Protein AF-A0A557ST46-F1 (afdb_monomer_lite)

Sequence (479 aa):
MDFRITLFLIISFGISFGLLTNIPIAISQEGSSTTISSSEAVTSTNDAIVKAVLIVSQVAVAGLTFNEIFYKSLNYLRNKSERENGRRDKNSYYRSSTRFLKLIALCAIAIIAVSTLLLFLQVSSLEQELGLDTYSTFEITLSTSVGFVWILRICTSLLIIGSVIIYHVLILRINHSEFQELGNNKSIFINRKTLISFAFPGIFLSCILLSLFSDSMIGHSNALSSFSGIAVFTDWVHLVAISIWIGGLFYISTIILENSKHNLLESKGKNNGNLDSEKSNESQSVFSSFLMNFSFVAIIALTVIGITGLYLGRIHLQNIWSLFFTVYGNILIIKISLTLPMIILGKYNQDRIDELSHTRINRVDIQVNKNREYLERSRDKIIIKKIKKSVKIESLLGITIITIASFLSVTSPPSLSNMNISESQGRAEIATMGVFSYLDSNAFSLLVIILSIIIVLFGMLNLRKHATKIKELKEKNDF

Foldseek 3Di:
DPPVVVVLVCCLVVVLVVVVVPDDQPQDDDDDDDDDDDDQDQPDPVLLQLVLLQLLLLLLLQQLLVLLLVLLVVVVVVLVVCVVVVHDNPPPQSDDDPQSLVSNLVSLVSNLVSLVVSLQVQLVSVCVVVVDDSVVSSVVCCVDLSVVLSVLSNVLSVQLNVLSVVLVVVVVVLVVVVVVDPDDCPPVSSVVSSCSSNVSSSSSNSSSLNNLLSLLSLFPLSVDNPPSVVLSVLSSLLSSLLSNQLSNLVNCLRPLLVVLVVLVVVLVVDPPPPPSVVVNVVSVVSSLVSLLVSLLSNLVSVLSNLLSVLVNCCVQALFPVSLPPPPLNVLVVVLVVLVVVLVVLSVVLNVLSLVVLVVVLVPVVDPDDPVVVVVVVVVSVVSSVVSSVSSVVSSVSSSVSSSSVSSSRSGHGDDPVPPPPPDPDDPPVVVVVVVVSVVRSVVSVVVSVVSSVVSVVVSVVVSVVSVVSVVVSVVSVVD

Organism: NCBI:txid2035267

Secondary structure (DSSP, 8-state):
--HHHHHHHHHHHHHHHHHHTTS------------------B--HHHHHHHHHHHHHHHHHHHHHHHHHHHHHHHHHHHHHHHHTT-----------HHHHHHHHHHHHHHHHHHHHHHHHHHHHHHHHH---HHHHHHHHHHSHHHHHHHHHHHHHHHHHHHHHHHHHHHHHHHHHHHH--STTHHHHHHHHHHHHHHHHHHHHHHHHHHHHHHHHHSGGGG-SSSHHHHHHHHHHHHHHHHHHHHHHHHIIIIIHHHHHHHHHHTTT---TTHHHHHHHHHHHHHHHHHHHHHHHHHHHHHHHHHHHHHHHHHHH-SSTHHHHSHHHHHHHHHHHHHHHHHHHHHHHHHHHHHHHHHHHHHHSS---HHHHHHHHHHHHHHHHHHHHHHHHHHHHHHHHHHHHHHHTTBPPPPGGGG-TT-SS-TTHHHHHHHHHHHHHHHHHHHHHHHHHHHHHHHHHHHHHHHHHHHHHHHHH--

pLDDT: mean 77.41, std 18.58, range [25.84, 97.88]

InterPro domains:
  IPR008457 Copper resistance protein D domain [PF05425] (290-408)
  IPR032694 Copper transport protein C/D [PTHR34820] (51-417)

Radius of gyration: 26.08 Å; chains: 1; bounding box: 71×38×93 Å

Structure (mmCIF, N/CA/C/O backbone):
data_AF-A0A557ST46-F1
#
_entry.id   AF-A0A557ST46-F1
#
loop_
_atom_site.group_PDB
_atom_site.id
_atom_site.type_symbol
_atom_site.label_atom_id
_atom_site.label_alt_id
_atom_site.label_comp_id
_atom_site.label_asym_id
_atom_site.label_entity_id
_atom_site.label_seq_id
_atom_site.pdbx_PDB_ins_code
_atom_site.Cartn_x
_atom_site.Cartn_y
_atom_site.Cartn_z
_atom_site.occupancy
_atom_site.B_iso_or_equiv
_atom_site.auth_seq_id
_atom_site.auth_comp_id
_atom_site.auth_asym_id
_atom_site.auth_atom_id
_atom_site.pdbx_PDB_model_num
ATOM 1 N N . MET A 1 1 ? -10.205 15.772 11.290 1.00 43.31 1 MET A N 1
ATOM 2 C CA . MET A 1 1 ? -8.872 15.155 11.463 1.00 43.31 1 MET A CA 1
ATOM 3 C C . MET A 1 1 ? -8.113 16.039 12.443 1.00 43.31 1 MET A C 1
ATOM 5 O O . MET A 1 1 ? -8.205 17.247 12.272 1.00 43.31 1 MET A O 1
ATOM 9 N N . ASP A 1 2 ? -7.500 15.500 13.505 1.00 51.38 2 ASP A N 1
ATOM 10 C CA . ASP A 1 2 ? -6.750 16.319 14.482 1.00 51.38 2 ASP A CA 1
ATOM 11 C C . ASP A 1 2 ? -5.652 17.107 13.749 1.00 51.38 2 ASP A C 1
ATOM 13 O O . ASP A 1 2 ? -4.937 16.532 12.922 1.00 51.38 2 ASP A O 1
ATOM 17 N N . PHE A 1 3 ? -5.510 18.400 14.055 1.00 45.62 3 PHE A N 1
ATOM 18 C CA . PHE A 1 3 ? -4.477 19.270 13.489 1.00 45.62 3 PHE A CA 1
ATOM 19 C C . PHE A 1 3 ? -3.086 18.643 13.614 1.00 45.62 3 PHE A C 1
ATOM 21 O O . PHE A 1 3 ? -2.295 18.721 12.682 1.00 45.62 3 PHE A O 1
ATOM 28 N N . ARG A 1 4 ? -2.812 17.928 14.713 1.00 46.47 4 ARG A N 1
ATOM 29 C CA . ARG A 1 4 ? -1.525 17.254 14.949 1.00 46.47 4 ARG A CA 1
ATOM 30 C C . ARG A 1 4 ? -1.229 16.145 13.941 1.00 46.47 4 ARG A C 1
ATOM 32 O O . ARG A 1 4 ? -0.074 15.939 13.601 1.00 46.47 4 ARG A O 1
ATOM 39 N N . ILE A 1 5 ? -2.250 15.445 13.451 1.00 49.50 5 ILE A N 1
ATOM 40 C CA . ILE A 1 5 ? -2.097 14.347 12.482 1.00 49.50 5 ILE A CA 1
ATOM 41 C C . ILE A 1 5 ? -1.960 14.903 11.082 1.00 49.50 5 ILE A C 1
ATOM 43 O O . ILE A 1 5 ? -1.115 14.442 10.329 1.00 49.50 5 ILE A O 1
ATOM 47 N N . THR A 1 6 ? -2.784 15.892 10.736 1.00 55.22 6 THR A N 1
ATOM 48 C CA . THR A 1 6 ? -2.662 16.592 9.460 1.00 55.22 6 THR A CA 1
ATOM 49 C C . THR A 1 6 ? -1.275 17.212 9.361 1.00 55.22 6 THR A C 1
ATOM 51 O O . THR A 1 6 ? -0.590 16.993 8.374 1.00 55.22 6 THR A O 1
ATOM 54 N N . LEU A 1 7 ? -0.811 17.868 10.427 1.00 60.53 7 LEU A N 1
ATOM 55 C CA . LEU A 1 7 ? 0.540 18.399 10.533 1.00 60.53 7 LEU A CA 1
ATOM 56 C C . LEU A 1 7 ? 1.594 17.296 10.413 1.00 60.53 7 LEU A C 1
ATOM 58 O O . LEU A 1 7 ? 2.557 17.471 9.690 1.00 60.53 7 LEU A O 1
ATOM 62 N N . PHE A 1 8 ? 1.413 16.149 11.064 1.00 60.41 8 PHE A N 1
ATOM 63 C CA . PHE A 1 8 ? 2.377 15.053 10.995 1.00 60.41 8 PHE A CA 1
ATOM 64 C C . PHE A 1 8 ? 2.452 14.393 9.619 1.00 60.41 8 PHE A C 1
ATOM 66 O O . PHE A 1 8 ? 3.542 14.128 9.136 1.00 60.41 8 PHE A O 1
ATOM 73 N N . LEU A 1 9 ? 1.312 14.167 8.964 1.00 57.66 9 LEU A N 1
ATOM 74 C CA . LEU A 1 9 ? 1.259 13.663 7.593 1.00 57.66 9 LEU A CA 1
ATOM 75 C C . LEU A 1 9 ? 1.843 14.686 6.616 1.00 57.66 9 LEU A C 1
ATOM 77 O O . LEU A 1 9 ? 2.606 14.296 5.743 1.00 57.66 9 LEU A O 1
ATOM 81 N N . ILE A 1 10 ? 1.551 15.979 6.793 1.00 65.44 10 ILE A N 1
ATOM 82 C CA . ILE A 1 10 ? 2.141 17.067 5.999 1.00 65.44 10 ILE A CA 1
ATOM 83 C C . ILE A 1 10 ? 3.648 17.156 6.234 1.00 65.44 10 ILE A C 1
ATOM 85 O O . ILE A 1 10 ? 4.387 17.305 5.274 1.00 65.44 10 ILE A O 1
ATOM 89 N N . ILE A 1 11 ? 4.121 17.035 7.476 1.00 68.25 11 ILE A N 1
ATOM 90 C CA . ILE A 1 11 ? 5.550 17.036 7.804 1.00 68.25 11 ILE A CA 1
ATOM 91 C C . ILE A 1 11 ? 6.214 15.795 7.217 1.00 68.25 11 ILE A C 1
ATOM 93 O O . ILE A 1 11 ? 7.245 15.928 6.577 1.00 68.25 11 ILE A O 1
ATOM 97 N N . SER A 1 12 ? 5.639 14.601 7.369 1.00 56.53 12 SER A N 1
ATOM 98 C CA . SER A 1 12 ? 6.213 13.384 6.791 1.00 56.53 12 SER A CA 1
ATOM 99 C C . SER A 1 12 ? 6.267 13.458 5.268 1.00 56.53 12 SER A C 1
ATOM 101 O O . SER A 1 12 ? 7.307 13.156 4.691 1.00 56.53 12 SER A O 1
ATOM 103 N N . PHE A 1 13 ? 5.186 13.910 4.628 1.00 60.16 13 PHE A N 1
ATOM 104 C CA . PHE A 1 13 ? 5.113 14.096 3.180 1.00 60.16 13 PHE A CA 1
ATOM 105 C C . PHE A 1 13 ? 6.041 15.220 2.702 1.00 60.16 13 PHE A C 1
ATOM 107 O O . PHE A 1 13 ? 6.689 15.073 1.676 1.00 60.16 13 PHE A O 1
ATOM 114 N N . GLY A 1 14 ? 6.154 16.310 3.462 1.00 47.19 14 GLY A N 1
ATOM 115 C CA . GLY A 1 14 ? 7.002 17.465 3.174 1.00 47.19 14 GLY A CA 1
ATOM 116 C C . GLY A 1 14 ? 8.490 17.196 3.386 1.00 47.19 14 GLY A C 1
ATOM 117 O O . GLY A 1 14 ? 9.292 17.621 2.567 1.00 47.19 14 GLY A O 1
ATOM 118 N N . ILE A 1 15 ? 8.869 16.443 4.425 1.00 63.47 15 ILE A N 1
ATOM 119 C CA . ILE A 1 15 ? 10.241 15.953 4.628 1.00 63.47 15 ILE A CA 1
ATOM 120 C C . ILE A 1 15 ? 10.607 15.004 3.496 1.00 63.47 15 ILE A C 1
ATOM 122 O O . ILE A 1 15 ? 11.675 15.159 2.915 1.00 63.47 15 ILE A O 1
ATOM 126 N N . SER A 1 16 ? 9.725 14.056 3.153 1.00 46.38 16 SER A N 1
ATOM 127 C CA . SER A 1 16 ? 9.944 13.193 1.995 1.00 46.38 16 SER A CA 1
ATOM 128 C C . SER A 1 16 ? 10.139 14.055 0.749 1.00 46.38 16 SER A C 1
ATOM 130 O O . SER A 1 16 ? 11.227 14.017 0.196 1.00 46.38 16 SER A O 1
ATOM 132 N N . PHE A 1 17 ? 9.178 14.914 0.389 1.00 47.94 17 PHE A N 1
ATOM 133 C CA . PHE A 1 17 ? 9.222 15.780 -0.796 1.00 47.94 17 PHE A CA 1
ATOM 134 C C . PHE A 1 17 ? 10.441 16.719 -0.848 1.00 47.94 17 PHE A C 1
ATOM 136 O O . PHE A 1 17 ? 11.063 16.845 -1.896 1.00 47.94 17 PHE A O 1
ATOM 143 N N . GLY A 1 18 ? 10.834 17.336 0.268 1.00 42.03 18 GLY A N 1
ATOM 144 C CA . GLY A 1 18 ? 12.024 18.192 0.342 1.00 42.03 18 GLY A CA 1
ATOM 145 C C . GLY A 1 18 ? 13.343 17.419 0.232 1.00 42.03 18 GLY A C 1
ATOM 146 O O . GLY A 1 18 ? 14.334 17.947 -0.270 1.00 42.03 18 GLY A O 1
ATOM 147 N N . LEU A 1 19 ? 13.369 16.149 0.650 1.00 46.03 19 LEU A N 1
ATOM 148 C CA . LEU A 1 19 ? 14.483 15.251 0.341 1.00 46.03 19 LEU A CA 1
ATOM 149 C C . LEU A 1 19 ? 14.466 14.849 -1.144 1.00 46.03 19 LEU A C 1
ATOM 151 O O . LEU A 1 19 ? 15.537 14.768 -1.736 1.00 46.03 19 LEU A O 1
ATOM 155 N N . LEU A 1 20 ? 13.285 14.684 -1.764 1.00 45.88 20 LEU A N 1
ATOM 156 C CA . LEU A 1 20 ? 13.147 14.343 -3.192 1.00 45.88 20 LEU A CA 1
ATOM 157 C C . LEU A 1 20 ? 13.756 15.402 -4.119 1.00 45.88 20 LEU A C 1
ATOM 159 O O . LEU A 1 20 ? 14.402 15.040 -5.096 1.00 45.88 20 LEU A O 1
ATOM 163 N N . THR A 1 21 ? 13.596 16.698 -3.819 1.00 48.28 21 THR A N 1
ATOM 164 C CA . THR A 1 21 ? 14.098 17.788 -4.684 1.00 48.28 21 THR A CA 1
ATOM 165 C C . THR A 1 21 ? 15.624 17.877 -4.754 1.00 48.28 21 THR A C 1
ATOM 167 O O . THR A 1 21 ? 16.146 18.578 -5.613 1.00 48.28 21 THR A O 1
ATOM 170 N N . ASN A 1 22 ? 16.337 17.190 -3.857 1.00 48.03 22 ASN A N 1
ATOM 171 C CA . ASN A 1 22 ? 17.800 17.177 -3.802 1.00 48.03 22 ASN A CA 1
ATOM 172 C C . ASN A 1 22 ? 18.418 15.899 -4.394 1.00 48.03 22 ASN A C 1
ATOM 174 O O . ASN A 1 22 ? 19.641 15.768 -4.411 1.00 48.03 22 ASN A O 1
ATOM 178 N N . ILE A 1 23 ? 17.602 14.948 -4.865 1.00 45.34 23 ILE A N 1
ATOM 179 C CA . ILE A 1 23 ? 18.099 13.730 -5.511 1.00 45.34 23 ILE A CA 1
ATOM 180 C C . ILE A 1 23 ? 18.324 14.034 -7.001 1.00 45.34 23 ILE A C 1
ATOM 182 O O . ILE A 1 23 ? 17.378 14.458 -7.668 1.00 45.34 23 ILE A O 1
ATOM 186 N N . PRO A 1 24 ? 19.535 13.823 -7.555 1.00 40.47 24 PRO A N 1
ATOM 187 C CA . PRO A 1 24 ? 19.785 14.040 -8.974 1.00 40.47 24 PRO A CA 1
ATOM 188 C C . PRO A 1 24 ? 18.936 13.066 -9.800 1.00 40.47 24 PRO A C 1
ATOM 190 O O . PRO A 1 24 ? 19.162 11.856 -9.802 1.00 40.47 24 PRO A O 1
ATOM 193 N N . ILE A 1 25 ? 17.934 13.602 -10.495 1.00 38.88 25 ILE A N 1
ATOM 194 C CA . ILE A 1 25 ? 17.200 12.873 -11.527 1.00 38.88 25 ILE A CA 1
ATOM 195 C C . ILE A 1 25 ? 18.163 12.744 -12.704 1.00 38.88 25 ILE A C 1
ATOM 197 O O . ILE A 1 25 ? 18.562 13.749 -13.292 1.00 38.88 25 ILE A O 1
ATOM 201 N N . ALA A 1 26 ? 18.579 11.518 -13.016 1.00 35.22 26 ALA A N 1
ATOM 202 C CA . ALA A 1 26 ? 19.380 11.255 -14.201 1.00 35.22 26 ALA A CA 1
ATOM 203 C C . ALA A 1 26 ? 18.534 11.587 -15.440 1.00 35.22 26 ALA A C 1
ATOM 205 O O . ALA A 1 26 ? 17.624 10.843 -15.797 1.00 35.22 26 ALA A O 1
ATOM 206 N N . ILE A 1 27 ? 18.809 12.733 -16.063 1.00 31.08 27 ILE A N 1
ATOM 207 C CA . ILE A 1 27 ? 18.260 13.091 -17.369 1.00 31.08 27 ILE A CA 1
ATOM 208 C C . ILE A 1 27 ? 18.964 12.183 -18.378 1.00 31.08 27 ILE A C 1
ATOM 210 O O . ILE A 1 27 ? 20.170 12.305 -18.589 1.00 31.08 27 ILE A O 1
ATOM 214 N N . SER A 1 28 ? 18.231 11.233 -18.955 1.00 30.11 28 SER A N 1
ATOM 215 C CA . SER A 1 28 ? 18.746 10.353 -20.001 1.00 30.11 28 SER A CA 1
ATOM 216 C C . SER A 1 28 ? 19.183 11.183 -21.212 1.00 30.11 28 SER A C 1
ATOM 218 O O . SER A 1 28 ? 18.359 11.849 -21.839 1.00 30.11 28 SER A O 1
ATOM 220 N N . GLN A 1 29 ? 20.479 11.147 -21.519 1.00 28.09 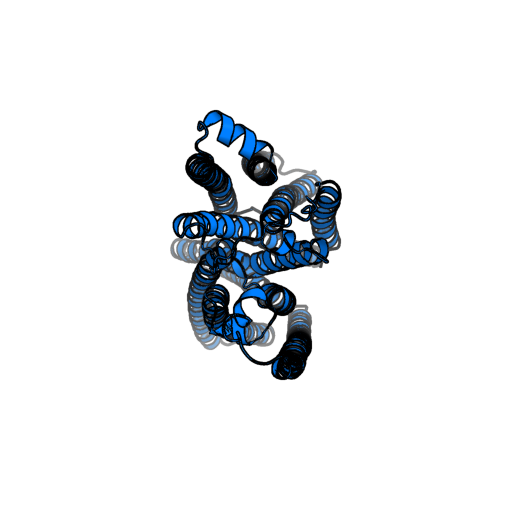29 GLN A N 1
ATOM 221 C CA . GLN A 1 29 ? 21.075 11.739 -22.715 1.00 28.09 29 GLN A CA 1
ATOM 222 C C . GLN A 1 29 ? 20.673 10.918 -23.954 1.00 28.09 29 GLN A C 1
ATOM 224 O O . GLN A 1 29 ? 20.694 9.688 -23.910 1.00 28.09 29 GLN A O 1
ATOM 229 N N . GLU A 1 30 ? 20.300 11.591 -25.048 1.00 28.31 30 GLU A N 1
ATOM 230 C CA . GLU A 1 30 ? 19.969 10.963 -26.335 1.00 28.31 30 GLU A CA 1
ATOM 231 C C . GLU A 1 30 ? 21.166 10.172 -26.885 1.00 28.31 30 GLU A C 1
ATOM 233 O O . GLU A 1 30 ? 22.138 10.739 -27.380 1.00 28.31 30 GLU A O 1
ATOM 238 N N . GLY A 1 31 ? 21.084 8.844 -26.811 1.00 25.84 31 GLY A N 1
ATOM 239 C CA . GLY A 1 31 ? 21.966 7.932 -27.529 1.00 25.84 31 GLY A CA 1
ATOM 240 C C . GLY A 1 31 ? 21.267 7.413 -28.779 1.00 25.84 31 GLY A C 1
ATOM 241 O O . GLY A 1 31 ? 20.468 6.481 -28.702 1.00 25.84 31 GLY A O 1
ATOM 242 N N . SER A 1 32 ? 21.564 7.996 -29.940 1.00 31.28 32 SER A N 1
ATOM 243 C CA . SER A 1 32 ? 21.161 7.440 -31.232 1.00 31.28 32 SER A CA 1
ATOM 244 C C . SER A 1 32 ? 21.910 6.126 -31.476 1.00 31.28 32 SER A C 1
ATOM 246 O O . SER A 1 32 ? 23.091 6.140 -31.819 1.00 31.28 32 SER A O 1
ATOM 248 N N . SER A 1 33 ? 21.238 4.989 -31.316 1.00 26.66 33 SER A N 1
ATOM 249 C CA . SER A 1 33 ? 21.737 3.705 -31.810 1.00 26.66 33 SER A CA 1
ATOM 250 C C . SER A 1 33 ? 20.671 3.039 -32.672 1.00 26.66 33 SER A C 1
ATOM 252 O O . SER A 1 33 ? 19.629 2.571 -32.222 1.00 26.66 33 SER A O 1
ATOM 254 N N . THR A 1 34 ? 20.929 3.071 -33.975 1.00 33.28 34 THR A N 1
ATOM 255 C CA . THR A 1 34 ? 20.247 2.296 -35.002 1.00 33.28 34 THR A CA 1
ATOM 256 C C . THR A 1 34 ? 20.665 0.839 -34.848 1.00 33.28 34 THR A C 1
ATOM 258 O O . THR A 1 34 ? 21.740 0.436 -35.289 1.00 33.28 34 THR A O 1
ATOM 261 N N . THR A 1 35 ? 19.825 0.018 -34.225 1.00 28.25 35 THR A N 1
ATOM 262 C CA . THR A 1 35 ? 19.939 -1.438 -34.358 1.00 28.25 35 THR A CA 1
ATOM 263 C C . THR A 1 35 ? 18.555 -2.068 -34.325 1.00 28.25 35 THR A C 1
ATOM 265 O O . THR A 1 35 ? 17.764 -1.875 -33.407 1.00 28.25 35 THR A O 1
ATOM 268 N N . ILE A 1 36 ? 18.247 -2.766 -35.413 1.00 34.84 36 ILE A N 1
ATOM 269 C CA . ILE A 1 36 ? 16.967 -3.401 -35.700 1.00 34.84 36 ILE A CA 1
ATOM 270 C C . ILE A 1 36 ? 16.876 -4.664 -34.840 1.00 34.84 36 ILE A C 1
ATOM 272 O O . ILE A 1 36 ? 17.518 -5.664 -35.147 1.00 34.84 36 ILE A O 1
ATOM 276 N N . SER A 1 37 ? 16.078 -4.630 -33.774 1.00 28.30 37 SER A N 1
ATOM 277 C CA . SER A 1 37 ? 15.515 -5.843 -33.179 1.00 28.30 37 SER A CA 1
ATOM 278 C C . SER A 1 37 ? 14.170 -5.528 -32.530 1.00 28.30 37 SER A C 1
ATOM 280 O O . SER A 1 37 ? 14.033 -4.594 -31.742 1.00 28.30 37 SER A O 1
ATOM 282 N N . SER A 1 38 ? 13.155 -6.299 -32.898 1.00 38.97 38 SER A N 1
ATOM 283 C CA . SER A 1 38 ? 11.927 -6.426 -32.128 1.00 38.97 38 SER A CA 1
ATOM 284 C C . SER A 1 38 ? 12.252 -7.014 -30.756 1.00 38.97 38 SER A C 1
ATOM 286 O O . SER A 1 38 ? 12.882 -8.068 -30.708 1.00 38.97 38 SER A O 1
ATOM 288 N N . SER A 1 39 ? 11.768 -6.429 -29.663 1.00 42.75 39 SER A N 1
ATOM 289 C CA . SER A 1 39 ? 11.114 -7.189 -28.584 1.00 42.75 39 SER A CA 1
ATOM 290 C C . SER A 1 39 ? 10.781 -6.284 -27.404 1.00 42.75 39 SER A C 1
ATOM 292 O O . SER A 1 39 ? 11.608 -5.514 -26.926 1.00 42.75 39 SER A O 1
ATOM 294 N N . GLU A 1 40 ? 9.561 -6.408 -26.890 1.00 51.47 40 GLU A N 1
ATOM 295 C CA . GLU A 1 40 ? 9.334 -6.149 -25.472 1.00 51.47 40 GLU A CA 1
ATOM 296 C C . GLU A 1 40 ? 10.304 -7.042 -24.691 1.00 51.47 40 GLU A C 1
ATOM 298 O O . GLU A 1 40 ? 10.154 -8.263 -24.669 1.00 51.47 40 GLU A O 1
ATOM 303 N N . ALA A 1 41 ? 11.348 -6.446 -24.120 1.00 57.00 41 ALA A N 1
ATOM 304 C CA . ALA A 1 41 ? 12.309 -7.185 -23.322 1.00 57.00 41 ALA A CA 1
ATOM 305 C C . ALA A 1 41 ? 11.703 -7.450 -21.939 1.00 57.00 41 ALA A C 1
ATOM 307 O O . ALA A 1 41 ? 11.315 -6.522 -21.224 1.00 57.00 41 ALA A O 1
ATOM 308 N N . VAL A 1 42 ? 11.622 -8.726 -21.566 1.00 58.53 42 VAL A N 1
ATOM 309 C CA . VAL A 1 42 ? 11.429 -9.146 -20.177 1.00 58.53 42 VAL A CA 1
ATOM 310 C C . VAL A 1 42 ? 12.819 -9.452 -19.641 1.00 58.53 42 VAL A C 1
ATOM 312 O O . VAL A 1 42 ? 13.436 -10.410 -20.100 1.00 58.53 42 VAL A O 1
ATOM 315 N N . THR A 1 43 ? 13.325 -8.639 -18.710 1.00 62.31 43 THR A N 1
ATOM 316 C CA . THR A 1 43 ? 14.712 -8.787 -18.228 1.00 62.31 43 THR A CA 1
ATOM 317 C C . THR A 1 43 ? 14.928 -10.155 -17.578 1.00 62.31 43 THR A C 1
ATOM 319 O O . THR A 1 43 ? 15.869 -10.862 -17.920 1.00 62.31 43 THR A O 1
ATOM 322 N N . SER A 1 44 ? 14.023 -10.563 -16.679 1.00 71.06 44 SER A N 1
ATOM 323 C CA . SER A 1 44 ? 14.026 -11.883 -16.040 1.00 71.06 44 SER A CA 1
ATOM 324 C C . SER A 1 44 ? 12.747 -12.123 -15.227 1.00 71.06 44 SER A C 1
ATOM 326 O O . SER A 1 44 ? 12.295 -11.270 -14.459 1.00 71.06 44 SER A O 1
ATOM 328 N N . THR A 1 45 ? 12.169 -13.325 -15.329 1.00 77.19 45 THR A N 1
ATOM 329 C CA . THR A 1 45 ? 11.051 -13.756 -14.466 1.00 77.19 45 THR A CA 1
ATOM 330 C C . THR A 1 45 ? 11.464 -13.852 -12.995 1.00 77.19 45 THR A C 1
ATOM 332 O O . THR A 1 45 ? 10.656 -13.576 -12.106 1.00 77.19 45 THR A O 1
ATOM 335 N N . ASN A 1 46 ? 12.725 -14.198 -12.722 1.00 79.25 46 ASN A N 1
ATOM 336 C CA . ASN A 1 46 ? 13.237 -14.287 -11.356 1.00 79.25 46 ASN A CA 1
ATOM 337 C C . ASN A 1 46 ? 13.294 -12.899 -10.705 1.00 79.25 46 ASN A C 1
ATOM 339 O O . ASN A 1 46 ? 12.886 -12.756 -9.551 1.00 79.25 46 ASN A O 1
ATOM 343 N N . ASP A 1 47 ? 13.677 -11.868 -11.462 1.00 82.69 47 ASP A N 1
ATOM 344 C CA . ASP A 1 47 ? 13.679 -10.481 -10.985 1.00 82.69 47 ASP A CA 1
ATOM 345 C C . ASP A 1 47 ? 12.269 -10.031 -10.611 1.00 82.69 47 ASP A C 1
ATOM 347 O O . ASP A 1 47 ? 12.078 -9.410 -9.566 1.00 82.69 47 ASP A O 1
ATOM 351 N N . ALA A 1 48 ? 11.258 -10.398 -11.409 1.00 84.31 48 ALA A N 1
ATOM 352 C CA . ALA A 1 48 ? 9.861 -10.080 -11.117 1.00 84.31 48 ALA A CA 1
ATOM 353 C C . ALA A 1 48 ? 9.406 -10.668 -9.774 1.00 84.31 48 ALA A C 1
ATOM 355 O O . ALA A 1 48 ? 8.767 -9.978 -8.974 1.00 84.31 48 ALA A O 1
ATOM 356 N N . ILE A 1 49 ? 9.741 -11.934 -9.509 1.00 87.06 49 ILE A N 1
ATOM 357 C CA . ILE A 1 49 ? 9.353 -12.642 -8.281 1.00 87.06 49 ILE A CA 1
ATOM 358 C C . ILE A 1 49 ? 10.059 -12.032 -7.069 1.00 87.06 49 ILE A C 1
ATOM 360 O O . ILE A 1 49 ? 9.418 -11.746 -6.057 1.00 87.06 49 ILE A O 1
ATOM 364 N N . VAL A 1 50 ? 11.364 -11.782 -7.171 1.00 90.25 50 VAL A N 1
ATOM 365 C CA . VAL A 1 50 ? 12.143 -11.154 -6.096 1.00 90.25 50 VAL A CA 1
ATOM 366 C C . VAL A 1 50 ? 11.620 -9.735 -5.833 1.00 90.25 50 VAL A C 1
ATOM 368 O O . VAL A 1 50 ? 11.328 -9.376 -4.690 1.00 90.25 50 VAL A O 1
ATOM 371 N N . LYS A 1 51 ? 11.371 -8.951 -6.887 1.00 90.94 51 LYS A N 1
ATOM 372 C CA . LYS A 1 51 ? 10.801 -7.600 -6.798 1.00 90.94 51 LYS A CA 1
ATOM 373 C C . LYS A 1 51 ? 9.383 -7.589 -6.227 1.00 90.94 51 LYS A C 1
ATOM 375 O O . LYS A 1 51 ? 9.032 -6.650 -5.517 1.00 90.94 51 LYS A O 1
ATOM 380 N N . ALA A 1 52 ? 8.581 -8.633 -6.447 1.00 92.50 52 ALA A N 1
ATOM 381 C CA . ALA A 1 52 ? 7.271 -8.758 -5.808 1.00 92.50 52 ALA A CA 1
ATOM 382 C C . ALA A 1 52 ? 7.390 -8.751 -4.281 1.00 92.50 52 ALA A C 1
ATOM 384 O O . ALA A 1 52 ? 6.647 -8.034 -3.613 1.00 92.50 52 ALA A O 1
ATOM 385 N N . VAL A 1 53 ? 8.340 -9.508 -3.721 1.00 95.50 53 VAL A N 1
ATOM 386 C CA . VAL A 1 53 ? 8.558 -9.567 -2.267 1.00 95.50 53 VAL A CA 1
ATOM 387 C C . VAL A 1 53 ? 8.982 -8.202 -1.724 1.00 95.50 53 VAL A C 1
ATOM 389 O O . VAL A 1 53 ? 8.508 -7.795 -0.660 1.00 95.50 53 VAL A O 1
ATOM 392 N N . LEU A 1 54 ? 9.819 -7.471 -2.468 1.00 96.06 54 LEU A N 1
ATOM 393 C CA . LEU A 1 54 ? 10.234 -6.113 -2.117 1.00 96.06 54 LEU A CA 1
ATOM 394 C C . LEU A 1 54 ? 9.030 -5.165 -2.035 1.00 96.06 54 LEU A C 1
ATOM 396 O O . LEU A 1 54 ? 8.776 -4.597 -0.970 1.00 96.06 54 LEU A O 1
ATOM 400 N N . ILE A 1 55 ? 8.261 -5.051 -3.124 1.00 95.69 55 ILE A N 1
ATOM 401 C CA . ILE A 1 55 ? 7.134 -4.112 -3.219 1.00 95.69 55 ILE A CA 1
ATOM 402 C C . ILE A 1 55 ? 6.056 -4.475 -2.194 1.00 95.69 55 ILE A C 1
ATOM 404 O O . ILE A 1 55 ? 5.547 -3.600 -1.496 1.00 95.69 55 ILE A O 1
ATOM 408 N N . VAL A 1 56 ? 5.738 -5.765 -2.026 1.00 96.94 56 VAL A N 1
ATOM 409 C CA . VAL A 1 56 ? 4.790 -6.223 -0.995 1.00 96.94 56 VAL A CA 1
ATOM 410 C C . VAL A 1 56 ? 5.261 -5.814 0.401 1.00 96.94 56 VAL A C 1
ATOM 412 O O . VAL A 1 56 ? 4.452 -5.327 1.192 1.00 96.94 56 VAL A O 1
ATOM 415 N N . SER A 1 57 ? 6.554 -5.958 0.705 1.00 97.81 57 SER A N 1
ATOM 416 C CA . SER A 1 57 ? 7.114 -5.561 2.002 1.00 97.81 57 SER A CA 1
ATOM 417 C C . SER A 1 57 ? 7.029 -4.049 2.219 1.00 97.81 57 SER A C 1
ATOM 419 O O . SER A 1 57 ? 6.650 -3.612 3.307 1.00 97.81 57 SER A O 1
ATOM 421 N N . GLN A 1 58 ? 7.307 -3.237 1.195 1.00 97.44 58 GLN A N 1
ATOM 422 C CA . GLN A 1 58 ? 7.222 -1.779 1.305 1.00 97.44 58 GLN A CA 1
ATOM 423 C C . GLN A 1 58 ? 5.778 -1.292 1.474 1.00 97.44 58 GLN A C 1
ATOM 425 O O . GLN A 1 58 ? 5.490 -0.522 2.395 1.00 97.44 58 GLN A O 1
ATOM 430 N N . VAL A 1 59 ? 4.857 -1.798 0.647 1.00 97.62 59 VAL A N 1
ATOM 431 C CA . VAL A 1 59 ? 3.413 -1.521 0.740 1.00 97.62 59 VAL A CA 1
ATOM 432 C C . VAL A 1 59 ? 2.884 -1.932 2.114 1.00 97.62 59 VAL A C 1
ATOM 434 O O . VAL A 1 59 ? 2.117 -1.188 2.730 1.00 97.62 59 VAL A O 1
ATOM 437 N N . ALA A 1 60 ? 3.312 -3.088 2.633 1.00 97.19 60 ALA A N 1
ATOM 438 C CA . ALA A 1 60 ? 2.928 -3.548 3.961 1.00 97.19 60 ALA A CA 1
ATOM 439 C C . ALA A 1 60 ? 3.420 -2.593 5.055 1.00 97.19 60 ALA A C 1
ATOM 441 O O . ALA A 1 60 ? 2.617 -2.185 5.890 1.00 97.19 60 ALA A O 1
ATOM 442 N N . VAL A 1 61 ? 4.694 -2.182 5.054 1.00 97.81 61 VAL A N 1
ATOM 443 C CA . VAL A 1 61 ? 5.230 -1.242 6.059 1.00 97.81 61 VAL A CA 1
ATOM 444 C C . VAL A 1 61 ? 4.500 0.099 6.005 1.00 97.81 61 VAL A C 1
ATOM 446 O O . VAL A 1 61 ? 4.077 0.602 7.051 1.00 97.81 61 VAL A O 1
ATOM 449 N N . ALA A 1 62 ? 4.301 0.659 4.811 1.00 97.56 62 ALA A N 1
ATOM 450 C CA . ALA A 1 62 ? 3.603 1.926 4.621 1.00 97.56 62 ALA A CA 1
ATOM 451 C C . ALA A 1 62 ? 2.146 1.850 5.100 1.00 97.56 62 ALA A C 1
ATOM 453 O O . ALA A 1 62 ? 1.712 2.680 5.905 1.00 97.56 62 ALA A O 1
ATOM 454 N N . GLY A 1 63 ? 1.411 0.815 4.692 1.00 96.25 63 GLY A N 1
ATOM 455 C CA . GLY A 1 63 ? 0.023 0.621 5.095 1.00 96.25 63 GLY A CA 1
ATOM 456 C C . GLY A 1 63 ? -0.147 0.311 6.580 1.00 96.25 63 GLY A C 1
ATOM 457 O O . GLY A 1 63 ? -0.996 0.928 7.223 1.00 96.25 63 GLY A O 1
ATOM 458 N N . LEU A 1 64 ? 0.672 -0.576 7.156 1.00 96.00 64 LEU A N 1
ATOM 459 C CA . LEU A 1 64 ? 0.670 -0.868 8.595 1.00 96.00 64 LEU A CA 1
ATOM 460 C C . LEU A 1 64 ? 0.887 0.415 9.400 1.00 96.00 64 LEU A C 1
ATOM 462 O O . LEU A 1 64 ? 0.149 0.691 10.344 1.00 96.00 64 LEU A O 1
ATOM 466 N N . THR A 1 65 ? 1.887 1.207 9.019 1.00 95.75 65 THR A N 1
ATOM 467 C CA . THR A 1 65 ? 2.278 2.418 9.743 1.00 95.75 65 THR A CA 1
ATOM 468 C C . THR A 1 65 ? 1.214 3.506 9.655 1.00 95.75 65 THR A C 1
ATOM 470 O O . THR A 1 65 ? 0.803 4.049 10.683 1.00 95.75 65 THR A O 1
ATOM 473 N N . PHE A 1 66 ? 0.729 3.800 8.445 1.00 95.62 66 PHE A N 1
ATOM 474 C CA . PHE A 1 66 ? -0.327 4.788 8.234 1.00 95.62 66 PHE A CA 1
ATOM 475 C C . PHE A 1 66 ? -1.589 4.423 9.022 1.00 95.62 66 PHE A C 1
ATOM 477 O O . PHE A 1 66 ? -2.149 5.258 9.735 1.00 95.62 66 PHE A O 1
ATOM 484 N N . ASN A 1 67 ? -2.013 3.159 8.951 1.00 93.38 67 ASN A N 1
ATOM 485 C CA . ASN A 1 67 ? -3.236 2.714 9.608 1.00 93.38 67 ASN A CA 1
ATOM 486 C C . ASN A 1 67 ? -3.090 2.610 11.131 1.00 93.38 67 ASN A C 1
ATOM 488 O O . ASN A 1 67 ? -4.057 2.878 11.836 1.00 93.38 67 ASN A O 1
ATOM 492 N N . GLU A 1 68 ? -1.898 2.322 11.659 1.00 91.25 68 GLU A N 1
ATOM 493 C CA . GLU A 1 68 ? -1.624 2.405 13.099 1.00 91.25 68 GLU A CA 1
ATOM 494 C C . GLU A 1 68 ? -1.730 3.854 13.602 1.00 91.25 68 GLU A C 1
ATOM 496 O O . GLU A 1 68 ? -2.362 4.104 14.631 1.00 91.25 68 GLU A O 1
ATOM 501 N N . ILE A 1 69 ? -1.166 4.828 12.875 1.00 91.62 69 ILE A N 1
ATOM 502 C CA . ILE A 1 69 ? -1.316 6.259 13.197 1.00 91.62 69 ILE A CA 1
ATOM 503 C C . ILE A 1 69 ? -2.794 6.647 13.159 1.00 91.62 69 ILE A C 1
ATOM 505 O O . ILE A 1 69 ? -3.293 7.277 14.094 1.00 91.62 69 ILE A O 1
ATOM 509 N N . PHE A 1 70 ? -3.505 6.236 12.108 1.00 90.38 70 PHE A N 1
ATOM 510 C CA . PHE A 1 70 ? -4.924 6.520 11.924 1.00 90.38 70 PHE A CA 1
ATOM 511 C C . PHE A 1 70 ? -5.793 5.907 13.033 1.00 90.38 70 PHE A C 1
ATOM 513 O O . PHE A 1 70 ? -6.647 6.585 13.605 1.00 90.38 70 PHE A O 1
ATOM 520 N N . TYR A 1 71 ? -5.531 4.655 13.406 1.00 87.31 71 TYR A N 1
ATOM 521 C CA . TYR A 1 71 ? -6.212 3.959 14.495 1.00 87.31 71 TYR A CA 1
ATOM 522 C C . TYR A 1 71 ? -5.983 4.648 15.846 1.00 87.31 71 TYR A C 1
ATOM 524 O O . TYR A 1 71 ? -6.932 4.921 16.585 1.00 87.31 71 TYR A O 1
ATOM 532 N N . LYS A 1 72 ? -4.725 4.979 16.166 1.00 85.75 72 LYS A N 1
ATOM 533 C CA . LYS A 1 72 ? -4.367 5.683 17.408 1.00 85.75 72 LYS A CA 1
ATOM 534 C C . LYS A 1 72 ? -4.980 7.080 17.469 1.00 85.75 72 LYS A C 1
ATOM 536 O O . LYS A 1 72 ? -5.458 7.491 18.518 1.00 85.75 72 LYS A O 1
ATOM 541 N N . SER A 1 73 ? -5.006 7.785 16.348 1.00 84.25 73 SER A N 1
ATOM 542 C CA . SER A 1 73 ? -5.665 9.081 16.192 1.00 84.25 73 SER A CA 1
ATOM 543 C C . SER A 1 73 ? -7.145 9.043 16.582 1.00 84.25 73 SER A C 1
ATOM 545 O O . SER A 1 73 ? -7.599 9.843 17.402 1.00 84.25 73 SER A O 1
ATOM 547 N N . LEU A 1 74 ? -7.899 8.103 16.004 1.00 80.81 74 LEU A N 1
ATOM 548 C CA . LEU A 1 74 ? -9.344 8.015 16.210 1.00 80.81 74 LEU A CA 1
ATOM 549 C C . LEU A 1 74 ? -9.673 7.733 17.671 1.00 80.81 74 LEU A C 1
ATOM 551 O O . LEU A 1 74 ? -10.546 8.370 18.259 1.00 80.81 74 LEU A O 1
ATOM 555 N N . ASN A 1 75 ? -8.920 6.816 18.265 1.00 78.88 75 ASN A N 1
ATOM 556 C CA . ASN A 1 75 ? -9.032 6.512 19.678 1.00 78.88 75 ASN A CA 1
ATOM 557 C C . ASN A 1 75 ? -8.652 7.732 20.539 1.00 78.88 75 ASN A C 1
ATOM 559 O O . ASN A 1 75 ? -9.335 7.993 21.528 1.00 78.88 75 ASN A O 1
ATOM 563 N N . TYR A 1 76 ? -7.621 8.510 20.167 1.00 78.50 76 TYR A N 1
ATOM 564 C CA . TYR A 1 76 ? -7.176 9.679 20.945 1.00 78.50 76 TYR A CA 1
ATOM 565 C C . TYR A 1 76 ? -8.273 10.730 21.047 1.00 78.50 76 TYR A C 1
ATOM 567 O O . TYR A 1 76 ? -8.584 11.196 22.144 1.00 78.50 76 TYR A O 1
ATOM 575 N N . LEU A 1 77 ? -8.908 11.038 19.918 1.00 76.25 77 LEU A N 1
ATOM 576 C CA . LEU A 1 77 ? -10.032 11.968 19.865 1.00 76.25 77 LEU A CA 1
ATOM 577 C C . LEU A 1 77 ? -11.226 11.470 20.685 1.00 76.25 77 LEU A C 1
ATOM 579 O O . LEU A 1 77 ? -11.829 12.253 21.417 1.00 76.25 77 LEU A O 1
ATOM 583 N N . ARG A 1 78 ? -11.532 10.170 20.616 1.00 75.56 78 ARG A N 1
ATOM 584 C CA . ARG A 1 78 ? -12.611 9.565 21.404 1.00 75.56 78 ARG A CA 1
ATOM 585 C C . ARG A 1 78 ? -12.351 9.673 22.906 1.00 75.56 78 ARG A C 1
ATOM 587 O O . ARG A 1 78 ? -13.195 10.176 23.635 1.00 75.56 78 ARG A O 1
ATOM 594 N N . ASN A 1 79 ? -11.170 9.258 23.362 1.00 72.94 79 ASN A N 1
ATOM 595 C CA . ASN A 1 79 ? -10.823 9.295 24.783 1.00 72.94 79 ASN A CA 1
ATOM 596 C C . ASN A 1 79 ? -10.772 10.736 25.319 1.00 72.94 79 ASN A C 1
ATOM 598 O O . ASN A 1 79 ? -11.083 10.971 26.483 1.00 72.94 79 ASN A O 1
ATOM 602 N N . LYS A 1 80 ? -10.372 11.710 24.488 1.00 74.88 80 LYS A N 1
ATOM 603 C CA . LYS A 1 80 ? -10.420 13.130 24.854 1.00 74.88 80 LYS A CA 1
ATOM 604 C C . LYS A 1 80 ? -11.861 13.587 25.114 1.00 74.88 80 LYS A C 1
ATOM 606 O O . LYS A 1 80 ? -12.109 14.193 26.150 1.00 74.88 80 LYS A O 1
ATOM 611 N N . SER A 1 81 ? -12.791 13.242 24.224 1.00 72.50 81 SER A N 1
ATOM 612 C CA . SER A 1 81 ? -14.218 13.552 24.386 1.00 72.50 81 SER A CA 1
ATOM 613 C C . SER A 1 81 ? -14.826 12.881 25.627 1.00 72.50 81 SER A C 1
ATOM 615 O O . SER A 1 81 ? -15.539 13.527 26.391 1.00 72.50 81 SER A O 1
ATOM 617 N N . GLU A 1 82 ? -14.488 11.618 25.907 1.00 71.25 82 GLU A N 1
ATOM 618 C CA . GLU A 1 82 ? -14.972 10.922 27.111 1.00 71.25 82 GLU A CA 1
ATOM 619 C C . GLU A 1 82 ? -14.478 11.566 28.417 1.00 71.25 82 GLU A C 1
ATOM 621 O O . GLU A 1 82 ? -15.228 11.615 29.395 1.00 71.25 82 GLU A O 1
ATOM 626 N N . ARG A 1 83 ? -13.245 12.097 28.425 1.00 68.81 83 ARG A N 1
ATOM 627 C CA . ARG A 1 83 ? -12.688 12.848 29.563 1.00 68.81 83 ARG A CA 1
ATOM 628 C C . ARG A 1 83 ? -13.406 14.170 29.798 1.00 68.81 83 ARG A C 1
ATOM 630 O O . ARG A 1 83 ? -13.669 14.502 30.949 1.00 68.81 83 ARG A O 1
ATOM 637 N N . GLU A 1 84 ? -13.711 14.907 28.733 1.00 70.25 84 GLU A N 1
ATOM 638 C CA . GLU A 1 84 ? -14.469 16.164 28.817 1.00 70.25 84 GLU A CA 1
ATOM 639 C C . GLU A 1 84 ? -15.895 15.921 29.347 1.00 70.25 84 GLU A C 1
ATOM 641 O O . GLU A 1 84 ? -16.394 16.710 30.143 1.00 70.25 84 GLU A O 1
ATOM 646 N N . ASN A 1 85 ? -16.495 14.769 29.026 1.00 70.25 85 ASN A N 1
ATOM 647 C CA . ASN A 1 85 ? -17.827 14.362 29.490 1.00 70.25 85 ASN A CA 1
ATOM 648 C C . ASN A 1 85 ? -17.859 13.716 30.894 1.00 70.25 85 ASN A C 1
ATOM 650 O O . ASN A 1 85 ? -18.875 13.142 31.287 1.00 70.25 85 ASN A O 1
ATOM 654 N N . GLY A 1 86 ? -16.761 13.751 31.660 1.00 59.44 86 GLY A N 1
ATOM 655 C CA . GLY A 1 86 ? -16.717 13.247 33.041 1.00 59.44 86 GLY A CA 1
ATOM 656 C C . GLY A 1 86 ? -16.902 11.728 33.196 1.00 59.44 86 GLY A C 1
ATOM 657 O O . GLY A 1 86 ? -17.086 11.239 34.315 1.00 59.44 86 GLY A O 1
ATOM 658 N N . ARG A 1 87 ? -16.846 10.951 32.102 1.00 57.44 87 ARG A N 1
ATOM 659 C CA . ARG A 1 87 ? -16.910 9.483 32.152 1.00 57.44 87 ARG A CA 1
ATOM 660 C C . ARG A 1 87 ? -15.563 8.915 32.615 1.00 57.44 87 ARG A C 1
ATOM 662 O O . ARG A 1 87 ? -14.494 9.411 32.272 1.00 57.44 87 ARG A O 1
ATOM 669 N N . ARG A 1 88 ? -15.631 7.882 33.466 1.00 46.72 88 ARG A N 1
ATOM 670 C CA . ARG A 1 88 ? -14.496 7.314 34.216 1.00 46.72 88 ARG A CA 1
ATOM 671 C C . ARG A 1 88 ? -13.365 6.890 33.257 1.00 46.72 88 ARG A C 1
ATOM 673 O O . ARG A 1 88 ? -13.573 6.026 32.413 1.00 46.72 88 ARG A O 1
ATOM 680 N N . ASP A 1 89 ? -12.178 7.479 33.445 1.00 48.88 89 ASP A N 1
ATOM 681 C CA . ASP A 1 89 ? -10.922 7.264 32.700 1.00 48.88 89 ASP A CA 1
ATOM 682 C C . ASP A 1 89 ? -10.459 5.799 32.857 1.00 48.88 89 ASP A C 1
ATOM 684 O O . ASP A 1 89 ? -9.613 5.467 33.690 1.00 48.88 89 ASP A O 1
ATOM 688 N N . LYS A 1 90 ? -11.055 4.869 32.098 1.00 48.81 90 LYS A N 1
ATOM 689 C CA . LYS A 1 90 ? -10.489 3.528 31.943 1.00 48.81 90 LYS A CA 1
ATOM 690 C C . LYS A 1 90 ? -9.240 3.696 31.089 1.00 48.81 90 LYS A C 1
ATOM 692 O O . LYS A 1 90 ? -9.334 4.039 29.917 1.00 48.81 90 LYS A O 1
ATOM 697 N N . ASN A 1 91 ? -8.080 3.480 31.709 1.00 46.38 91 ASN A N 1
ATOM 698 C CA . ASN A 1 91 ? -6.738 3.493 31.119 1.00 46.38 91 ASN A CA 1
ATOM 699 C C . ASN A 1 91 ? -6.649 2.648 29.823 1.00 46.38 91 ASN A C 1
ATOM 701 O O . ASN A 1 91 ? -6.088 1.553 29.819 1.00 46.38 91 ASN A O 1
ATOM 705 N N . SER A 1 92 ? -7.156 3.144 28.696 1.00 48.59 92 SER A N 1
ATOM 706 C CA . SER A 1 92 ? -6.927 2.573 27.369 1.00 48.59 92 SER A CA 1
ATOM 707 C C . SER A 1 92 ? -5.710 3.264 26.765 1.00 48.59 92 SER A C 1
ATOM 709 O O . SER A 1 92 ? -5.769 4.045 25.817 1.00 48.59 92 SER A O 1
ATOM 711 N N . TYR A 1 93 ? -4.557 3.028 27.391 1.00 51.81 93 TYR A N 1
ATOM 712 C CA . TYR A 1 93 ? -3.303 3.537 26.860 1.00 51.81 93 TYR A CA 1
ATOM 713 C C . TYR A 1 93 ? -3.052 2.982 25.459 1.00 51.81 93 TYR A C 1
ATOM 715 O O . TYR A 1 93 ? -3.206 1.784 25.216 1.00 51.81 93 TYR A O 1
ATOM 723 N N . TYR A 1 94 ? -2.598 3.869 24.570 1.00 53.94 94 TYR A N 1
ATOM 724 C CA . TYR A 1 94 ? -2.129 3.590 23.212 1.00 53.94 94 TYR A CA 1
ATOM 725 C C . TYR A 1 94 ? -0.915 2.667 23.229 1.00 53.94 94 TYR A C 1
ATOM 727 O O . TYR A 1 94 ? 0.225 3.097 23.058 1.00 53.94 94 TYR A O 1
ATOM 735 N N . ARG A 1 95 ? -1.137 1.378 23.469 1.00 60.81 95 ARG A N 1
ATOM 736 C CA . ARG A 1 95 ? -0.087 0.382 23.333 1.00 60.81 95 ARG A CA 1
ATOM 737 C C . ARG A 1 95 ? -0.095 -0.105 21.899 1.00 60.81 95 ARG A C 1
ATOM 739 O O . ARG A 1 95 ? -1.015 -0.803 21.482 1.00 60.81 95 ARG A O 1
ATOM 746 N N . SER A 1 96 ? 0.947 0.266 21.160 1.00 66.12 96 SER A N 1
ATOM 747 C CA . SER A 1 96 ? 1.201 -0.371 19.876 1.00 66.12 96 SER A CA 1
ATOM 748 C C . SER A 1 96 ? 1.364 -1.866 20.108 1.00 66.12 96 SER A C 1
ATOM 750 O O . SER A 1 96 ? 2.046 -2.285 21.052 1.00 66.12 96 SER A O 1
ATOM 752 N N . SER A 1 97 ? 0.675 -2.673 19.309 1.00 75.75 97 SER A N 1
ATOM 753 C CA . SER A 1 97 ? 0.727 -4.116 19.508 1.00 75.75 97 SER A CA 1
ATOM 754 C C . SER A 1 97 ? 2.156 -4.611 19.264 1.00 75.75 97 SER A C 1
ATOM 756 O O . SER A 1 97 ? 2.832 -4.186 18.330 1.00 75.75 97 SER A O 1
ATOM 758 N N . THR A 1 98 ? 2.642 -5.541 20.085 1.00 84.00 98 THR A N 1
ATOM 759 C CA . THR A 1 98 ? 3.953 -6.171 19.844 1.00 84.00 98 THR A CA 1
ATOM 760 C C . THR A 1 98 ? 3.997 -6.868 18.482 1.00 84.00 98 THR A C 1
ATOM 762 O O . THR A 1 98 ? 5.055 -6.959 17.868 1.00 84.00 98 THR A O 1
ATOM 765 N N . ARG A 1 99 ? 2.837 -7.314 17.978 1.00 88.75 99 ARG A N 1
ATOM 766 C CA . ARG A 1 99 ? 2.667 -7.851 16.622 1.00 88.75 99 ARG A CA 1
ATOM 767 C C . ARG A 1 99 ? 2.953 -6.813 15.543 1.00 88.75 99 ARG A C 1
ATOM 769 O O . ARG A 1 99 ? 3.693 -7.129 14.623 1.00 88.75 99 ARG A O 1
ATOM 776 N N . PHE A 1 100 ? 2.435 -5.590 15.682 1.00 92.38 100 PHE A N 1
ATOM 777 C CA . PHE A 1 100 ? 2.717 -4.493 14.753 1.00 92.38 100 PHE A CA 1
ATOM 778 C C . PHE A 1 100 ? 4.228 -4.269 14.614 1.00 92.38 100 PHE A C 1
ATOM 780 O O . PHE A 1 100 ? 4.749 -4.317 13.506 1.00 92.38 100 PHE A O 1
ATOM 787 N N . LEU A 1 101 ? 4.951 -4.151 15.732 1.00 93.38 101 LEU A N 1
ATOM 788 C CA . LEU A 1 101 ? 6.405 -3.948 15.703 1.00 93.38 101 LEU A CA 1
ATOM 789 C C . LEU A 1 101 ? 7.166 -5.120 15.078 1.00 93.38 101 LEU A C 1
ATOM 791 O O . LEU A 1 101 ? 8.086 -4.896 14.296 1.00 93.38 101 LEU A O 1
ATOM 795 N N . LYS A 1 102 ? 6.760 -6.361 15.372 1.00 94.31 102 LYS A N 1
ATOM 796 C CA . LYS A 1 102 ? 7.355 -7.556 14.755 1.00 94.31 102 LYS A CA 1
ATOM 797 C C . LYS A 1 102 ? 7.144 -7.590 13.242 1.00 94.31 102 LYS A C 1
ATOM 799 O O . LYS A 1 102 ? 8.078 -7.924 12.525 1.00 94.31 102 LYS A O 1
ATOM 804 N N . LEU A 1 103 ? 5.951 -7.236 12.759 1.00 95.75 103 LEU A N 1
ATOM 805 C CA . LEU A 1 103 ? 5.660 -7.199 11.323 1.00 95.75 103 LEU A CA 1
ATOM 806 C C . LEU A 1 103 ? 6.454 -6.102 10.608 1.00 95.75 103 LEU A C 1
ATOM 808 O O . LEU A 1 103 ? 7.016 -6.375 9.552 1.00 95.75 103 LEU A O 1
ATOM 812 N N . ILE A 1 104 ? 6.554 -4.901 11.192 1.00 97.19 104 ILE A N 1
ATOM 813 C CA . ILE A 1 104 ? 7.378 -3.814 10.638 1.00 97.19 104 ILE A CA 1
ATOM 814 C C . ILE A 1 104 ? 8.846 -4.246 10.548 1.00 97.19 104 ILE A C 1
ATOM 816 O O . ILE A 1 104 ? 9.453 -4.102 9.491 1.00 97.19 104 ILE A O 1
ATOM 820 N N . ALA A 1 105 ? 9.402 -4.825 11.618 1.00 97.00 105 ALA A N 1
ATOM 821 C CA . ALA A 1 105 ? 10.781 -5.310 11.621 1.00 97.00 105 ALA A CA 1
ATOM 822 C C . ALA A 1 105 ? 11.006 -6.425 10.586 1.00 97.00 105 ALA A C 1
ATOM 824 O O . ALA A 1 105 ? 11.978 -6.369 9.840 1.00 97.00 105 ALA A O 1
ATOM 825 N N . LEU A 1 106 ? 10.093 -7.400 10.496 1.00 97.50 106 LEU A N 1
ATOM 826 C CA . LEU A 1 106 ? 10.172 -8.490 9.520 1.00 97.50 106 LEU A CA 1
ATOM 827 C C . LEU A 1 106 ? 10.181 -7.960 8.080 1.00 97.50 106 LEU A C 1
ATOM 829 O O . LEU A 1 106 ? 11.018 -8.375 7.284 1.00 97.50 106 LEU A O 1
ATOM 833 N N . CYS A 1 107 ? 9.286 -7.025 7.757 1.00 97.81 107 CYS A N 1
ATOM 834 C CA . CYS A 1 107 ? 9.222 -6.440 6.420 1.00 97.81 107 CYS A CA 1
ATOM 835 C C . CYS A 1 107 ? 10.456 -5.576 6.121 1.00 97.81 107 CYS A C 1
ATOM 837 O O . CYS A 1 107 ? 10.973 -5.638 5.014 1.00 97.81 107 CYS A O 1
ATOM 839 N N . ALA A 1 108 ? 10.977 -4.818 7.092 1.00 97.88 108 ALA A N 1
ATOM 840 C CA . ALA A 1 108 ? 12.205 -4.039 6.910 1.00 97.88 108 ALA A CA 1
ATOM 841 C C . ALA A 1 108 ? 13.437 -4.934 6.670 1.00 97.88 108 ALA A C 1
ATOM 843 O O . ALA A 1 108 ? 14.264 -4.632 5.814 1.00 97.88 108 ALA A O 1
ATOM 844 N N . ILE A 1 109 ? 13.532 -6.071 7.368 1.00 97.88 109 ILE A N 1
ATOM 845 C CA . ILE A 1 109 ? 14.569 -7.084 7.115 1.00 97.88 109 ILE A CA 1
ATOM 846 C C . ILE A 1 109 ? 14.401 -7.684 5.714 1.00 97.88 109 ILE A C 1
ATOM 848 O O . ILE A 1 109 ? 15.388 -7.835 4.995 1.00 97.88 109 ILE A O 1
ATOM 852 N N . ALA A 1 110 ? 13.166 -7.983 5.301 1.00 97.50 110 ALA A N 1
ATOM 853 C CA . ALA A 1 110 ? 12.886 -8.472 3.955 1.00 97.50 110 ALA A CA 1
ATOM 854 C C . ALA A 1 110 ? 13.294 -7.450 2.882 1.00 97.50 110 ALA A C 1
ATOM 856 O O . ALA A 1 110 ? 13.928 -7.835 1.907 1.00 97.50 110 ALA A O 1
ATOM 857 N N . ILE A 1 111 ? 13.026 -6.152 3.081 1.00 97.81 111 ILE A N 1
ATOM 858 C CA . ILE A 1 111 ? 13.463 -5.086 2.163 1.00 97.81 111 ILE A CA 1
ATOM 859 C C . ILE A 1 111 ? 14.987 -5.096 2.010 1.00 97.81 111 ILE A C 1
ATOM 861 O O . ILE A 1 111 ? 15.468 -5.041 0.880 1.00 97.81 111 ILE A O 1
ATOM 865 N N . ILE A 1 112 ? 15.745 -5.219 3.105 1.00 97.69 112 ILE A N 1
ATOM 866 C CA . ILE A 1 112 ? 17.216 -5.308 3.068 1.00 97.69 112 ILE A CA 1
ATOM 867 C C . ILE A 1 112 ? 17.668 -6.535 2.272 1.00 97.69 112 ILE A C 1
ATOM 869 O O . ILE A 1 112 ? 18.425 -6.401 1.313 1.00 97.69 112 ILE A O 1
ATOM 873 N N . ALA A 1 113 ? 17.187 -7.721 2.649 1.00 96.56 113 ALA A N 1
ATOM 874 C CA . ALA A 1 113 ? 17.611 -8.977 2.036 1.00 96.56 113 ALA A CA 1
ATOM 875 C C . ALA A 1 113 ? 17.294 -9.012 0.534 1.00 96.56 113 ALA A C 1
ATOM 877 O O . ALA A 1 113 ? 18.149 -9.344 -0.283 1.00 96.56 113 ALA A O 1
ATOM 878 N N . VAL A 1 114 ? 16.075 -8.615 0.169 1.00 96.25 114 VAL A N 1
ATOM 879 C CA . VAL A 1 114 ? 15.586 -8.645 -1.210 1.00 96.25 114 VAL A CA 1
ATOM 880 C C . VAL A 1 114 ? 16.232 -7.550 -2.059 1.00 96.25 114 VAL A C 1
ATOM 882 O O . VAL A 1 114 ? 16.587 -7.814 -3.202 1.00 96.25 114 VAL A O 1
ATOM 885 N N . SER A 1 115 ? 16.450 -6.344 -1.520 1.00 94.50 115 SER A N 1
ATOM 886 C CA . SER A 1 115 ? 17.143 -5.276 -2.263 1.00 94.50 115 SER A CA 1
ATOM 887 C C . SER A 1 115 ? 18.583 -5.660 -2.584 1.00 94.50 115 SER A C 1
ATOM 889 O O . SER A 1 115 ? 19.049 -5.407 -3.689 1.00 94.50 115 SER A O 1
ATOM 891 N N . THR A 1 116 ? 19.279 -6.292 -1.639 1.00 94.38 116 THR A N 1
ATOM 892 C CA . THR A 1 116 ? 20.635 -6.805 -1.862 1.00 94.38 116 THR A CA 1
ATOM 893 C C . THR A 1 116 ? 20.644 -7.947 -2.872 1.00 94.38 116 THR A C 1
ATOM 895 O O . THR A 1 116 ? 21.504 -7.965 -3.745 1.00 94.38 116 THR A O 1
ATOM 898 N N . LEU A 1 117 ? 19.663 -8.855 -2.824 1.00 92.31 117 LEU A N 1
ATOM 899 C CA . LEU A 1 117 ? 19.526 -9.906 -3.835 1.00 92.31 117 LEU A CA 1
ATOM 900 C C . LEU A 1 117 ? 19.304 -9.327 -5.241 1.00 92.31 117 LEU A C 1
ATOM 902 O O . LEU A 1 117 ? 19.943 -9.783 -6.179 1.00 92.31 117 LEU A O 1
ATOM 906 N N . LEU A 1 118 ? 18.453 -8.306 -5.386 1.00 90.38 118 LEU A N 1
ATOM 907 C CA . LEU A 1 118 ? 18.238 -7.626 -6.671 1.00 90.38 118 LEU A CA 1
ATOM 908 C C . LEU A 1 118 ? 19.512 -6.958 -7.196 1.00 90.38 118 LEU A C 1
ATOM 910 O O . LEU A 1 118 ? 19.778 -7.039 -8.390 1.00 90.38 118 LEU A O 1
ATOM 914 N N . LEU A 1 119 ? 20.313 -6.342 -6.319 1.00 91.81 119 LEU A N 1
ATOM 915 C CA . LEU A 1 119 ? 21.605 -5.775 -6.711 1.00 91.81 119 LEU A CA 1
ATOM 916 C C . LEU A 1 119 ? 22.538 -6.865 -7.253 1.00 91.81 119 LEU A C 1
ATOM 918 O O . LEU A 1 119 ? 23.127 -6.686 -8.312 1.00 91.81 119 LEU A O 1
ATOM 922 N N . PHE A 1 120 ? 22.642 -8.006 -6.564 1.00 91.06 120 PHE A N 1
ATOM 923 C CA . PHE A 1 120 ? 23.471 -9.120 -7.028 1.00 91.06 120 PHE A CA 1
ATOM 924 C C . PHE A 1 120 ? 22.984 -9.704 -8.353 1.00 91.06 120 PHE A C 1
ATOM 926 O O . PHE A 1 120 ? 23.805 -9.945 -9.230 1.00 91.06 120 PHE A O 1
ATOM 933 N N . LEU A 1 121 ? 21.670 -9.881 -8.527 1.00 87.50 121 LEU A N 1
ATOM 934 C CA . LEU A 1 121 ? 21.101 -10.340 -9.798 1.00 87.50 121 LEU A CA 1
ATOM 935 C C . LEU A 1 121 ? 21.463 -9.390 -10.945 1.00 87.50 121 LEU A C 1
ATOM 937 O O . LEU A 1 121 ? 21.865 -9.850 -12.010 1.00 87.50 121 LEU A O 1
ATOM 941 N N . GLN A 1 122 ? 21.402 -8.080 -10.700 1.00 88.12 122 GLN A N 1
ATOM 942 C CA . GLN A 1 122 ? 21.755 -7.071 -11.694 1.00 88.12 122 GLN A CA 1
ATOM 943 C C . GLN A 1 122 ? 23.257 -7.031 -12.010 1.00 88.12 122 GLN A C 1
ATOM 945 O O . GLN A 1 122 ? 23.644 -6.851 -13.164 1.00 88.12 122 GLN A O 1
ATOM 950 N N . VAL A 1 123 ? 24.111 -7.229 -11.006 1.00 90.44 123 VAL A N 1
ATOM 951 C CA . VAL A 1 123 ? 25.561 -7.354 -11.210 1.00 90.44 123 VAL A CA 1
ATOM 952 C C . VAL A 1 123 ? 25.861 -8.594 -12.048 1.00 90.44 123 VAL A C 1
ATOM 954 O O . VAL A 1 123 ? 26.591 -8.493 -13.024 1.00 90.44 123 VAL A O 1
ATOM 957 N N . SER A 1 124 ? 25.245 -9.738 -11.746 1.00 88.44 124 SER A N 1
ATOM 958 C CA . SER A 1 124 ? 25.437 -10.964 -12.528 1.00 88.44 124 SER A CA 1
ATOM 959 C C . SER A 1 124 ? 24.950 -10.835 -13.973 1.00 88.44 124 SER A C 1
ATOM 961 O O . SER A 1 124 ? 25.618 -11.330 -14.878 1.00 88.44 124 SER A O 1
ATOM 963 N N . SER A 1 125 ? 23.821 -10.160 -14.218 1.00 86.56 125 SER A N 1
ATOM 964 C CA . SER A 1 125 ? 23.358 -9.925 -15.592 1.00 86.56 125 SER A CA 1
ATOM 965 C C . SER A 1 125 ? 24.315 -9.024 -16.371 1.00 86.56 125 SER A C 1
ATOM 967 O O . SER A 1 125 ? 24.606 -9.297 -17.531 1.00 86.56 125 SER A O 1
ATOM 969 N N . LEU A 1 126 ? 24.837 -7.977 -15.725 1.00 86.25 126 LEU A N 1
ATOM 970 C CA . LEU A 1 126 ? 25.744 -7.024 -16.360 1.00 86.25 126 LEU A CA 1
ATOM 971 C C . LEU A 1 126 ? 27.135 -7.630 -16.609 1.00 86.25 126 LEU A C 1
ATOM 973 O O . LEU A 1 126 ? 27.762 -7.327 -17.620 1.00 86.25 126 LEU A O 1
ATOM 977 N N . GLU A 1 127 ? 27.591 -8.524 -15.728 1.00 88.81 127 GLU A N 1
ATOM 978 C CA . GLU A 1 127 ? 28.837 -9.285 -15.883 1.00 88.81 127 GLU A CA 1
ATOM 979 C C . GLU A 1 127 ? 28.790 -10.129 -17.162 1.00 88.81 127 GLU A C 1
ATOM 981 O O . GLU A 1 127 ? 29.713 -10.096 -17.975 1.00 88.81 127 GLU A O 1
ATOM 986 N N . GLN A 1 128 ? 27.671 -10.828 -17.379 1.00 87.00 128 GLN A N 1
ATOM 987 C CA . GLN A 1 128 ? 27.457 -11.647 -18.568 1.00 87.00 128 GLN A CA 1
ATOM 988 C C . GLN A 1 128 ? 27.395 -10.811 -19.855 1.00 87.00 128 GLN A C 1
ATOM 990 O O . GLN A 1 128 ? 27.844 -11.273 -20.903 1.00 87.00 128 GLN A O 1
ATOM 995 N N . GLU A 1 129 ? 26.837 -9.601 -19.789 1.00 86.19 129 GLU A N 1
ATOM 996 C CA . GLU A 1 129 ? 26.672 -8.723 -20.950 1.00 86.19 129 GLU A CA 1
ATOM 997 C C . GLU A 1 129 ? 27.969 -7.997 -21.334 1.00 86.19 129 GLU A C 1
ATOM 999 O O . GLU A 1 129 ? 28.311 -7.925 -22.514 1.00 86.19 129 GLU A O 1
ATOM 1004 N N . LEU A 1 130 ? 28.715 -7.483 -20.350 1.00 87.94 130 LEU A N 1
ATOM 1005 C CA . LEU A 1 130 ? 29.944 -6.718 -20.583 1.00 87.94 130 LEU A CA 1
ATOM 1006 C C . LEU A 1 130 ? 31.211 -7.585 -20.617 1.00 87.94 130 LEU A C 1
ATOM 1008 O O . LEU A 1 130 ? 32.257 -7.104 -21.053 1.00 87.94 130 LEU A O 1
ATOM 1012 N N . GLY A 1 131 ? 31.148 -8.836 -20.148 1.00 88.56 131 GLY A N 1
ATOM 1013 C CA . GLY A 1 131 ? 32.311 -9.724 -20.043 1.00 88.56 131 GLY A CA 1
ATOM 1014 C C . GLY A 1 131 ? 33.388 -9.217 -19.074 1.00 88.56 131 GLY A C 1
ATOM 1015 O O . GLY A 1 131 ? 34.562 -9.550 -19.234 1.00 88.56 131 GLY A O 1
ATOM 1016 N N . LEU A 1 132 ? 33.003 -8.372 -18.114 1.00 90.50 132 LEU A N 1
ATOM 1017 C CA . LEU A 1 132 ? 33.881 -7.821 -17.080 1.00 90.50 132 LEU A CA 1
ATOM 1018 C C . LEU A 1 132 ? 33.948 -8.757 -15.870 1.00 90.50 132 LEU A C 1
ATOM 1020 O O . LEU A 1 132 ? 33.148 -9.673 -15.728 1.00 90.50 132 LEU A O 1
ATOM 1024 N N . ASP A 1 133 ? 34.896 -8.521 -14.970 1.00 92.06 133 ASP A N 1
ATOM 1025 C CA . ASP A 1 133 ? 34.933 -9.196 -13.678 1.00 92.06 133 ASP A CA 1
ATOM 1026 C C . ASP A 1 133 ? 33.813 -8.694 -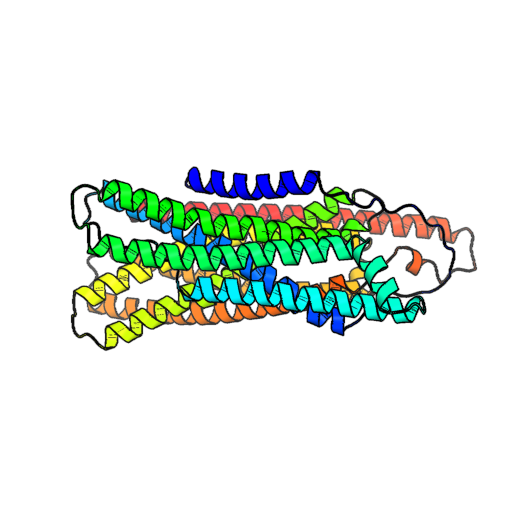12.745 1.00 92.06 133 ASP A C 1
ATOM 1028 O O . ASP A 1 133 ? 33.342 -7.552 -12.838 1.00 92.06 133 ASP A O 1
ATOM 1032 N N . THR A 1 134 ? 33.395 -9.544 -11.801 1.00 90.56 134 THR A N 1
ATOM 1033 C CA . THR A 1 134 ? 32.323 -9.231 -10.842 1.00 90.56 134 THR A CA 1
ATOM 1034 C C . THR A 1 134 ? 32.619 -7.967 -10.030 1.00 90.56 134 THR A C 1
ATOM 1036 O O . THR A 1 134 ? 31.699 -7.216 -9.714 1.00 90.56 134 THR A O 1
ATOM 1039 N N . TYR A 1 135 ? 33.890 -7.705 -9.697 1.00 92.44 135 TYR A N 1
ATOM 1040 C CA . TYR A 1 135 ? 34.277 -6.536 -8.903 1.00 92.44 135 TYR A CA 1
ATOM 1041 C C . TYR A 1 135 ? 34.084 -5.236 -9.692 1.00 92.44 135 TYR A C 1
ATOM 1043 O O . TYR A 1 135 ? 33.374 -4.344 -9.223 1.00 92.44 135 TYR A O 1
ATOM 1051 N N . SER A 1 136 ? 34.621 -5.149 -10.913 1.00 91.00 136 SER A N 1
ATOM 1052 C CA . SER A 1 136 ? 34.427 -3.966 -11.764 1.00 91.00 136 SER A CA 1
ATOM 1053 C C . SER A 1 136 ? 32.950 -3.744 -12.099 1.00 91.00 136 SER A C 1
ATOM 1055 O O . SER A 1 136 ? 32.459 -2.618 -12.056 1.00 91.00 136 SER A O 1
ATOM 1057 N N . THR A 1 137 ? 32.200 -4.819 -12.354 1.00 90.31 137 THR A N 1
ATOM 1058 C CA . THR A 1 137 ? 30.751 -4.751 -12.607 1.00 90.31 137 THR A CA 1
ATOM 1059 C C . THR A 1 137 ? 29.977 -4.242 -11.387 1.00 90.31 137 THR A C 1
ATOM 1061 O O . THR A 1 137 ? 29.032 -3.456 -11.515 1.00 90.31 137 THR A O 1
ATOM 1064 N N . PHE A 1 138 ? 30.387 -4.647 -10.184 1.00 92.31 138 PHE A N 1
ATOM 1065 C CA . PHE A 1 138 ? 29.819 -4.168 -8.929 1.00 92.31 138 PHE A CA 1
ATOM 1066 C C . PHE A 1 138 ? 30.102 -2.676 -8.701 1.00 92.31 138 PHE A C 1
ATOM 1068 O O . PHE A 1 138 ? 29.176 -1.938 -8.360 1.00 92.31 138 PHE A O 1
ATOM 1075 N N . GLU A 1 139 ? 31.332 -2.207 -8.945 1.00 91.56 139 GLU A N 1
ATOM 1076 C CA . GLU A 1 139 ? 31.682 -0.779 -8.859 1.00 91.56 139 GLU A CA 1
ATOM 1077 C C . GLU A 1 139 ? 30.884 0.066 -9.857 1.00 91.56 139 GLU A C 1
ATOM 1079 O O . GLU A 1 139 ? 30.301 1.087 -9.476 1.00 91.56 139 GLU A O 1
ATOM 1084 N N . ILE A 1 140 ? 30.779 -0.394 -11.109 1.00 89.94 140 ILE A N 1
ATOM 1085 C CA . ILE A 1 140 ? 29.953 0.257 -12.131 1.00 89.94 140 ILE A CA 1
ATOM 1086 C C . ILE A 1 140 ? 28.509 0.339 -11.636 1.00 89.94 140 ILE A C 1
ATOM 1088 O O . ILE A 1 140 ? 27.944 1.430 -11.589 1.00 89.94 140 ILE A O 1
ATOM 1092 N N . THR A 1 141 ? 27.928 -0.775 -11.185 1.00 89.00 141 THR A N 1
ATOM 1093 C CA . THR A 1 141 ? 26.536 -0.817 -10.713 1.00 89.00 141 THR A CA 1
ATOM 1094 C C . THR A 1 141 ? 26.309 0.128 -9.530 1.00 89.00 141 THR A C 1
ATOM 1096 O O . THR A 1 141 ? 25.313 0.857 -9.513 1.00 89.00 141 THR A O 1
ATOM 1099 N N . LEU A 1 142 ? 27.241 0.187 -8.574 1.00 91.19 142 LEU A N 1
ATOM 1100 C CA . LEU A 1 142 ? 27.172 1.102 -7.432 1.00 91.19 142 LEU A CA 1
ATOM 1101 C C . LEU A 1 142 ? 27.267 2.580 -7.828 1.00 91.19 142 LEU A C 1
ATOM 1103 O O . LEU A 1 142 ? 26.657 3.418 -7.164 1.00 91.19 142 LEU A O 1
ATOM 1107 N N . SER A 1 143 ? 27.995 2.898 -8.899 1.00 88.62 143 SER A N 1
ATOM 1108 C CA . SER A 1 143 ? 28.099 4.263 -9.427 1.00 88.62 143 SER A CA 1
ATOM 1109 C C . SER A 1 143 ? 26.837 4.734 -10.168 1.00 88.62 143 SER A C 1
ATOM 1111 O O . SER A 1 143 ? 26.661 5.931 -10.390 1.00 88.62 143 SER A O 1
ATOM 1113 N N . THR A 1 144 ? 25.935 3.812 -10.524 1.00 88.69 144 THR A N 1
ATOM 1114 C CA . THR A 1 144 ? 24.673 4.131 -11.209 1.00 88.69 144 THR A CA 1
ATOM 1115 C C . THR A 1 144 ? 23.531 4.489 -10.245 1.00 88.69 144 THR A C 1
ATOM 1117 O O . THR A 1 144 ? 23.623 4.347 -9.022 1.00 88.69 144 THR A O 1
ATOM 1120 N N . SER A 1 145 ? 22.384 4.894 -10.804 1.00 84.38 145 SER A N 1
ATOM 1121 C CA . SER A 1 145 ? 21.139 5.121 -10.053 1.00 84.38 145 SER A CA 1
ATOM 1122 C C . SER A 1 145 ? 20.665 3.888 -9.272 1.00 84.38 145 SER A C 1
ATOM 1124 O O . SER A 1 145 ? 20.046 4.031 -8.216 1.00 84.38 145 SER A O 1
ATOM 1126 N N . VAL A 1 146 ? 20.994 2.682 -9.742 1.00 87.06 146 VAL A N 1
ATOM 1127 C CA . VAL A 1 146 ? 20.690 1.412 -9.068 1.00 87.06 146 VAL A CA 1
ATOM 1128 C C . VAL A 1 146 ? 21.404 1.335 -7.723 1.00 87.06 146 VAL A C 1
ATOM 1130 O O . VAL A 1 146 ? 20.772 1.031 -6.708 1.00 87.06 146 VAL A O 1
ATOM 1133 N N . GLY A 1 147 ? 22.698 1.665 -7.701 1.00 89.94 147 GLY A N 1
ATOM 1134 C CA . GLY A 1 147 ? 23.502 1.723 -6.485 1.00 89.94 147 GLY A CA 1
ATOM 1135 C C . GLY A 1 147 ? 22.930 2.702 -5.467 1.00 89.94 147 GLY A C 1
ATOM 1136 O O . GLY A 1 147 ? 22.725 2.345 -4.306 1.00 89.94 147 GLY A O 1
ATOM 1137 N N . PHE A 1 148 ? 22.577 3.910 -5.916 1.00 90.06 148 PHE A N 1
ATOM 1138 C CA . PHE A 1 148 ? 21.951 4.920 -5.059 1.00 90.06 148 PHE A CA 1
ATOM 1139 C C . PHE A 1 148 ? 20.638 4.427 -4.434 1.00 90.06 148 PHE A C 1
ATOM 1141 O O . PHE A 1 148 ? 20.435 4.560 -3.224 1.00 90.06 148 PHE A O 1
ATOM 1148 N N . VAL A 1 149 ? 19.753 3.817 -5.226 1.00 91.38 149 VAL A N 1
ATOM 1149 C CA . VAL A 1 149 ? 18.485 3.273 -4.718 1.00 91.38 149 VAL A CA 1
ATOM 1150 C C . VAL A 1 149 ? 18.711 2.130 -3.739 1.00 91.38 149 VAL A C 1
ATOM 1152 O O . VAL A 1 149 ? 18.036 2.077 -2.708 1.00 91.38 149 VAL A O 1
ATOM 1155 N N . TRP A 1 150 ? 19.663 1.239 -4.012 1.00 94.56 150 TRP A N 1
ATOM 1156 C CA . TRP A 1 150 ? 20.022 0.187 -3.069 1.00 94.56 150 TRP A CA 1
ATOM 1157 C C . TRP A 1 150 ? 20.468 0.786 -1.727 1.00 94.56 150 TRP A C 1
ATOM 1159 O O . TRP A 1 150 ? 19.864 0.463 -0.702 1.00 94.56 150 TRP A O 1
ATOM 1169 N N . ILE A 1 151 ? 21.413 1.736 -1.725 1.00 94.69 151 ILE A N 1
ATOM 1170 C CA . ILE A 1 151 ? 21.877 2.426 -0.505 1.00 94.69 151 ILE A CA 1
ATOM 1171 C C . ILE A 1 151 ? 20.701 3.069 0.236 1.00 94.69 151 ILE A C 1
ATOM 1173 O O . ILE A 1 151 ? 20.551 2.889 1.446 1.00 94.69 151 ILE A O 1
ATOM 1177 N N . LEU A 1 152 ? 19.828 3.781 -0.478 1.00 93.88 152 LEU A N 1
ATOM 1178 C CA . LEU A 1 152 ? 18.662 4.442 0.103 1.00 93.88 152 LEU A CA 1
ATOM 1179 C C . LEU A 1 152 ? 17.721 3.440 0.787 1.00 93.88 152 LEU A C 1
ATOM 1181 O O . LEU A 1 152 ? 17.268 3.688 1.911 1.00 93.88 152 LEU A O 1
ATOM 1185 N N . ARG A 1 153 ? 17.454 2.283 0.171 1.00 95.31 153 ARG A N 1
ATOM 1186 C CA . ARG A 1 153 ? 16.619 1.219 0.757 1.00 95.31 153 ARG A CA 1
ATOM 1187 C C . ARG A 1 153 ? 17.266 0.581 1.984 1.00 95.31 153 ARG A C 1
ATOM 1189 O O . ARG A 1 153 ? 16.563 0.333 2.966 1.00 95.31 153 ARG A O 1
ATOM 1196 N N . ILE A 1 154 ? 18.580 0.360 1.966 1.00 97.00 154 ILE A N 1
ATOM 1197 C CA . ILE A 1 154 ? 19.319 -0.156 3.127 1.00 97.00 154 ILE A CA 1
ATOM 1198 C C . ILE A 1 154 ? 19.266 0.848 4.282 1.00 97.00 154 ILE A C 1
ATOM 1200 O O . ILE A 1 154 ? 18.833 0.494 5.380 1.00 97.00 154 ILE A O 1
ATOM 1204 N N . CYS A 1 155 ? 19.615 2.111 4.036 1.00 97.00 155 CYS A N 1
ATOM 1205 C CA . CYS A 1 155 ? 19.617 3.166 5.050 1.00 97.00 155 CYS A CA 1
ATOM 1206 C C . CYS A 1 155 ? 18.231 3.370 5.675 1.00 97.00 155 CYS A C 1
ATOM 1208 O O . CYS A 1 155 ? 18.094 3.358 6.898 1.00 97.00 155 CYS A O 1
ATOM 1210 N N . THR A 1 156 ? 17.183 3.503 4.855 1.00 97.06 156 THR A N 1
ATOM 1211 C CA . THR A 1 156 ? 15.805 3.676 5.351 1.00 97.06 156 THR A CA 1
ATOM 1212 C C . THR A 1 156 ? 15.323 2.466 6.153 1.00 97.06 156 THR A C 1
ATOM 1214 O O . THR A 1 156 ? 14.709 2.638 7.207 1.00 97.06 156 THR A O 1
ATOM 1217 N N . SER A 1 157 ? 15.650 1.244 5.731 1.00 97.88 157 SER A N 1
ATOM 1218 C CA . SER A 1 157 ? 15.259 0.023 6.447 1.00 97.88 157 SER A CA 1
ATOM 1219 C C . SER A 1 157 ? 16.006 -0.152 7.770 1.00 97.88 157 SER A C 1
ATOM 1221 O O . SER A 1 157 ? 15.393 -0.519 8.774 1.00 97.88 157 SER A O 1
ATOM 1223 N N . LEU A 1 158 ? 17.302 0.171 7.819 1.00 97.81 158 LEU A N 1
ATOM 1224 C CA . LEU A 1 158 ? 18.084 0.171 9.060 1.00 97.81 158 LEU A CA 1
ATOM 1225 C C . LEU A 1 158 ? 17.565 1.217 10.052 1.00 97.81 158 LEU A C 1
ATOM 1227 O O . LEU A 1 158 ? 17.418 0.913 11.238 1.00 97.81 158 LEU A O 1
ATOM 1231 N N . LEU A 1 159 ? 17.211 2.415 9.573 1.00 97.50 159 LEU A N 1
ATOM 1232 C CA . LEU A 1 159 ? 16.579 3.448 10.398 1.00 97.50 159 LEU A CA 1
ATOM 1233 C C . LEU A 1 159 ? 15.234 2.981 10.963 1.00 97.50 159 LEU A C 1
ATOM 1235 O O . LEU A 1 159 ? 14.961 3.221 12.142 1.00 97.50 159 LEU A O 1
ATOM 1239 N N . ILE A 1 160 ? 14.418 2.275 10.172 1.00 97.69 160 ILE A N 1
ATOM 1240 C CA . ILE A 1 160 ? 13.163 1.673 10.643 1.00 97.69 160 ILE A CA 1
ATOM 1241 C C . ILE A 1 160 ? 13.446 0.639 11.739 1.00 97.69 160 ILE A C 1
ATOM 1243 O O . ILE A 1 160 ? 12.855 0.730 12.814 1.00 97.69 160 ILE A O 1
ATOM 1247 N N . ILE A 1 161 ? 14.363 -0.308 11.517 1.00 97.75 161 ILE A N 1
ATOM 1248 C CA . ILE A 1 161 ? 14.689 -1.368 12.487 1.00 97.75 161 ILE A CA 1
ATOM 1249 C C . ILE A 1 161 ? 15.227 -0.774 13.794 1.00 97.75 161 ILE A C 1
ATOM 1251 O O . ILE A 1 161 ? 14.724 -1.106 14.871 1.00 97.75 161 ILE A O 1
ATOM 1255 N N . GLY A 1 162 ? 16.197 0.141 13.717 1.00 96.69 162 GLY A N 1
ATOM 1256 C CA . GLY A 1 162 ? 16.744 0.828 14.889 1.00 96.69 162 GLY A CA 1
ATOM 1257 C C . GLY A 1 162 ? 15.658 1.584 15.656 1.00 96.69 162 GLY A C 1
ATOM 1258 O O . GLY A 1 162 ? 15.532 1.447 16.874 1.00 96.69 162 GLY A O 1
ATOM 1259 N N . SER A 1 163 ? 14.790 2.293 14.935 1.00 95.50 163 SER A N 1
ATOM 1260 C CA . SER A 1 163 ? 13.658 3.013 15.519 1.00 95.50 163 SER A CA 1
ATOM 1261 C C . SER A 1 163 ? 12.623 2.067 16.150 1.00 95.50 163 SER A C 1
ATOM 1263 O O . SER A 1 163 ? 12.064 2.396 17.194 1.00 95.50 163 SER A O 1
ATOM 1265 N N . VAL A 1 164 ? 12.391 0.868 15.597 1.00 95.62 164 VAL A N 1
ATOM 1266 C CA . VAL A 1 164 ? 11.524 -0.165 16.200 1.00 95.62 164 VAL A CA 1
ATOM 1267 C C . VAL A 1 164 ? 12.098 -0.663 17.527 1.00 95.62 164 VAL A C 1
ATOM 1269 O O . VAL A 1 164 ? 11.355 -0.765 18.507 1.00 95.62 164 VAL A O 1
ATOM 1272 N N . ILE A 1 165 ? 13.404 -0.945 17.583 1.00 95.19 165 ILE A N 1
ATOM 1273 C CA . ILE A 1 165 ? 14.081 -1.406 18.806 1.00 95.19 165 ILE A CA 1
ATOM 1274 C C . ILE A 1 165 ? 13.986 -0.332 19.892 1.00 95.19 165 ILE A C 1
ATOM 1276 O O . ILE A 1 165 ? 13.534 -0.618 21.005 1.00 95.19 165 ILE A O 1
ATOM 1280 N N . ILE A 1 166 ? 14.334 0.914 19.558 1.00 94.75 166 ILE A N 1
ATOM 1281 C CA . ILE A 1 166 ? 14.258 2.047 20.488 1.00 94.75 166 ILE A CA 1
ATOM 1282 C C . ILE A 1 166 ? 12.817 2.238 20.971 1.00 94.75 166 ILE A C 1
ATOM 1284 O O . ILE A 1 166 ? 12.582 2.345 22.176 1.00 94.75 166 ILE A O 1
ATOM 1288 N N . TYR A 1 167 ? 11.835 2.220 20.067 1.00 93.06 167 TYR A N 1
ATOM 1289 C CA . TYR A 1 167 ? 10.426 2.370 20.426 1.00 93.06 167 TYR A CA 1
ATOM 1290 C C . TYR A 1 167 ? 9.952 1.270 21.383 1.00 93.06 167 TYR A C 1
ATOM 1292 O O . TYR A 1 167 ? 9.276 1.559 22.374 1.00 93.06 167 TYR A O 1
ATOM 1300 N N . HIS A 1 168 ? 10.341 0.017 21.136 1.00 91.19 168 HIS A N 1
ATOM 1301 C CA . HIS A 1 168 ? 10.008 -1.110 22.003 1.00 91.19 168 HIS A CA 1
ATOM 1302 C C . HIS A 1 168 ? 10.603 -0.946 23.410 1.00 91.19 168 HIS A C 1
ATOM 1304 O O . HIS A 1 168 ? 9.883 -1.089 24.401 1.00 91.19 168 HIS A O 1
ATOM 1310 N N . VAL A 1 169 ? 11.888 -0.588 23.510 1.00 90.56 169 VAL A N 1
ATOM 1311 C CA . VAL A 1 169 ? 12.574 -0.346 24.792 1.00 90.56 169 VAL A CA 1
ATOM 1312 C C . VAL A 1 169 ? 11.941 0.824 25.548 1.00 90.56 169 VAL A C 1
ATOM 1314 O O . VAL A 1 169 ? 11.680 0.709 26.747 1.00 90.56 169 VAL A O 1
ATOM 1317 N N . LEU A 1 170 ? 11.624 1.928 24.864 1.00 88.88 170 LEU A N 1
ATOM 1318 C CA . LEU A 1 170 ? 10.971 3.085 25.479 1.00 88.88 170 LEU A CA 1
ATOM 1319 C C . LEU A 1 170 ? 9.583 2.737 26.024 1.00 88.88 170 LEU A C 1
ATOM 1321 O O . LEU A 1 170 ? 9.266 3.122 27.147 1.00 88.88 170 LEU A O 1
ATOM 1325 N N . ILE A 1 171 ? 8.770 1.972 25.285 1.00 83.31 171 ILE A N 1
ATOM 1326 C CA . ILE A 1 171 ? 7.458 1.516 25.775 1.00 83.31 171 ILE A CA 1
ATOM 1327 C C . ILE A 1 171 ? 7.607 0.653 27.034 1.00 83.31 171 ILE A C 1
ATOM 1329 O O . ILE A 1 171 ? 6.823 0.810 27.973 1.00 83.31 171 ILE A O 1
ATOM 1333 N N . LEU A 1 172 ? 8.589 -0.254 27.069 1.00 84.06 172 LEU A N 1
ATOM 1334 C CA . LEU A 1 172 ? 8.844 -1.092 28.243 1.00 84.06 172 LEU A CA 1
ATOM 1335 C C . LEU A 1 172 ? 9.258 -0.253 29.456 1.00 84.06 172 LEU A C 1
ATOM 1337 O O . LEU A 1 172 ? 8.691 -0.425 30.535 1.00 84.06 172 LEU A O 1
ATOM 1341 N N . ARG A 1 173 ? 10.183 0.695 29.270 1.00 84.62 173 ARG A N 1
ATOM 1342 C CA . ARG A 1 173 ? 10.671 1.575 30.340 1.00 84.62 173 ARG A CA 1
ATOM 1343 C C . ARG A 1 173 ? 9.560 2.449 30.918 1.00 84.62 173 ARG A C 1
ATOM 1345 O O . ARG A 1 173 ? 9.430 2.540 32.134 1.00 84.62 173 ARG A O 1
ATOM 1352 N N . ILE A 1 174 ? 8.740 3.040 30.049 1.00 77.88 174 ILE A N 1
ATOM 1353 C CA . ILE A 1 174 ? 7.591 3.869 30.434 1.00 77.88 174 ILE A CA 1
ATOM 1354 C C . ILE A 1 174 ? 6.605 3.037 31.263 1.00 77.88 174 ILE A C 1
ATOM 1356 O O . ILE A 1 174 ? 6.230 3.438 32.359 1.00 77.88 174 ILE A O 1
ATOM 1360 N N . ASN A 1 175 ? 6.231 1.842 30.802 1.00 73.00 175 ASN A N 1
ATOM 1361 C CA . ASN A 1 175 ? 5.285 1.007 31.548 1.00 73.00 175 ASN A CA 1
ATOM 1362 C C . ASN A 1 175 ? 5.813 0.596 32.935 1.00 73.00 175 ASN A C 1
ATOM 1364 O O . ASN A 1 175 ? 5.015 0.471 33.858 1.00 73.00 175 ASN A O 1
ATOM 1368 N N . HIS A 1 176 ? 7.127 0.412 33.097 1.00 74.88 176 HIS A N 1
ATOM 1369 C CA . HIS A 1 176 ? 7.724 0.120 34.402 1.00 74.88 176 HIS A CA 1
ATOM 1370 C C . HIS A 1 176 ? 7.660 1.327 35.352 1.00 74.88 176 HIS A C 1
ATOM 1372 O O . HIS A 1 176 ? 7.270 1.177 36.505 1.00 74.88 176 HIS A O 1
ATOM 1378 N N . SER A 1 177 ? 7.985 2.536 34.875 1.00 68.38 177 SER A N 1
ATOM 1379 C CA . SER A 1 177 ? 7.919 3.755 35.700 1.00 68.38 177 SER A CA 1
ATOM 1380 C C . SER A 1 177 ? 6.492 4.133 36.113 1.00 68.38 177 SER A C 1
ATOM 1382 O O . SER A 1 177 ? 6.291 4.679 37.192 1.00 68.38 177 SER A O 1
ATOM 1384 N N . GLU A 1 178 ? 5.491 3.802 35.289 1.00 65.94 178 GLU A N 1
ATOM 1385 C CA . GLU A 1 178 ? 4.076 4.070 35.590 1.00 65.94 178 GLU A CA 1
ATOM 1386 C C . GLU A 1 178 ? 3.589 3.323 36.841 1.00 65.94 178 GLU A C 1
ATOM 1388 O O . GLU A 1 178 ? 2.770 3.840 37.595 1.00 65.94 178 GLU A O 1
ATOM 1393 N N . PHE A 1 179 ? 4.112 2.117 37.083 1.00 59.88 179 PHE A N 1
ATOM 1394 C CA . PHE A 1 179 ? 3.774 1.327 38.267 1.00 59.88 179 PHE A CA 1
ATOM 1395 C C . PHE A 1 179 ? 4.355 1.928 39.558 1.00 59.88 179 PHE A C 1
ATOM 1397 O O . PHE A 1 179 ? 3.856 1.652 40.645 1.00 59.88 179 PHE A O 1
ATOM 1404 N N . GLN A 1 180 ? 5.398 2.756 39.439 1.00 60.66 180 GLN A N 1
ATOM 1405 C CA . GLN A 1 180 ? 6.164 3.287 40.566 1.00 60.66 180 GLN A CA 1
ATOM 1406 C C . GLN A 1 180 ? 5.749 4.721 40.954 1.00 60.66 180 GLN A C 1
ATOM 1408 O O . GLN A 1 180 ? 5.826 5.072 42.127 1.00 60.66 180 GLN A O 1
ATOM 1413 N N . GLU A 1 181 ? 5.251 5.531 40.009 1.00 58.31 181 GLU A N 1
ATOM 1414 C CA . GLU A 1 181 ? 4.800 6.918 40.236 1.00 58.31 181 GLU A CA 1
ATOM 1415 C C . GLU A 1 181 ? 3.268 7.077 40.148 1.00 58.31 181 GLU A C 1
ATOM 1417 O O . GLU A 1 181 ? 2.737 7.860 39.356 1.00 58.31 181 GLU A O 1
ATOM 1422 N N . LEU A 1 182 ? 2.520 6.366 40.996 1.00 56.97 182 LEU A N 1
ATOM 1423 C CA . LEU A 1 182 ? 1.087 6.624 41.196 1.00 56.97 182 LEU A CA 1
ATOM 1424 C C . LEU A 1 182 ? 0.885 7.899 42.061 1.00 56.97 182 LEU A C 1
ATOM 1426 O O . LEU A 1 182 ? 0.386 7.840 43.180 1.00 56.97 182 LEU A O 1
ATOM 1430 N N . GLY A 1 183 ? 1.321 9.065 41.568 1.00 62.41 183 GLY A N 1
ATOM 1431 C CA . GLY A 1 183 ? 1.286 10.361 42.271 1.00 62.41 183 GLY A CA 1
ATOM 1432 C C . GLY A 1 183 ? 1.266 11.579 41.331 1.00 62.41 183 GLY A C 1
ATOM 1433 O O . GLY A 1 183 ? 1.291 11.409 40.115 1.00 62.41 183 GLY A O 1
ATOM 1434 N N . ASN A 1 184 ? 1.199 12.797 41.903 1.00 58.12 184 ASN A N 1
ATOM 1435 C CA . ASN A 1 184 ? 0.855 14.132 41.338 1.00 58.12 184 ASN A CA 1
ATOM 1436 C C . ASN A 1 184 ? 1.246 14.509 39.879 1.00 58.12 184 ASN A C 1
ATOM 1438 O O . ASN A 1 184 ? 0.698 15.475 39.356 1.00 58.12 184 ASN A O 1
ATOM 1442 N N . ASN A 1 185 ? 2.116 13.775 39.178 1.00 68.62 185 ASN A N 1
ATOM 1443 C CA . ASN A 1 185 ? 2.605 14.088 37.823 1.00 68.62 185 ASN A CA 1
ATOM 1444 C C . ASN A 1 185 ? 1.974 13.256 36.683 1.00 68.62 185 ASN A C 1
ATOM 1446 O O . ASN A 1 185 ? 2.530 13.166 35.582 1.00 68.62 185 ASN A O 1
ATOM 1450 N N . LYS A 1 186 ? 0.777 12.690 36.892 1.00 70.00 186 LYS A N 1
ATOM 1451 C CA . LYS A 1 186 ? 0.068 11.854 35.899 1.00 70.00 186 LYS A CA 1
ATOM 1452 C C . LYS A 1 186 ? -0.085 12.528 34.519 1.00 70.00 186 LYS A C 1
ATOM 1454 O O . LYS A 1 186 ? 0.041 11.865 33.490 1.00 70.00 186 LYS A O 1
ATOM 1459 N N . SER A 1 187 ? -0.322 13.842 34.465 1.00 70.00 187 SER A N 1
ATOM 1460 C CA . SER A 1 187 ? -0.539 14.587 33.209 1.00 70.00 187 SER A CA 1
ATOM 1461 C C . SER A 1 187 ? 0.715 14.679 32.324 1.00 70.00 187 SER A C 1
ATOM 1463 O O . SER A 1 187 ? 0.634 14.474 31.110 1.00 70.00 187 SER A O 1
ATOM 1465 N N . ILE A 1 188 ? 1.888 14.920 32.920 1.00 70.25 188 ILE A N 1
ATOM 1466 C CA . ILE A 1 188 ? 3.177 15.010 32.213 1.00 70.25 188 ILE A CA 1
ATOM 1467 C C . ILE A 1 188 ? 3.526 13.659 31.581 1.00 70.25 188 ILE A C 1
ATOM 1469 O O . ILE A 1 188 ? 3.943 13.587 30.420 1.00 70.25 188 ILE A O 1
ATOM 1473 N N . PHE A 1 189 ? 3.299 12.576 32.324 1.00 72.44 189 PHE A N 1
ATOM 1474 C CA . PHE A 1 189 ? 3.561 11.218 31.869 1.00 72.44 189 PHE A CA 1
ATOM 1475 C C . PHE A 1 189 ? 2.682 10.817 30.669 1.00 72.44 189 PHE A C 1
ATOM 1477 O O . PHE A 1 189 ? 3.180 10.284 29.671 1.00 72.44 189 PHE A O 1
ATOM 1484 N N . ILE A 1 190 ? 1.388 11.161 30.711 1.00 72.38 190 ILE A N 1
ATOM 1485 C CA . ILE A 1 190 ? 0.439 10.934 29.607 1.00 72.38 190 ILE A CA 1
ATOM 1486 C C . ILE A 1 190 ? 0.883 11.668 28.333 1.00 72.38 190 ILE A C 1
ATOM 1488 O O . ILE A 1 190 ? 0.860 11.082 27.244 1.00 72.38 190 ILE A O 1
ATOM 1492 N N . ASN A 1 191 ? 1.326 12.923 28.450 1.00 74.94 191 ASN A N 1
ATOM 1493 C CA . ASN A 1 191 ? 1.770 13.715 27.301 1.00 74.94 191 ASN A CA 1
ATOM 1494 C C . ASN A 1 191 ? 3.021 13.118 26.637 1.00 74.94 191 ASN A C 1
ATOM 1496 O O . ASN A 1 191 ? 3.052 12.984 25.411 1.00 74.94 191 ASN A O 1
ATOM 1500 N N . ARG A 1 192 ? 4.012 12.675 27.423 1.00 79.38 192 ARG A N 1
ATOM 1501 C CA . ARG A 1 192 ? 5.221 12.007 26.900 1.00 79.38 192 ARG A CA 1
ATOM 1502 C C . ARG A 1 192 ? 4.895 10.700 26.176 1.00 79.38 192 ARG A C 1
ATOM 1504 O O . ARG A 1 192 ? 5.361 10.483 25.059 1.00 79.38 192 ARG A O 1
ATOM 1511 N N . LYS A 1 193 ? 4.057 9.846 26.774 1.00 79.38 193 LYS A N 1
ATOM 1512 C CA . LYS A 1 193 ? 3.632 8.564 26.180 1.00 79.38 193 LYS A CA 1
ATOM 1513 C C . LYS A 1 193 ? 2.878 8.775 24.864 1.00 79.38 193 LYS A C 1
ATOM 1515 O O . LYS A 1 193 ? 3.110 8.051 23.897 1.00 79.38 193 LYS A O 1
ATOM 1520 N N . THR A 1 194 ? 2.026 9.799 24.809 1.00 79.19 194 THR A N 1
ATOM 1521 C CA . THR A 1 194 ? 1.287 10.178 23.595 1.00 79.19 194 THR A CA 1
ATOM 1522 C C . THR A 1 194 ? 2.240 10.644 22.496 1.00 79.19 194 THR A C 1
ATOM 1524 O O . THR A 1 194 ? 2.163 10.132 21.382 1.00 79.19 194 THR A O 1
ATOM 1527 N N . LEU A 1 195 ? 3.186 11.536 22.811 1.00 83.12 195 LEU A N 1
ATOM 1528 C CA . LEU A 1 195 ? 4.185 12.028 21.855 1.00 83.12 195 LEU A CA 1
ATOM 1529 C C . LEU A 1 195 ? 4.991 10.877 21.235 1.00 83.12 195 LEU A C 1
ATOM 1531 O O . LEU A 1 195 ? 5.052 10.751 20.015 1.00 83.12 195 LEU A O 1
ATOM 1535 N N . ILE A 1 196 ? 5.544 9.994 22.071 1.00 85.38 196 ILE A N 1
ATOM 1536 C CA . ILE A 1 196 ? 6.351 8.843 21.631 1.00 85.38 196 ILE A CA 1
ATOM 1537 C C . ILE A 1 196 ? 5.517 7.877 20.776 1.00 85.38 196 ILE A C 1
ATOM 1539 O O . ILE A 1 196 ? 6.012 7.324 19.796 1.00 85.38 196 ILE A O 1
ATOM 1543 N N . SER A 1 197 ? 4.234 7.694 21.103 1.00 83.06 197 SER A N 1
ATOM 1544 C CA . SER A 1 197 ? 3.336 6.803 20.363 1.00 83.06 197 SER A CA 1
ATOM 1545 C C . SER A 1 197 ? 3.017 7.274 18.938 1.00 83.06 197 SER A C 1
ATOM 1547 O O . SER A 1 197 ? 2.631 6.435 18.119 1.00 83.06 197 SER A O 1
ATOM 1549 N N . PHE A 1 198 ? 3.181 8.566 18.640 1.00 86.12 198 PHE A N 1
ATOM 1550 C CA . PHE A 1 198 ? 3.030 9.120 17.291 1.00 86.12 198 PHE A CA 1
ATOM 1551 C C . PHE A 1 198 ? 4.374 9.350 16.593 1.00 86.12 198 PHE A C 1
ATOM 1553 O O . PHE A 1 198 ? 4.480 9.036 15.413 1.00 86.12 198 PHE A O 1
ATOM 1560 N N . ALA A 1 199 ? 5.406 9.808 17.312 1.00 89.69 199 ALA A N 1
ATOM 1561 C CA . ALA A 1 199 ? 6.709 10.147 16.738 1.00 89.69 199 ALA A CA 1
ATOM 1562 C C . ALA A 1 199 ? 7.358 8.974 15.982 1.00 89.69 199 ALA A C 1
ATOM 1564 O O . ALA A 1 199 ? 7.701 9.116 14.811 1.00 89.69 199 ALA A O 1
ATOM 1565 N N . PHE A 1 200 ? 7.466 7.797 16.611 1.00 92.06 200 PHE A N 1
ATOM 1566 C CA . PHE A 1 200 ? 8.113 6.633 15.992 1.00 92.06 200 PHE A CA 1
ATOM 1567 C C . PHE A 1 200 ? 7.383 6.124 14.742 1.00 92.06 200 PHE A C 1
ATOM 1569 O O . PHE A 1 200 ? 8.035 5.975 13.709 1.00 92.06 200 PHE A O 1
ATOM 1576 N N . PRO A 1 201 ? 6.049 5.931 14.759 1.00 91.25 201 PRO A N 1
ATOM 1577 C CA . PRO A 1 201 ? 5.318 5.634 13.535 1.00 91.25 201 PRO A CA 1
ATOM 1578 C C . PRO A 1 201 ? 5.535 6.640 12.397 1.00 91.25 201 PRO A C 1
ATOM 1580 O O . PRO A 1 201 ? 5.592 6.215 11.254 1.00 91.25 201 PRO A O 1
ATOM 1583 N N . GLY A 1 202 ? 5.711 7.943 12.634 1.00 91.62 202 GLY A N 1
ATOM 1584 C CA . GLY A 1 202 ? 6.033 8.833 11.500 1.00 91.62 202 GLY A CA 1
ATOM 1585 C C . GLY A 1 202 ? 7.452 8.764 11.019 1.00 91.62 202 GLY A C 1
ATOM 1586 O O . GLY A 1 202 ? 7.670 8.986 9.837 1.00 91.62 202 GLY A O 1
ATOM 1587 N N . ILE A 1 203 ? 8.407 8.426 11.886 1.00 94.06 203 ILE A N 1
ATOM 1588 C CA . ILE A 1 203 ? 9.756 8.099 11.421 1.00 94.06 203 ILE A CA 1
ATOM 1589 C C . ILE A 1 203 ? 9.665 6.899 10.474 1.00 94.06 203 ILE A C 1
ATOM 1591 O O . ILE A 1 203 ? 10.210 6.957 9.372 1.00 94.06 203 ILE A O 1
ATOM 1595 N N . PHE A 1 204 ? 8.907 5.857 10.846 1.00 95.88 204 PHE A N 1
ATOM 1596 C CA . PHE A 1 204 ? 8.661 4.716 9.959 1.00 95.88 204 PHE A CA 1
ATOM 1597 C C . PHE A 1 204 ? 8.000 5.163 8.651 1.00 95.88 204 PHE A C 1
ATOM 1599 O O . PHE A 1 204 ? 8.445 4.754 7.582 1.00 95.88 204 PHE A O 1
ATOM 1606 N N . LEU A 1 205 ? 6.984 6.032 8.732 1.00 96.25 205 LEU A N 1
ATOM 1607 C CA . LEU A 1 205 ? 6.236 6.523 7.577 1.00 96.25 205 LEU A CA 1
ATOM 1608 C C . LEU A 1 205 ? 7.120 7.344 6.629 1.00 96.25 205 LEU A C 1
ATOM 1610 O O . LEU A 1 205 ? 7.120 7.084 5.434 1.00 96.25 205 LEU A O 1
ATOM 1614 N N . SER A 1 206 ? 7.911 8.292 7.129 1.00 94.94 206 SER A N 1
ATOM 1615 C CA . SER A 1 206 ? 8.823 9.076 6.285 1.00 94.94 206 SER A CA 1
ATOM 1616 C C . SER A 1 206 ? 9.897 8.207 5.636 1.00 94.94 206 SER A C 1
ATOM 1618 O O . SER A 1 206 ? 10.149 8.357 4.442 1.00 94.94 206 SER A O 1
ATOM 1620 N N . CYS A 1 207 ? 10.497 7.274 6.385 1.00 96.56 207 CYS A N 1
ATOM 1621 C CA . CYS A 1 207 ? 11.507 6.368 5.835 1.00 96.56 207 CYS A CA 1
ATOM 1622 C C . CYS A 1 207 ? 10.918 5.484 4.730 1.00 96.56 207 CYS A C 1
ATOM 1624 O O . CYS A 1 207 ? 11.532 5.327 3.676 1.00 96.56 207 CYS A O 1
ATOM 1626 N N . ILE A 1 208 ? 9.719 4.932 4.941 1.00 97.38 208 ILE A N 1
ATOM 1627 C CA . ILE A 1 208 ? 9.110 4.051 3.945 1.00 97.38 208 ILE A CA 1
ATOM 1628 C C . ILE A 1 208 ? 8.555 4.809 2.737 1.00 97.38 208 ILE A C 1
ATOM 1630 O O . ILE A 1 208 ? 8.651 4.303 1.625 1.00 97.38 208 ILE A O 1
ATOM 1634 N N . LEU A 1 209 ? 8.046 6.034 2.906 1.00 96.25 209 LEU A N 1
ATOM 1635 C CA . LEU A 1 209 ? 7.641 6.883 1.780 1.00 96.25 209 LEU A CA 1
ATOM 1636 C C . LEU A 1 209 ? 8.832 7.231 0.878 1.00 96.25 209 LEU A C 1
ATOM 1638 O O . LEU A 1 209 ? 8.681 7.235 -0.344 1.00 96.25 209 LEU A O 1
ATOM 1642 N N . LEU A 1 210 ? 10.009 7.467 1.471 1.00 94.50 210 LEU A N 1
ATOM 1643 C CA . LEU A 1 210 ? 11.255 7.665 0.729 1.00 94.50 210 LEU A CA 1
ATOM 1644 C C . LEU A 1 210 ? 11.694 6.376 0.014 1.00 94.50 210 LEU A C 1
ATOM 1646 O O . LEU A 1 210 ? 12.074 6.418 -1.151 1.00 94.50 210 LEU A O 1
ATOM 1650 N N . SER A 1 211 ? 11.580 5.222 0.678 1.00 94.88 211 SER A N 1
ATOM 1651 C CA . SER A 1 211 ? 11.848 3.920 0.054 1.00 94.88 211 SER A CA 1
ATOM 1652 C C . SER A 1 211 ? 10.918 3.641 -1.136 1.00 94.88 211 SER A C 1
ATOM 1654 O O . SER A 1 211 ? 11.405 3.227 -2.180 1.00 94.88 211 SER A O 1
ATOM 1656 N N . LEU A 1 212 ? 9.616 3.930 -1.036 1.00 95.19 212 LEU A N 1
ATOM 1657 C CA . LEU A 1 212 ? 8.665 3.775 -2.150 1.00 95.19 212 LEU A CA 1
ATOM 1658 C C . LEU A 1 212 ? 8.984 4.697 -3.333 1.00 95.19 212 LEU A C 1
ATOM 1660 O O . LEU A 1 212 ? 8.777 4.322 -4.480 1.00 95.19 212 LEU A O 1
ATOM 1664 N N . PHE A 1 213 ? 9.502 5.900 -3.079 1.00 92.31 213 PHE A N 1
ATOM 1665 C CA . PHE A 1 213 ? 9.916 6.800 -4.159 1.00 92.31 213 PHE A CA 1
ATOM 1666 C C . PHE A 1 213 ? 11.062 6.215 -4.991 1.00 92.31 213 PHE A C 1
ATOM 1668 O O . PHE A 1 213 ? 11.121 6.417 -6.202 1.00 92.31 213 PHE A O 1
ATOM 1675 N N . SER A 1 214 ? 11.946 5.442 -4.356 1.00 91.75 214 SER A N 1
ATOM 1676 C CA . SER A 1 214 ? 13.057 4.788 -5.050 1.00 91.75 214 SER A CA 1
ATOM 1677 C C . SER A 1 214 ? 12.598 3.804 -6.135 1.00 91.75 214 SER A C 1
ATOM 1679 O O . SER A 1 214 ? 13.298 3.631 -7.131 1.00 91.75 214 SER A O 1
ATOM 1681 N N . ASP A 1 215 ? 11.406 3.211 -5.994 1.00 90.00 215 ASP A N 1
ATOM 1682 C CA . ASP A 1 215 ? 10.814 2.353 -7.027 1.00 90.00 215 ASP A CA 1
ATOM 1683 C C . ASP A 1 215 ? 10.423 3.154 -8.269 1.00 90.00 215 ASP A C 1
ATOM 1685 O O . ASP A 1 215 ? 10.721 2.735 -9.387 1.00 90.00 215 ASP A O 1
ATOM 1689 N N . SER A 1 216 ? 9.844 4.339 -8.077 1.00 89.38 216 SER A N 1
ATOM 1690 C CA . SER A 1 216 ? 9.472 5.233 -9.175 1.00 89.38 216 SER A CA 1
ATOM 1691 C C . SER A 1 216 ? 10.685 5.845 -9.882 1.00 89.38 216 SER A C 1
ATOM 1693 O O . SER A 1 216 ? 10.604 6.134 -11.073 1.00 89.38 216 SER A O 1
ATOM 1695 N N . MET A 1 217 ? 11.827 5.986 -9.196 1.00 84.31 217 MET A N 1
ATOM 1696 C CA . MET A 1 217 ? 13.086 6.445 -9.806 1.00 84.31 217 MET A CA 1
ATOM 1697 C C . MET A 1 217 ? 13.727 5.425 -10.756 1.00 84.31 217 MET A C 1
ATOM 1699 O O . MET A 1 217 ? 14.381 5.815 -11.719 1.00 84.31 217 MET A O 1
ATOM 1703 N N . ILE A 1 218 ? 13.576 4.127 -10.485 1.00 84.31 218 ILE A N 1
ATOM 1704 C CA . ILE A 1 218 ? 14.106 3.048 -11.345 1.00 84.31 218 ILE A CA 1
ATOM 1705 C C . ILE A 1 218 ? 13.040 2.532 -12.325 1.00 84.31 218 ILE A C 1
ATOM 1707 O O . ILE A 1 218 ? 13.341 1.772 -13.241 1.00 84.31 218 ILE A O 1
ATOM 1711 N N . GLY A 1 219 ? 11.783 2.940 -12.152 1.00 82.06 219 GLY A N 1
ATOM 1712 C CA . GLY A 1 219 ? 10.676 2.542 -13.011 1.00 82.06 219 GLY A CA 1
ATOM 1713 C C . GLY A 1 219 ? 10.696 3.185 -14.401 1.00 82.06 219 GLY A C 1
ATOM 1714 O O . GLY A 1 219 ? 11.380 4.176 -14.659 1.00 82.06 219 GLY A O 1
ATOM 1715 N N . HIS A 1 220 ? 9.853 2.649 -15.290 1.00 82.31 220 HIS A N 1
ATOM 1716 C CA . HIS A 1 220 ? 9.682 3.140 -16.664 1.00 82.31 220 HIS A CA 1
ATOM 1717 C C . HIS A 1 220 ? 9.288 4.620 -16.740 1.00 82.31 220 HIS A C 1
ATOM 1719 O O . HIS A 1 220 ? 9.674 5.303 -17.684 1.00 82.31 220 HIS A O 1
ATOM 1725 N N . SER A 1 221 ? 8.603 5.134 -15.716 1.00 81.88 221 SER A N 1
ATOM 1726 C CA . SER A 1 221 ? 8.260 6.550 -15.586 1.00 81.88 221 SER A CA 1
ATOM 1727 C C . SER A 1 221 ? 9.480 7.476 -15.643 1.00 81.88 221 SER A C 1
ATOM 1729 O O . SER A 1 221 ? 9.373 8.573 -16.186 1.00 81.88 221 SER A O 1
ATOM 1731 N N . ASN A 1 222 ? 10.633 7.045 -15.112 1.00 82.25 222 ASN A N 1
ATOM 1732 C CA . ASN A 1 222 ? 11.856 7.848 -15.115 1.00 82.25 222 ASN A CA 1
ATOM 1733 C C . ASN A 1 222 ? 12.559 7.851 -16.485 1.00 82.25 222 ASN A C 1
ATOM 1735 O O . ASN A 1 222 ? 13.251 8.809 -16.816 1.00 82.25 222 ASN A O 1
ATOM 1739 N N . ALA A 1 223 ? 12.341 6.808 -17.294 1.00 78.38 223 ALA A N 1
ATOM 1740 C CA . ALA A 1 223 ? 12.941 6.634 -18.619 1.00 78.38 223 ALA A CA 1
ATOM 1741 C C . ALA A 1 223 ? 12.211 7.403 -19.740 1.00 78.38 223 ALA A C 1
ATOM 1743 O O . ALA A 1 223 ? 12.570 7.292 -20.911 1.00 78.38 223 ALA A O 1
ATOM 1744 N N . LEU A 1 224 ? 11.169 8.169 -19.406 1.00 75.62 224 LEU A N 1
ATOM 1745 C CA . LEU A 1 224 ? 10.462 9.004 -20.371 1.00 75.62 224 LEU A CA 1
ATOM 1746 C C . LEU A 1 224 ? 11.329 10.177 -20.846 1.00 75.62 224 LEU A C 1
ATOM 1748 O O . LEU A 1 224 ? 11.856 10.940 -20.039 1.00 75.62 224 LEU A O 1
ATOM 1752 N N . SER A 1 225 ? 11.356 10.410 -22.159 1.00 71.31 225 SER A N 1
ATOM 1753 C CA . SER A 1 225 ? 12.055 11.552 -22.768 1.00 71.31 225 SER A CA 1
ATOM 1754 C C . SER A 1 225 ? 11.415 12.912 -22.454 1.00 71.31 225 SER A C 1
ATOM 1756 O O . SER A 1 225 ? 12.058 13.949 -22.576 1.00 71.31 225 SER A O 1
ATOM 1758 N N . SER A 1 226 ? 10.139 12.942 -22.058 1.00 71.88 226 SER A N 1
ATOM 1759 C CA . SER A 1 226 ? 9.392 14.167 -21.744 1.00 71.88 226 SER A CA 1
ATOM 1760 C C . SER A 1 226 ? 8.523 13.977 -20.505 1.00 71.88 226 SER A C 1
ATOM 1762 O O . SER A 1 226 ? 7.913 12.928 -20.325 1.00 71.88 226 SER A O 1
ATOM 1764 N N . PHE A 1 227 ? 8.445 15.002 -19.649 1.00 75.62 227 PHE A N 1
ATOM 1765 C CA . PHE A 1 227 ? 7.636 15.010 -18.416 1.00 75.62 227 PHE A CA 1
ATOM 1766 C C . PHE A 1 227 ? 7.925 13.868 -17.417 1.00 75.62 227 PHE A C 1
ATOM 1768 O O . PHE A 1 227 ? 7.079 13.569 -16.571 1.00 75.62 227 PHE A O 1
ATOM 1775 N N . SER A 1 228 ? 9.132 13.285 -17.456 1.00 83.06 228 SER A N 1
ATOM 1776 C CA . SER A 1 228 ? 9.574 12.209 -16.550 1.00 83.06 228 SER A CA 1
ATOM 1777 C C . SER A 1 228 ? 9.302 12.535 -15.073 1.00 83.06 228 SER A C 1
ATOM 1779 O O . SER A 1 228 ? 8.676 11.743 -14.373 1.00 83.06 228 SER A O 1
ATOM 1781 N N . GLY A 1 229 ? 9.595 13.759 -14.612 1.00 83.81 229 GLY A N 1
ATOM 1782 C CA . GLY A 1 229 ? 9.322 14.159 -13.223 1.00 83.81 229 GLY A CA 1
ATOM 1783 C C . GLY A 1 229 ? 7.847 14.037 -12.795 1.00 83.81 229 GLY A C 1
ATOM 1784 O O . GLY A 1 229 ? 7.562 13.589 -11.685 1.00 83.81 229 GLY A O 1
ATOM 1785 N N . ILE A 1 230 ? 6.895 14.371 -13.677 1.00 87.25 230 ILE A N 1
ATOM 1786 C CA . ILE A 1 230 ? 5.453 14.246 -13.391 1.00 87.25 230 ILE A CA 1
ATOM 1787 C C . ILE A 1 230 ? 5.036 12.772 -13.401 1.00 87.25 230 ILE A C 1
ATOM 1789 O O . ILE A 1 230 ? 4.237 12.355 -12.561 1.00 87.25 230 ILE A O 1
ATOM 1793 N N . ALA A 1 231 ? 5.578 11.972 -14.324 1.00 88.00 231 ALA A N 1
ATOM 1794 C CA . ALA A 1 231 ? 5.320 10.536 -14.386 1.00 88.00 231 ALA A CA 1
ATOM 1795 C C . ALA A 1 231 ? 5.848 9.809 -13.139 1.00 88.00 231 ALA A C 1
ATOM 1797 O O . ALA A 1 231 ? 5.107 9.043 -12.526 1.00 88.00 231 ALA A O 1
ATOM 1798 N N . VAL A 1 232 ? 7.078 10.111 -12.712 1.00 90.25 232 VAL A N 1
ATOM 1799 C CA . VAL A 1 232 ? 7.699 9.576 -11.488 1.00 90.25 232 VAL A CA 1
ATOM 1800 C C . VAL A 1 232 ? 6.887 9.963 -10.255 1.00 90.25 232 VAL A C 1
ATOM 1802 O O . VAL A 1 232 ? 6.565 9.107 -9.434 1.00 90.25 232 VAL A O 1
ATOM 1805 N N . PHE A 1 233 ? 6.488 11.231 -10.133 1.00 91.62 233 PHE A N 1
ATOM 1806 C CA . PHE A 1 233 ? 5.643 11.670 -9.022 1.00 91.62 233 PHE A CA 1
ATOM 1807 C C . PHE A 1 233 ? 4.279 10.969 -9.018 1.00 91.62 233 PHE A C 1
ATOM 1809 O O . PHE A 1 233 ? 3.796 10.553 -7.966 1.00 91.62 233 PHE A O 1
ATOM 1816 N N . THR A 1 234 ? 3.660 10.810 -10.189 1.00 93.69 234 THR A N 1
ATOM 1817 C CA . THR A 1 234 ? 2.356 10.147 -10.314 1.00 93.69 234 THR A CA 1
ATOM 1818 C C . THR A 1 234 ? 2.437 8.667 -9.957 1.00 93.69 234 THR A C 1
ATOM 1820 O O . THR A 1 234 ? 1.551 8.162 -9.269 1.00 93.69 234 THR A O 1
ATOM 1823 N N . ASP A 1 235 ? 3.506 7.987 -10.369 1.00 93.62 235 ASP A N 1
ATOM 1824 C CA . ASP A 1 235 ? 3.790 6.603 -9.986 1.00 93.62 235 ASP A CA 1
ATOM 1825 C C . ASP A 1 235 ? 4.010 6.462 -8.475 1.00 93.62 235 ASP A C 1
ATOM 1827 O O . ASP A 1 235 ? 3.397 5.612 -7.827 1.00 93.62 235 ASP A O 1
ATOM 1831 N N . TRP A 1 236 ? 4.759 7.383 -7.867 1.00 95.69 236 TRP A N 1
ATOM 1832 C CA . TRP A 1 236 ? 4.934 7.402 -6.417 1.00 95.69 236 TRP A CA 1
ATOM 1833 C C . TRP A 1 236 ? 3.604 7.605 -5.679 1.00 95.69 236 TRP A C 1
ATOM 1835 O O . TRP A 1 236 ? 3.281 6.854 -4.757 1.00 95.69 236 TRP A O 1
ATOM 1845 N N . VAL A 1 237 ? 2.776 8.565 -6.110 1.00 96.69 237 VAL A N 1
ATOM 1846 C CA . VAL A 1 237 ? 1.431 8.785 -5.547 1.00 96.69 237 VAL A CA 1
ATOM 1847 C C . VAL A 1 237 ? 0.547 7.547 -5.724 1.00 96.69 237 VAL A C 1
ATOM 1849 O O . VAL A 1 237 ? -0.188 7.188 -4.798 1.00 96.69 237 VAL A O 1
ATOM 1852 N N . HIS A 1 238 ? 0.636 6.862 -6.867 1.00 96.75 238 HIS A N 1
ATOM 1853 C CA . HIS A 1 238 ? -0.074 5.609 -7.121 1.00 96.75 238 HIS A CA 1
ATOM 1854 C C . HIS A 1 238 ? 0.329 4.527 -6.106 1.00 96.75 238 HIS A C 1
ATOM 1856 O O . HIS A 1 238 ? -0.541 3.936 -5.459 1.00 96.75 238 HIS A O 1
ATOM 1862 N N . LEU A 1 239 ? 1.632 4.318 -5.886 1.00 96.38 239 LEU A N 1
ATOM 1863 C CA . LEU A 1 239 ? 2.157 3.356 -4.909 1.00 96.38 239 LEU A CA 1
ATOM 1864 C C . LEU A 1 239 ? 1.783 3.710 -3.464 1.00 96.38 239 LEU A C 1
ATOM 1866 O O . LEU A 1 239 ? 1.431 2.822 -2.678 1.00 96.38 239 LEU A O 1
ATOM 1870 N N . VAL A 1 240 ? 1.792 4.994 -3.101 1.00 97.38 240 VAL A N 1
ATOM 1871 C CA . VAL A 1 240 ? 1.341 5.459 -1.779 1.00 97.38 240 VAL A CA 1
ATOM 1872 C C . VAL A 1 240 ? -0.149 5.171 -1.584 1.00 97.38 240 VAL A C 1
ATOM 1874 O O . VAL A 1 240 ? -0.542 4.643 -0.541 1.00 97.38 240 VAL A O 1
ATOM 1877 N N . ALA A 1 241 ? -0.987 5.446 -2.585 1.00 97.75 241 ALA A N 1
ATOM 1878 C CA . ALA A 1 241 ? -2.418 5.165 -2.513 1.00 97.75 241 ALA A CA 1
ATOM 1879 C C . ALA A 1 241 ? -2.703 3.652 -2.419 1.00 97.75 241 ALA A C 1
ATOM 1881 O O . ALA A 1 241 ? -3.514 3.231 -1.587 1.00 97.75 241 ALA A O 1
ATOM 1882 N N . ILE A 1 242 ? -1.979 2.823 -3.184 1.00 97.44 242 ILE A N 1
ATOM 1883 C CA . ILE A 1 242 ? -2.013 1.355 -3.061 1.00 97.44 242 ILE A CA 1
ATOM 1884 C C . ILE A 1 242 ? -1.630 0.923 -1.642 1.00 97.44 242 ILE A C 1
ATOM 1886 O O . ILE A 1 242 ? -2.311 0.085 -1.051 1.00 97.44 242 ILE A O 1
ATOM 1890 N N . SER A 1 243 ? -0.582 1.514 -1.070 1.00 97.44 243 SER A N 1
ATOM 1891 C CA . SER A 1 243 ? -0.110 1.206 0.285 1.00 97.44 243 SER A CA 1
ATOM 1892 C C . SER A 1 243 ? -1.151 1.514 1.354 1.00 97.44 243 SER A C 1
ATOM 1894 O O . SER A 1 243 ? -1.382 0.700 2.250 1.00 97.44 243 SER A O 1
ATOM 1896 N N . ILE A 1 244 ? -1.833 2.655 1.242 1.00 96.81 244 ILE A N 1
ATOM 1897 C CA . ILE A 1 244 ? -2.910 3.039 2.160 1.00 96.81 244 ILE A CA 1
ATOM 1898 C C . ILE A 1 244 ? -4.072 2.039 2.083 1.00 96.81 244 ILE A C 1
ATOM 1900 O O . ILE A 1 244 ? -4.574 1.612 3.127 1.00 96.81 244 ILE A O 1
ATOM 1904 N N . TRP A 1 245 ? -4.478 1.638 0.873 1.00 96.94 245 TRP A N 1
ATOM 1905 C CA . TRP A 1 245 ? -5.601 0.722 0.671 1.00 96.94 245 TRP A CA 1
ATOM 1906 C C . TRP A 1 245 ? -5.246 -0.738 0.981 1.00 96.94 245 TRP A C 1
ATOM 1908 O O . TRP A 1 245 ? -5.773 -1.312 1.935 1.00 96.94 245 TRP A O 1
ATOM 1918 N N . ILE A 1 246 ? -4.335 -1.343 0.214 1.00 96.50 246 ILE A N 1
ATOM 1919 C CA . ILE A 1 246 ? -3.981 -2.766 0.329 1.00 96.50 246 ILE A CA 1
ATOM 1920 C C . ILE A 1 246 ? -3.233 -3.033 1.636 1.00 96.50 246 ILE A C 1
ATOM 1922 O O . ILE A 1 246 ? -3.579 -3.959 2.373 1.00 96.50 246 ILE A O 1
ATOM 1926 N N . GLY A 1 247 ? -2.256 -2.194 1.981 1.00 95.81 247 GLY A N 1
ATOM 1927 C CA . GLY A 1 247 ? -1.546 -2.321 3.252 1.00 95.81 247 GLY A CA 1
ATOM 1928 C C . GLY A 1 247 ? -2.446 -2.027 4.465 1.00 95.81 247 GLY A C 1
ATOM 1929 O O . GLY A 1 247 ? -2.248 -2.600 5.537 1.00 95.81 247 GLY A O 1
ATOM 1930 N N . GLY A 1 248 ? -3.500 -1.221 4.300 1.00 94.31 248 GLY A N 1
ATOM 1931 C CA . GLY A 1 248 ? -4.541 -1.041 5.314 1.00 94.31 248 GLY A CA 1
ATOM 1932 C C . GLY A 1 248 ? -5.450 -2.252 5.504 1.00 94.31 248 GLY A C 1
ATOM 1933 O O . GLY A 1 248 ? -5.734 -2.634 6.641 1.00 94.31 248 GLY A O 1
ATOM 1934 N N . LEU A 1 249 ? -5.834 -2.932 4.421 1.00 94.06 249 LEU A N 1
ATOM 1935 C CA . LEU A 1 249 ? -6.531 -4.221 4.504 1.00 94.06 249 LEU A CA 1
ATOM 1936 C C . LEU A 1 249 ? -5.661 -5.276 5.198 1.00 94.06 249 LEU A C 1
ATOM 1938 O O . LEU A 1 249 ? -6.155 -6.023 6.049 1.00 94.06 249 LEU A O 1
ATOM 1942 N N . PHE A 1 250 ? -4.357 -5.287 4.910 1.00 95.25 250 PHE A N 1
ATOM 1943 C CA . PHE A 1 250 ? -3.395 -6.143 5.600 1.00 95.25 250 PHE A CA 1
ATOM 1944 C C . PHE A 1 250 ? -3.307 -5.819 7.100 1.00 95.25 250 PHE A C 1
ATOM 1946 O O . PHE A 1 250 ? -3.370 -6.733 7.928 1.00 95.25 250 PHE A O 1
ATOM 1953 N N . TYR A 1 251 ? -3.265 -4.536 7.476 1.00 94.25 251 TYR A N 1
ATOM 1954 C CA . TYR A 1 251 ? -3.319 -4.091 8.875 1.00 94.25 251 TYR A CA 1
ATOM 1955 C C . TYR A 1 251 ? -4.597 -4.558 9.586 1.00 94.25 251 TYR A C 1
ATOM 1957 O O . TYR A 1 251 ? -4.536 -5.117 10.686 1.00 94.25 251 TYR A O 1
ATOM 1965 N N . ILE A 1 252 ? -5.763 -4.398 8.953 1.00 91.38 252 ILE A N 1
ATOM 1966 C CA . ILE A 1 252 ? -7.040 -4.856 9.516 1.00 91.38 252 ILE A CA 1
ATOM 1967 C C . ILE A 1 252 ? -7.024 -6.374 9.713 1.00 91.38 252 ILE A C 1
ATOM 1969 O O . ILE A 1 252 ? -7.403 -6.868 10.777 1.00 91.38 252 ILE A O 1
ATOM 1973 N N . SER A 1 253 ? -6.570 -7.111 8.699 1.00 91.69 253 SER A N 1
ATOM 1974 C CA . SER A 1 253 ? -6.501 -8.574 8.674 1.00 91.69 253 SER A CA 1
ATOM 1975 C C . SER A 1 253 ? -5.634 -9.156 9.794 1.00 91.69 253 SER A C 1
ATOM 1977 O O . SER A 1 253 ? -6.045 -10.121 10.449 1.00 91.69 253 SER A O 1
ATOM 1979 N N . THR A 1 254 ? -4.466 -8.555 10.032 1.00 90.06 254 THR A N 1
ATOM 1980 C CA . THR A 1 254 ? -3.400 -9.106 10.888 1.00 90.06 254 THR A CA 1
ATOM 1981 C C . THR A 1 254 ? -3.388 -8.526 12.299 1.00 90.06 254 THR A C 1
ATOM 1983 O O . THR A 1 254 ? -3.156 -9.256 13.258 1.00 90.06 254 THR A O 1
ATOM 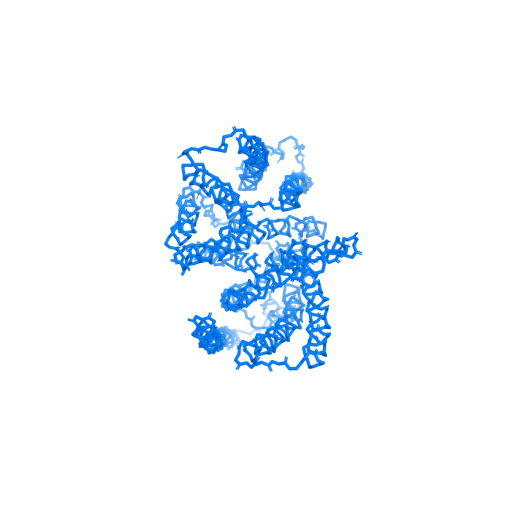1986 N N . ILE A 1 255 ? -3.669 -7.233 12.468 1.00 88.75 255 ILE A N 1
ATOM 1987 C CA . ILE A 1 255 ? -3.611 -6.565 13.773 1.00 88.75 255 ILE A CA 1
ATOM 1988 C C . ILE A 1 255 ? -5.004 -6.499 14.390 1.00 88.75 255 ILE A C 1
ATOM 1990 O O . ILE A 1 255 ? -5.264 -7.078 15.449 1.00 88.75 255 ILE A O 1
ATOM 1994 N N . ILE A 1 256 ? -5.929 -5.825 13.711 1.00 84.12 256 ILE A N 1
ATOM 1995 C CA . ILE A 1 256 ? -7.234 -5.486 14.284 1.00 84.12 256 ILE A CA 1
ATOM 1996 C C . ILE A 1 256 ? -8.098 -6.739 14.488 1.00 84.12 256 ILE A C 1
ATOM 1998 O O . ILE A 1 256 ? -8.606 -6.995 15.585 1.00 84.12 256 ILE A O 1
ATOM 2002 N N . LEU A 1 257 ? -8.241 -7.566 13.449 1.00 80.50 257 LEU A N 1
ATOM 2003 C CA . LEU A 1 257 ? -9.102 -8.749 13.477 1.00 80.50 257 LEU A CA 1
ATOM 2004 C C . LEU A 1 257 ? -8.545 -9.880 14.351 1.00 80.50 257 LEU A C 1
ATOM 2006 O O . LEU A 1 257 ? -9.312 -10.739 14.806 1.00 80.50 257 LEU A O 1
ATOM 2010 N N . GLU A 1 258 ? -7.236 -9.926 14.591 1.00 75.00 258 GLU A N 1
ATOM 2011 C CA . GLU A 1 258 ? -6.629 -10.936 15.461 1.00 75.00 258 GLU A CA 1
ATOM 2012 C C . GLU A 1 258 ? -6.687 -10.564 16.937 1.00 75.00 258 GLU A C 1
ATOM 2014 O O . GLU A 1 258 ? -6.996 -11.434 17.756 1.00 75.00 258 GLU A O 1
ATOM 2019 N N . ASN A 1 259 ? -6.500 -9.286 17.273 1.00 66.44 259 ASN A N 1
ATOM 2020 C CA . ASN A 1 259 ? -6.672 -8.794 18.641 1.00 66.44 259 ASN A CA 1
ATOM 2021 C C . ASN A 1 259 ? -8.102 -9.051 19.151 1.00 66.44 259 ASN A C 1
ATOM 2023 O O . ASN A 1 259 ? -8.293 -9.470 20.291 1.00 66.44 259 ASN A O 1
ATOM 2027 N N . SER A 1 260 ? -9.108 -8.935 18.274 1.00 57.53 260 SER A N 1
ATOM 2028 C CA . SER A 1 260 ? -10.501 -9.284 18.593 1.00 57.53 260 SER A CA 1
ATOM 2029 C C . SER A 1 260 ? -10.697 -10.774 18.935 1.00 57.53 260 SER A C 1
ATOM 2031 O O . SER A 1 260 ? -11.495 -11.109 19.810 1.00 57.53 260 SER A O 1
ATOM 2033 N N . LYS A 1 261 ? -9.940 -11.691 18.308 1.00 54.69 261 LYS A N 1
ATOM 2034 C CA . LYS A 1 261 ? -10.029 -13.140 18.591 1.00 54.69 261 LYS A CA 1
ATOM 2035 C C . LYS A 1 261 ? -9.483 -13.482 19.980 1.00 54.69 261 LYS A C 1
ATOM 2037 O O . LYS A 1 261 ? -10.059 -14.332 20.650 1.00 54.69 261 LYS A O 1
ATOM 2042 N N . HIS A 1 262 ? -8.391 -12.839 20.396 1.00 48.66 262 HIS A N 1
ATOM 2043 C CA . HIS A 1 262 ? -7.757 -13.094 21.693 1.00 48.66 262 HIS A CA 1
ATOM 2044 C C . HIS A 1 262 ? -8.668 -12.677 22.855 1.00 48.66 262 HIS A C 1
ATOM 2046 O O . HIS A 1 262 ? -8.926 -13.475 23.750 1.00 48.66 262 HIS A O 1
ATOM 2052 N N . ASN A 1 263 ? -9.258 -11.482 22.770 1.00 47.59 263 ASN A N 1
ATOM 2053 C CA . ASN A 1 263 ? -10.160 -10.962 23.802 1.00 47.59 263 ASN A CA 1
ATOM 2054 C C . ASN A 1 263 ? -11.422 -11.831 23.984 1.00 47.59 263 ASN A C 1
ATOM 2056 O O . ASN A 1 263 ? -11.919 -11.979 25.097 1.00 47.59 263 ASN A O 1
ATOM 2060 N N . LEU A 1 264 ? -11.923 -12.449 22.905 1.00 47.91 264 LEU A N 1
ATOM 2061 C CA . LEU A 1 264 ? -13.075 -13.360 22.955 1.00 47.91 264 LEU A CA 1
ATOM 2062 C C . LEU A 1 264 ? -12.752 -14.721 23.594 1.00 47.91 264 LEU A C 1
ATOM 2064 O O . LEU A 1 264 ? -13.627 -15.322 24.214 1.00 47.91 264 LEU A O 1
ATOM 2068 N N . LEU A 1 265 ? -11.528 -15.227 23.421 1.00 48.12 265 LEU A N 1
ATOM 2069 C CA . LEU A 1 265 ? -11.095 -16.498 24.014 1.00 48.12 265 LEU A CA 1
ATOM 2070 C C . LEU A 1 265 ? -10.756 -16.337 25.500 1.00 48.12 265 LEU A C 1
ATOM 2072 O O . LEU A 1 265 ? -11.111 -17.199 26.296 1.00 48.12 265 LEU A O 1
ATOM 2076 N N . GLU A 1 266 ? -10.147 -15.214 25.880 1.00 43.78 266 GLU A N 1
ATOM 2077 C CA . GLU A 1 266 ? -9.820 -14.895 27.274 1.00 43.78 266 GLU A CA 1
ATOM 2078 C C . GLU A 1 266 ? -11.085 -14.669 28.124 1.00 43.78 266 GLU A C 1
ATOM 2080 O O . GLU A 1 266 ? -11.176 -15.160 29.247 1.00 43.78 266 GLU A O 1
ATOM 2085 N N . SER A 1 267 ? -12.122 -14.044 27.549 1.00 43.53 267 SER A N 1
ATOM 2086 C CA . SER A 1 267 ? -13.440 -13.878 28.187 1.00 43.53 267 SER A CA 1
ATOM 2087 C C . SER A 1 267 ? -14.176 -15.203 28.438 1.00 43.53 267 SER A C 1
ATOM 2089 O O . SER A 1 267 ? -15.024 -15.265 29.320 1.00 43.53 267 SER A O 1
ATOM 2091 N N . LYS A 1 268 ? -13.848 -16.283 27.716 1.00 47.16 268 LYS A N 1
ATOM 2092 C CA . LYS A 1 268 ? -14.412 -17.619 27.975 1.00 47.16 268 LYS A CA 1
ATOM 2093 C C . LYS A 1 268 ? -13.827 -18.288 29.228 1.00 47.16 268 LYS A C 1
ATOM 2095 O O . LYS A 1 268 ? -14.417 -19.248 29.709 1.00 47.16 268 LYS A O 1
ATOM 2100 N N . GLY A 1 269 ? -12.678 -17.814 29.720 1.00 45.78 269 GLY A N 1
ATOM 2101 C CA . GLY A 1 269 ? -11.963 -18.386 30.866 1.00 45.78 269 GLY A CA 1
ATOM 2102 C C . GLY A 1 269 ? -12.211 -17.684 32.206 1.00 45.78 269 GLY A C 1
ATOM 2103 O O . GLY A 1 269 ? -11.843 -18.231 33.242 1.00 45.78 269 GLY A O 1
ATOM 2104 N N . LYS A 1 270 ? -12.834 -16.498 32.221 1.00 47.06 270 LYS A N 1
ATOM 2105 C CA . LYS A 1 270 ? -13.179 -15.757 33.445 1.00 47.06 270 LYS A CA 1
ATOM 2106 C C . LYS A 1 270 ? -14.692 -15.558 33.521 1.00 47.06 270 LYS A C 1
ATOM 2108 O O . LYS A 1 270 ? -15.268 -14.812 32.745 1.00 47.06 270 LYS A O 1
ATOM 2113 N N . ASN A 1 271 ? -15.339 -16.228 34.471 1.00 42.25 271 ASN A N 1
ATOM 2114 C CA . ASN A 1 271 ? -16.754 -16.034 34.802 1.00 42.25 271 ASN A CA 1
ATOM 2115 C C . ASN A 1 271 ? -16.946 -14.765 35.663 1.00 42.25 271 ASN A C 1
ATOM 2117 O O . ASN A 1 271 ? -17.434 -14.850 36.784 1.00 42.25 271 ASN A O 1
ATOM 2121 N N . ASN A 1 272 ? -16.568 -13.581 35.167 1.00 45.56 272 ASN A N 1
ATOM 2122 C CA . ASN A 1 272 ? -16.927 -12.304 35.801 1.00 45.56 272 ASN A CA 1
ATOM 2123 C C . ASN A 1 272 ? -17.927 -11.554 34.907 1.00 45.56 272 ASN A C 1
ATOM 2125 O O . ASN A 1 272 ? -17.597 -10.607 34.192 1.00 45.56 272 ASN A O 1
ATOM 2129 N N . GLY A 1 273 ? -19.187 -11.998 34.973 1.00 51.66 273 GLY A N 1
ATOM 2130 C CA . GLY A 1 273 ? -20.256 -11.705 34.006 1.00 51.66 273 GLY A CA 1
ATOM 2131 C C . GLY A 1 273 ? -20.545 -10.233 33.677 1.00 51.66 273 GLY A C 1
ATOM 2132 O O . GLY A 1 273 ? -21.060 -9.968 32.594 1.00 51.66 273 GLY A O 1
ATOM 2133 N N . ASN A 1 274 ? -20.175 -9.268 34.527 1.00 50.03 274 ASN A N 1
ATOM 2134 C CA . ASN A 1 274 ? -20.417 -7.844 34.251 1.00 50.03 274 ASN A CA 1
ATOM 2135 C C . ASN A 1 274 ? -19.219 -7.122 33.611 1.00 50.03 274 ASN A C 1
ATOM 2137 O O . ASN A 1 274 ? -19.401 -6.426 32.611 1.00 50.03 274 ASN A O 1
ATOM 2141 N N . LEU A 1 275 ? -17.997 -7.318 34.120 1.00 49.22 275 LEU A N 1
ATOM 2142 C CA . LEU A 1 275 ? -16.795 -6.618 33.633 1.00 49.22 275 LEU A CA 1
ATOM 2143 C C . LEU A 1 275 ? -16.366 -7.082 32.233 1.00 49.22 275 LEU A C 1
ATOM 2145 O O . LEU A 1 275 ? -15.928 -6.272 31.412 1.00 49.22 275 LEU A O 1
ATOM 2149 N N . ASP A 1 276 ? -16.536 -8.372 31.940 1.00 51.12 276 ASP A N 1
ATOM 2150 C CA . ASP A 1 276 ? -16.158 -8.950 30.647 1.00 51.12 276 ASP A CA 1
ATOM 2151 C C . ASP A 1 276 ? -17.128 -8.528 29.530 1.00 51.12 276 ASP A C 1
ATOM 2153 O O . ASP A 1 276 ? -16.721 -8.309 28.384 1.00 51.12 276 ASP A O 1
ATOM 2157 N N . SER A 1 277 ? -18.405 -8.310 29.873 1.00 51.06 277 SER A N 1
ATOM 2158 C CA . SER A 1 277 ? -19.418 -7.826 28.930 1.00 51.06 277 SER A CA 1
ATOM 2159 C C . SER A 1 277 ? -19.134 -6.389 28.472 1.00 51.06 277 SER A C 1
ATOM 2161 O O . SER A 1 277 ? -19.164 -6.111 27.271 1.00 51.06 277 SER A O 1
ATOM 2163 N N . GLU A 1 278 ? -18.752 -5.507 29.399 1.00 51.38 278 GLU A N 1
ATOM 2164 C CA . GLU A 1 278 ? -18.489 -4.090 29.139 1.00 51.38 278 GLU A CA 1
ATOM 2165 C C . GLU A 1 278 ? -17.215 -3.904 28.298 1.00 51.38 278 GLU A C 1
ATOM 2167 O O . GLU A 1 278 ? -17.222 -3.205 27.284 1.00 51.38 278 GLU A O 1
ATOM 2172 N N . LYS A 1 279 ? -16.141 -4.631 28.640 1.00 53.22 279 LYS A N 1
ATOM 2173 C CA . LYS A 1 279 ? -14.868 -4.611 27.899 1.00 53.22 279 LYS A CA 1
ATOM 2174 C C . LYS A 1 279 ? -15.009 -5.173 26.478 1.00 53.22 279 LYS A C 1
ATOM 2176 O O . LYS A 1 279 ? -14.374 -4.678 25.544 1.00 53.22 279 LYS A O 1
ATOM 2181 N N . SER A 1 280 ? -15.860 -6.187 26.294 1.00 53.59 280 SER A N 1
ATOM 2182 C CA . SER A 1 280 ? -16.157 -6.744 24.967 1.00 53.59 280 SER A CA 1
ATOM 2183 C C . SER A 1 280 ? -16.922 -5.757 24.077 1.00 53.59 280 SER A C 1
ATOM 2185 O O . SER A 1 280 ? -16.605 -5.630 22.892 1.00 53.59 280 SER A O 1
ATOM 2187 N N . ASN A 1 281 ? -17.866 -5.007 24.656 1.00 56.28 281 ASN A N 1
ATOM 2188 C CA . ASN A 1 281 ? -18.651 -3.999 23.947 1.00 56.28 281 ASN A CA 1
ATOM 2189 C C . ASN A 1 281 ? -17.779 -2.810 23.512 1.00 56.28 281 ASN A C 1
ATOM 2191 O O . ASN A 1 281 ? -17.894 -2.352 22.375 1.00 56.28 281 ASN A O 1
ATOM 2195 N N . GLU A 1 282 ? -16.855 -2.363 24.365 1.00 57.69 282 GLU A N 1
ATOM 2196 C CA . GLU A 1 282 ? -15.928 -1.269 24.053 1.00 57.69 282 GLU A CA 1
ATOM 2197 C C . GLU A 1 282 ? -14.939 -1.648 22.936 1.00 57.69 282 GLU A C 1
ATOM 2199 O O . GLU A 1 282 ? -14.749 -0.902 21.976 1.00 57.69 282 GLU A O 1
ATOM 2204 N N . SER A 1 283 ? -14.356 -2.852 22.986 1.00 59.94 283 SER A N 1
ATOM 2205 C CA . SER A 1 283 ? -13.460 -3.328 21.921 1.00 59.94 283 SER A CA 1
ATOM 2206 C C . SER A 1 283 ? -14.187 -3.480 20.579 1.00 59.94 283 SER A C 1
ATOM 2208 O O . SER A 1 283 ? -13.586 -3.261 19.525 1.00 59.94 283 SER A O 1
ATOM 2210 N N . GLN A 1 284 ? -15.473 -3.841 20.603 1.00 63.78 284 GLN A N 1
A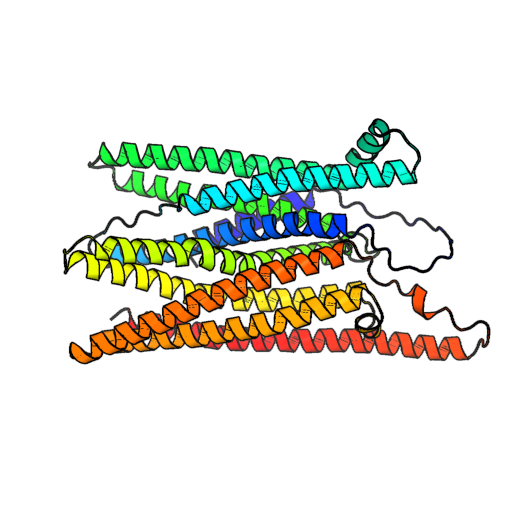TOM 2211 C CA . GLN A 1 284 ? -16.308 -3.961 19.410 1.00 63.78 284 GLN A CA 1
ATOM 2212 C C . GLN A 1 284 ? -16.779 -2.594 18.881 1.00 63.78 284 GLN A C 1
ATOM 2214 O O . GLN A 1 284 ? -17.051 -2.471 17.683 1.00 63.78 284 GLN A O 1
ATOM 2219 N N . SER A 1 285 ? -16.861 -1.564 19.732 1.00 64.75 285 SER A N 1
ATOM 2220 C CA . SER A 1 285 ? -17.193 -0.200 19.309 1.00 64.75 285 SER A CA 1
ATOM 2221 C C . SER A 1 285 ? -16.018 0.503 18.640 1.00 64.75 285 SER A C 1
ATOM 2223 O O . SER A 1 285 ? -16.185 1.051 17.551 1.00 64.75 285 SER A O 1
ATOM 2225 N N . VAL A 1 286 ? -14.811 0.374 19.201 1.00 67.75 286 VAL A N 1
ATOM 2226 C CA . VAL A 1 286 ? -13.562 0.830 18.565 1.00 67.75 286 VAL A CA 1
ATOM 2227 C C . VAL A 1 286 ? -13.411 0.213 17.177 1.00 67.75 286 VAL A C 1
ATOM 2229 O O . VAL A 1 286 ? -13.136 0.906 16.200 1.00 67.75 286 VAL A O 1
ATOM 2232 N N . PHE A 1 287 ? -13.619 -1.102 17.092 1.00 73.50 287 PHE A N 1
ATOM 2233 C CA . PHE A 1 287 ? -13.460 -1.863 15.862 1.00 73.50 287 PHE A CA 1
ATOM 2234 C C . PHE A 1 287 ? -14.381 -1.373 14.740 1.00 73.50 287 PHE A C 1
ATOM 2236 O O . PHE A 1 287 ? -13.912 -1.094 13.639 1.00 73.50 287 PHE A O 1
ATOM 2243 N N . SER A 1 288 ? -15.680 -1.227 15.015 1.00 71.69 288 SER A N 1
ATOM 2244 C CA . SER A 1 288 ? -16.638 -0.746 14.014 1.00 71.69 288 SER A CA 1
ATOM 2245 C C . SER A 1 288 ? -16.361 0.695 13.594 1.00 71.69 288 SER A C 1
ATOM 2247 O O . SER A 1 288 ? -16.456 1.014 12.413 1.00 71.69 288 SER A O 1
ATOM 2249 N N . SER A 1 289 ? -15.985 1.558 14.545 1.00 73.88 289 SER A N 1
ATOM 2250 C CA . SER A 1 289 ? -15.671 2.959 14.254 1.00 73.88 289 SER A CA 1
ATOM 2251 C C . SER A 1 289 ? -14.420 3.075 13.389 1.00 73.88 289 SER A C 1
ATOM 2253 O O . SER A 1 289 ? -14.383 3.887 12.468 1.00 73.88 289 SER A O 1
ATOM 2255 N N . PHE A 1 290 ? -13.404 2.246 13.637 1.00 82.56 290 PHE A N 1
ATOM 2256 C CA . PHE A 1 290 ? -12.227 2.182 12.778 1.00 82.56 290 PHE A CA 1
ATOM 2257 C C . PHE A 1 290 ? -12.578 1.696 11.372 1.00 82.56 290 PHE A C 1
ATOM 2259 O O . PHE A 1 290 ? -12.203 2.351 10.406 1.00 82.56 290 PHE A O 1
ATOM 2266 N N . LEU A 1 291 ? -13.330 0.596 11.251 1.00 83.62 291 LEU A N 1
ATOM 2267 C CA . LEU A 1 291 ? -13.725 0.050 9.950 1.00 83.62 291 LEU A CA 1
ATOM 2268 C C . LEU A 1 291 ? -14.499 1.061 9.102 1.00 83.62 291 LEU A C 1
ATOM 2270 O O . LEU A 1 291 ? -14.189 1.223 7.927 1.00 83.62 291 LEU A O 1
ATOM 2274 N N . MET A 1 292 ? -15.449 1.780 9.700 1.00 81.44 292 MET A N 1
ATOM 2275 C CA . MET A 1 292 ? -16.215 2.797 8.984 1.00 81.44 292 MET A CA 1
ATOM 2276 C C . MET A 1 292 ? -15.321 3.947 8.503 1.00 81.44 292 MET A C 1
ATOM 2278 O O . MET A 1 292 ? -15.379 4.355 7.346 1.00 81.44 292 MET A O 1
ATOM 2282 N N . ASN A 1 293 ? -14.436 4.453 9.362 1.00 84.50 293 ASN A N 1
ATOM 2283 C CA . ASN A 1 293 ? -13.506 5.512 8.969 1.00 84.50 293 ASN A CA 1
ATOM 2284 C C . ASN A 1 293 ? -12.477 5.030 7.929 1.00 84.50 293 ASN A C 1
ATOM 2286 O O . ASN A 1 293 ? -12.083 5.801 7.056 1.00 84.50 293 ASN A O 1
ATOM 2290 N N . PHE A 1 294 ? -12.069 3.761 7.981 1.00 89.44 294 PHE A N 1
ATOM 2291 C CA . PHE A 1 294 ? -11.187 3.162 6.984 1.00 89.44 294 PHE A CA 1
ATOM 2292 C C . PHE A 1 294 ? -11.860 3.064 5.612 1.00 89.44 294 PHE A C 1
ATOM 2294 O O . PHE A 1 294 ? -11.222 3.391 4.617 1.00 89.44 294 PHE A O 1
ATOM 2301 N N . SER A 1 295 ? -13.145 2.699 5.536 1.00 87.75 295 SER A N 1
ATOM 2302 C CA . SER A 1 295 ? -13.893 2.684 4.269 1.00 87.75 295 SER A CA 1
ATOM 2303 C C . SER A 1 295 ? -13.867 4.043 3.564 1.00 87.75 295 SER A C 1
ATOM 2305 O O . SER A 1 295 ? -13.691 4.098 2.350 1.00 87.75 295 SER A O 1
ATOM 2307 N N . PHE A 1 296 ? -13.953 5.145 4.314 1.00 87.44 296 PHE A N 1
ATOM 2308 C CA . PHE A 1 296 ? -13.816 6.491 3.752 1.00 87.44 296 PHE A CA 1
ATOM 2309 C C . PHE A 1 296 ? -12.428 6.725 3.133 1.00 87.44 296 PHE A C 1
ATOM 2311 O O . PHE A 1 296 ? -12.323 7.172 1.992 1.00 87.44 296 PHE A O 1
ATOM 2318 N N . VAL A 1 297 ? -11.361 6.377 3.861 1.00 91.75 297 VAL A N 1
ATOM 2319 C CA . VAL A 1 297 ? -9.978 6.491 3.368 1.00 91.75 297 VAL A CA 1
ATOM 2320 C C . VAL A 1 297 ? -9.752 5.597 2.145 1.00 91.75 297 VAL A C 1
ATOM 2322 O O . VAL A 1 297 ? -9.122 6.028 1.181 1.00 91.75 297 VAL A O 1
ATOM 2325 N N . ALA A 1 298 ? -10.312 4.386 2.146 1.00 91.94 298 ALA A N 1
ATOM 2326 C CA . ALA A 1 298 ? -10.219 3.451 1.033 1.00 91.94 298 ALA A CA 1
ATOM 2327 C C . ALA A 1 298 ? -10.876 4.002 -0.243 1.00 91.94 298 ALA A C 1
ATOM 2329 O O . ALA A 1 298 ? -10.302 3.847 -1.314 1.00 91.94 298 ALA A O 1
ATOM 2330 N N . ILE A 1 299 ? -12.018 4.697 -0.153 1.00 91.69 299 ILE A N 1
ATOM 2331 C CA . ILE A 1 299 ? -12.664 5.335 -1.318 1.00 91.69 299 ILE A CA 1
ATOM 2332 C C . ILE A 1 299 ? -11.772 6.436 -1.911 1.00 91.69 299 ILE A C 1
ATOM 2334 O O . ILE A 1 299 ? -11.628 6.514 -3.134 1.00 91.69 299 ILE A O 1
ATOM 2338 N N . ILE A 1 300 ? -11.148 7.266 -1.065 1.00 93.50 300 ILE A N 1
ATOM 2339 C CA . ILE A 1 300 ? -10.195 8.294 -1.520 1.00 93.50 300 ILE A CA 1
ATOM 2340 C C . ILE A 1 300 ? -9.010 7.627 -2.221 1.00 93.50 300 ILE A C 1
ATOM 2342 O O . ILE A 1 300 ? -8.690 7.987 -3.352 1.00 93.50 300 ILE A O 1
ATOM 2346 N N . ALA A 1 301 ? -8.399 6.627 -1.580 1.00 95.62 301 ALA A N 1
ATOM 2347 C CA . ALA A 1 301 ? -7.275 5.891 -2.147 1.00 95.62 301 ALA A CA 1
ATOM 2348 C C . ALA A 1 301 ? -7.643 5.249 -3.493 1.00 95.62 301 ALA A C 1
ATOM 2350 O O . ALA A 1 301 ? -6.904 5.409 -4.456 1.00 95.62 301 ALA A O 1
ATOM 2351 N N . LEU A 1 302 ? -8.811 4.612 -3.605 1.00 94.88 302 LEU A N 1
ATOM 2352 C CA . LEU A 1 302 ? -9.281 3.988 -4.844 1.00 94.88 302 LEU A CA 1
ATOM 2353 C C . LEU A 1 302 ? -9.495 5.008 -5.973 1.00 94.88 302 LEU A C 1
ATOM 2355 O O . LEU A 1 302 ? -9.171 4.731 -7.125 1.00 94.88 302 LEU A O 1
ATOM 2359 N N . THR A 1 303 ? -9.997 6.199 -5.636 1.00 95.12 303 THR A N 1
ATOM 2360 C CA . THR A 1 303 ? -10.167 7.305 -6.593 1.00 95.12 303 THR A CA 1
ATOM 2361 C C . THR A 1 303 ? -8.808 7.769 -7.120 1.00 95.12 303 THR A C 1
ATOM 2363 O O . THR A 1 303 ? -8.622 7.886 -8.330 1.00 95.12 303 THR A O 1
ATOM 2366 N N . VAL A 1 304 ? -7.829 7.961 -6.226 1.00 96.75 304 VAL A N 1
ATOM 2367 C CA . VAL A 1 304 ? -6.453 8.329 -6.596 1.00 96.75 304 VAL A CA 1
ATOM 2368 C C . VAL A 1 304 ? -5.805 7.236 -7.446 1.00 96.75 304 VAL A C 1
ATOM 2370 O O . VAL A 1 304 ? -5.263 7.549 -8.502 1.00 96.75 304 VAL A O 1
ATOM 2373 N N . ILE A 1 305 ? -5.904 5.963 -7.045 1.00 96.81 305 ILE A N 1
ATOM 2374 C CA . ILE A 1 305 ? -5.384 4.805 -7.794 1.00 96.81 305 ILE A CA 1
ATOM 2375 C C . ILE A 1 305 ? -5.977 4.760 -9.202 1.00 96.81 305 ILE A C 1
ATOM 2377 O O . ILE A 1 305 ? -5.239 4.547 -10.159 1.00 96.81 305 ILE A O 1
ATOM 2381 N N . GLY A 1 306 ? -7.287 4.980 -9.340 1.00 95.50 306 GLY A N 1
ATOM 2382 C CA . GLY A 1 306 ? -7.966 4.978 -10.633 1.00 95.50 306 GLY A CA 1
ATOM 2383 C C . GLY A 1 306 ? -7.432 6.057 -11.574 1.00 95.50 306 GLY A C 1
ATOM 2384 O O . GLY A 1 306 ? -7.038 5.750 -12.693 1.00 95.50 306 GLY A O 1
ATOM 2385 N N . ILE A 1 307 ? -7.350 7.306 -11.109 1.00 95.69 307 ILE A N 1
ATOM 2386 C CA . ILE A 1 307 ? -6.885 8.439 -11.929 1.00 95.69 307 ILE A CA 1
ATOM 2387 C C . ILE A 1 307 ? -5.406 8.280 -12.298 1.00 95.69 307 ILE A C 1
ATOM 2389 O O . ILE A 1 307 ? -5.035 8.357 -13.467 1.00 95.69 307 ILE A O 1
ATOM 2393 N N . THR A 1 308 ? -4.557 8.024 -11.301 1.00 95.75 308 THR A N 1
ATOM 2394 C CA . THR A 1 308 ? -3.109 7.867 -11.511 1.00 95.75 308 THR A CA 1
ATOM 2395 C C . THR A 1 308 ? -2.790 6.636 -12.360 1.00 95.75 308 THR A C 1
ATOM 2397 O O . THR A 1 308 ? -1.942 6.707 -13.243 1.00 95.75 308 THR A O 1
ATOM 2400 N N . GLY A 1 309 ? -3.515 5.531 -12.169 1.00 94.56 309 GLY A N 1
ATOM 2401 C CA . GLY A 1 309 ? -3.362 4.313 -12.962 1.00 94.56 309 GLY A CA 1
ATOM 2402 C C . GLY A 1 309 ? -3.764 4.498 -14.425 1.00 94.56 309 GLY A C 1
ATOM 2403 O O . GLY A 1 309 ? -3.079 3.985 -15.305 1.00 94.56 309 GLY A O 1
ATOM 2404 N N . LEU A 1 310 ? -4.824 5.264 -14.702 1.00 94.00 310 LEU A N 1
ATOM 2405 C CA . LEU A 1 310 ? -5.219 5.597 -16.073 1.00 94.00 310 LEU A CA 1
ATOM 2406 C C . LEU A 1 310 ? -4.194 6.483 -16.775 1.00 94.00 310 LEU A C 1
ATOM 2408 O O . LEU A 1 310 ? -3.862 6.233 -17.932 1.00 94.00 310 LEU A O 1
ATOM 2412 N N . TYR A 1 311 ? -3.661 7.481 -16.071 1.00 93.06 311 TYR A N 1
ATOM 2413 C CA . TYR A 1 311 ? -2.595 8.331 -16.590 1.00 93.06 311 TYR A CA 1
ATOM 2414 C C . TYR A 1 311 ? -1.330 7.523 -16.922 1.00 93.06 311 TYR A C 1
ATOM 2416 O O . TYR A 1 311 ? -0.831 7.594 -18.044 1.00 93.06 311 TYR A O 1
ATOM 2424 N N . LEU A 1 312 ? -0.850 6.699 -15.983 1.00 91.38 312 LEU A N 1
ATOM 2425 C CA . LEU A 1 312 ? 0.326 5.847 -16.197 1.00 91.38 312 LEU A CA 1
ATOM 2426 C C . LEU A 1 312 ? 0.083 4.823 -17.312 1.00 91.38 312 LEU A C 1
ATOM 2428 O O . LEU A 1 312 ? 0.954 4.604 -18.147 1.00 91.38 312 LEU A O 1
ATOM 2432 N N . GLY A 1 313 ? -1.119 4.242 -17.380 1.00 90.19 313 GLY A N 1
ATOM 2433 C CA . GLY A 1 313 ? -1.512 3.342 -18.463 1.00 90.19 313 GLY A CA 1
ATOM 2434 C C . GLY A 1 313 ? -1.473 4.024 -19.831 1.00 90.19 313 GLY A C 1
ATOM 2435 O O . GLY A 1 313 ? -0.935 3.458 -20.779 1.00 90.19 313 GLY A O 1
ATOM 2436 N N . ARG A 1 314 ? -1.968 5.265 -19.934 1.00 90.25 314 ARG A N 1
ATOM 2437 C CA . ARG A 1 314 ? -1.914 6.057 -21.172 1.00 90.25 314 ARG A CA 1
ATOM 2438 C C . ARG A 1 314 ? -0.485 6.347 -21.615 1.00 90.25 314 ARG A C 1
ATOM 2440 O O . ARG A 1 314 ? -0.203 6.301 -22.813 1.00 90.25 314 ARG A O 1
ATOM 2447 N N . ILE A 1 315 ? 0.387 6.664 -20.665 1.00 88.06 315 ILE A N 1
ATOM 2448 C CA . ILE A 1 315 ? 1.795 6.954 -20.928 1.00 88.06 315 ILE A CA 1
ATOM 2449 C C . ILE A 1 315 ? 2.561 5.701 -21.354 1.00 88.06 315 ILE A C 1
ATOM 2451 O O . ILE A 1 315 ? 3.368 5.772 -22.274 1.00 88.06 315 ILE A O 1
ATOM 2455 N N . HIS A 1 316 ? 2.317 4.556 -20.722 1.00 86.75 316 HIS A N 1
ATOM 2456 C CA . HIS A 1 316 ? 3.067 3.343 -21.036 1.00 86.75 316 HIS A CA 1
ATOM 2457 C C . HIS A 1 316 ? 2.544 2.613 -22.278 1.00 86.75 316 HIS A C 1
ATOM 2459 O O . HIS A 1 316 ? 3.346 2.091 -23.038 1.00 86.75 316 HIS A O 1
ATOM 2465 N N . LEU A 1 317 ? 1.229 2.584 -22.521 1.00 85.94 317 LEU A N 1
ATOM 2466 C CA . LEU A 1 317 ? 0.660 1.878 -23.680 1.00 85.94 317 LEU A CA 1
ATOM 2467 C C . LEU A 1 317 ? 0.690 2.698 -24.970 1.00 85.94 317 LEU A C 1
ATOM 2469 O O . LEU A 1 317 ? 0.762 2.122 -26.049 1.00 85.94 317 LEU A O 1
ATOM 2473 N N . GLN A 1 318 ? 0.591 4.028 -24.863 1.00 83.62 318 GLN A N 1
ATOM 2474 C CA . GLN A 1 318 ? 0.492 4.999 -25.963 1.00 83.62 318 GLN A CA 1
ATOM 2475 C C . GLN A 1 318 ? -0.736 4.871 -26.891 1.00 83.62 318 GLN A C 1
ATOM 2477 O O . GLN A 1 318 ? -1.288 5.896 -27.292 1.00 83.62 318 GLN A O 1
ATOM 2482 N N . ASN A 1 319 ? -1.217 3.659 -27.180 1.00 81.88 319 ASN A N 1
ATOM 2483 C CA . ASN A 1 319 ? -2.426 3.356 -27.947 1.00 81.88 319 ASN A CA 1
ATOM 2484 C C . ASN A 1 319 ? -3.276 2.271 -27.249 1.00 81.88 319 ASN A C 1
ATOM 2486 O O . ASN A 1 319 ? -2.805 1.550 -26.367 1.00 81.88 319 ASN A O 1
ATOM 2490 N N . ILE A 1 320 ? -4.552 2.159 -27.632 1.00 83.19 320 ILE A N 1
ATOM 2491 C CA . ILE A 1 320 ? -5.473 1.194 -27.011 1.00 83.19 320 ILE A CA 1
ATOM 2492 C C . ILE A 1 320 ? -5.178 -0.245 -27.445 1.00 83.19 320 ILE A C 1
ATOM 2494 O O . ILE A 1 320 ? -5.335 -1.175 -26.660 1.00 83.19 320 ILE A O 1
ATOM 2498 N N . TRP A 1 321 ? -4.700 -0.437 -28.673 1.00 82.56 321 TRP A N 1
ATOM 2499 C CA . TRP A 1 321 ? -4.392 -1.758 -29.218 1.00 82.56 321 TRP A CA 1
ATOM 2500 C C . TRP A 1 321 ? -3.238 -2.445 -28.495 1.00 82.56 321 TRP A C 1
ATOM 2502 O O . TRP A 1 321 ? -3.277 -3.663 -28.309 1.00 82.56 321 TRP A O 1
ATOM 2512 N N . SER A 1 322 ? -2.270 -1.675 -27.989 1.00 82.50 322 SER A N 1
ATOM 2513 C CA . SER A 1 322 ? -1.209 -2.219 -27.145 1.00 82.50 322 SER A CA 1
ATOM 2514 C C . SER A 1 322 ? -1.768 -2.935 -25.925 1.00 82.50 322 SER A C 1
ATOM 2516 O O . SER A 1 322 ? -1.170 -3.902 -25.474 1.00 82.50 322 SER A O 1
ATOM 2518 N N . LEU A 1 323 ? -2.940 -2.552 -25.414 1.00 82.56 323 LEU A N 1
ATOM 2519 C CA . LEU A 1 323 ? -3.552 -3.242 -24.280 1.00 82.56 323 LEU A CA 1
ATOM 2520 C C . LEU A 1 323 ? -3.793 -4.736 -24.557 1.00 82.56 323 LEU A C 1
ATOM 2522 O O . LEU A 1 323 ? -3.642 -5.539 -23.644 1.00 82.56 323 LEU A O 1
ATOM 2526 N N . PHE A 1 324 ? -4.149 -5.103 -25.790 1.00 82.44 324 PHE A N 1
ATOM 2527 C CA . PHE A 1 324 ? -4.552 -6.469 -26.147 1.00 82.44 324 PHE A CA 1
ATOM 2528 C C . PHE A 1 324 ? -3.460 -7.270 -26.856 1.00 82.44 324 PHE A C 1
ATOM 2530 O O . PHE A 1 324 ? -3.482 -8.498 -26.823 1.00 82.44 324 PHE A O 1
ATOM 2537 N N . PHE A 1 325 ? -2.522 -6.588 -27.513 1.00 78.94 325 PHE A N 1
ATOM 2538 C CA . PHE A 1 325 ? -1.532 -7.239 -28.374 1.00 78.94 325 PHE A CA 1
ATOM 2539 C C . PHE A 1 325 ? -0.109 -7.241 -27.811 1.00 78.94 325 PHE A C 1
ATOM 2541 O O . PHE A 1 325 ? 0.768 -7.853 -28.412 1.00 78.94 325 PHE A O 1
ATOM 2548 N N . THR A 1 326 ? 0.124 -6.606 -26.659 1.00 79.88 326 THR A N 1
ATOM 2549 C CA . THR A 1 326 ? 1.447 -6.555 -26.010 1.00 79.88 326 THR A CA 1
ATOM 2550 C C . THR A 1 326 ? 1.473 -7.431 -24.764 1.00 79.88 326 THR A C 1
ATOM 2552 O O . THR A 1 326 ? 0.449 -7.624 -24.097 1.00 79.88 326 THR A O 1
ATOM 2555 N N . VAL A 1 327 ? 2.645 -7.959 -24.406 1.00 80.81 327 VAL A N 1
ATOM 2556 C CA . VAL A 1 327 ? 2.845 -8.698 -23.149 1.00 80.81 327 VAL A CA 1
ATOM 2557 C C . VAL A 1 327 ? 2.575 -7.766 -21.972 1.00 80.81 327 VAL A C 1
ATOM 2559 O O . VAL A 1 327 ? 1.859 -8.142 -21.040 1.00 80.81 327 VAL A O 1
ATOM 2562 N N . TYR A 1 328 ? 3.060 -6.524 -22.056 1.00 83.56 328 TYR A N 1
ATOM 2563 C CA . TYR A 1 328 ? 2.780 -5.477 -21.072 1.00 83.56 328 TYR A CA 1
ATOM 2564 C C . TYR A 1 328 ? 1.267 -5.267 -20.866 1.00 83.56 328 TYR A C 1
ATOM 2566 O O . TYR A 1 328 ? 0.767 -5.289 -19.738 1.00 83.56 328 TYR A O 1
ATOM 2574 N N . GLY A 1 329 ? 0.519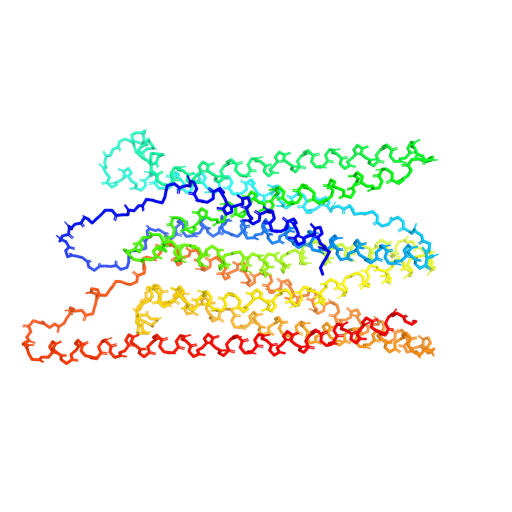 -5.115 -21.961 1.00 84.75 329 GLY A N 1
ATOM 2575 C CA . GLY A 1 329 ? -0.932 -4.945 -21.970 1.00 84.75 329 GLY A CA 1
ATOM 2576 C C . GLY A 1 329 ? -1.675 -6.143 -21.383 1.00 84.75 329 GLY A C 1
ATOM 2577 O O . GLY A 1 329 ? -2.545 -5.967 -20.531 1.00 84.75 329 GLY A O 1
ATOM 2578 N N . ASN A 1 330 ? -1.266 -7.364 -21.727 1.00 85.06 330 ASN A N 1
ATOM 2579 C CA . ASN A 1 330 ? -1.862 -8.589 -21.192 1.00 85.06 330 ASN A CA 1
ATOM 2580 C C . ASN A 1 330 ? -1.679 -8.720 -19.672 1.00 85.06 330 ASN A C 1
ATOM 2582 O O . ASN A 1 330 ? -2.633 -9.042 -18.958 1.00 85.06 330 ASN A O 1
ATOM 2586 N N . ILE A 1 331 ? -0.489 -8.410 -19.145 1.00 87.19 331 ILE A N 1
ATOM 2587 C CA . ILE A 1 331 ? -0.254 -8.379 -17.691 1.00 87.19 331 ILE A CA 1
ATOM 2588 C C . ILE A 1 331 ? -1.138 -7.303 -17.038 1.00 87.19 331 ILE A C 1
ATOM 2590 O O . ILE A 1 331 ? -1.727 -7.534 -15.976 1.00 87.19 331 ILE A O 1
ATOM 2594 N N . LEU A 1 332 ? -1.290 -6.141 -17.680 1.00 88.00 332 LEU A N 1
ATOM 2595 C CA . LEU A 1 332 ? -2.161 -5.074 -17.194 1.00 88.00 332 LEU A CA 1
ATOM 2596 C C . LEU A 1 332 ? -3.643 -5.490 -17.187 1.00 88.00 332 LEU A C 1
ATOM 2598 O O . LEU A 1 332 ? -4.338 -5.209 -16.209 1.00 88.00 332 LEU A O 1
ATOM 2602 N N . ILE A 1 333 ? -4.122 -6.210 -18.208 1.00 89.38 333 ILE A N 1
ATOM 2603 C CA . ILE A 1 333 ? -5.479 -6.779 -18.243 1.00 89.38 333 ILE A CA 1
ATOM 2604 C C . ILE A 1 333 ? -5.688 -7.722 -17.058 1.00 89.38 333 ILE A C 1
ATOM 2606 O O . ILE A 1 333 ? -6.696 -7.602 -16.362 1.00 89.38 333 ILE A O 1
ATOM 2610 N N . ILE A 1 334 ? -4.738 -8.620 -16.778 1.00 87.19 334 ILE A N 1
ATOM 2611 C CA . ILE A 1 334 ? -4.816 -9.527 -15.621 1.00 87.19 334 ILE A CA 1
ATOM 2612 C C . ILE A 1 334 ? -4.894 -8.719 -14.316 1.00 87.19 334 ILE A C 1
ATOM 2614 O O . ILE A 1 334 ? -5.751 -8.988 -13.468 1.00 87.19 334 ILE A O 1
ATOM 2618 N N . LYS A 1 335 ? -4.057 -7.684 -14.165 1.00 91.81 335 LYS A N 1
ATOM 2619 C CA . LYS A 1 335 ? -4.066 -6.788 -12.996 1.00 91.81 335 LYS A CA 1
ATOM 2620 C C . LYS A 1 335 ? -5.430 -6.108 -12.811 1.00 91.81 335 LYS A C 1
ATOM 2622 O O . LYS A 1 335 ? -5.956 -6.082 -11.695 1.00 91.81 335 LYS A O 1
ATOM 2627 N N . ILE A 1 336 ? -6.029 -5.591 -13.885 1.00 90.88 336 ILE A N 1
ATOM 2628 C CA . ILE A 1 336 ? -7.352 -4.944 -13.853 1.00 90.88 336 ILE A CA 1
ATOM 2629 C C . ILE A 1 336 ? -8.447 -5.974 -13.545 1.00 90.88 336 ILE A C 1
ATOM 2631 O O . ILE A 1 336 ? -9.293 -5.731 -12.681 1.00 90.88 336 ILE A O 1
ATOM 2635 N N . SER A 1 337 ? -8.392 -7.146 -14.179 1.00 90.06 337 SER A N 1
ATOM 2636 C CA . SER A 1 337 ? -9.345 -8.243 -13.989 1.00 90.06 337 SER A CA 1
ATOM 2637 C C . SER A 1 337 ? -9.388 -8.736 -12.543 1.00 90.06 337 SER A C 1
ATOM 2639 O O . SER A 1 337 ? -10.468 -9.008 -12.032 1.00 90.06 337 SER A O 1
ATOM 2641 N N . LEU A 1 338 ? -8.250 -8.769 -11.840 1.00 89.62 338 LEU A N 1
ATOM 2642 C CA . LEU A 1 338 ? -8.184 -9.101 -10.409 1.00 89.62 338 LEU A CA 1
ATOM 2643 C C . LEU A 1 338 ? -8.608 -7.950 -9.493 1.00 89.62 338 LEU A C 1
ATOM 2645 O O . LEU A 1 338 ? -9.170 -8.177 -8.420 1.00 89.62 338 LEU A O 1
ATOM 2649 N N . THR A 1 339 ? -8.374 -6.708 -9.912 1.00 92.19 339 THR A N 1
ATOM 2650 C CA . THR A 1 339 ? -8.780 -5.523 -9.148 1.00 92.19 339 THR A CA 1
ATOM 2651 C C . THR A 1 339 ? -10.304 -5.396 -9.072 1.00 92.19 339 THR A C 1
ATOM 2653 O O . THR A 1 339 ? -10.842 -5.063 -8.016 1.00 92.19 339 THR A O 1
ATOM 2656 N N . LEU A 1 340 ? -11.028 -5.715 -10.150 1.00 90.81 340 LEU A N 1
ATOM 2657 C CA . LEU A 1 340 ? -12.495 -5.639 -10.196 1.00 90.81 340 LEU A CA 1
ATOM 2658 C C . LEU A 1 340 ? -13.214 -6.458 -9.100 1.00 90.81 340 LEU A C 1
ATOM 2660 O O . LEU A 1 340 ? -13.974 -5.862 -8.332 1.00 90.81 340 LEU A O 1
ATOM 2664 N N . PRO A 1 341 ? -12.996 -7.782 -8.950 1.00 90.19 341 PRO A N 1
ATOM 2665 C CA . PRO A 1 341 ? -13.621 -8.560 -7.887 1.00 90.19 341 PRO A CA 1
ATOM 2666 C C . PRO A 1 341 ? -13.183 -8.083 -6.499 1.00 90.19 341 PRO A C 1
ATOM 2668 O O . PRO A 1 341 ? -13.994 -8.099 -5.575 1.00 90.19 341 PRO A O 1
ATOM 2671 N N . MET A 1 342 ? -11.951 -7.587 -6.342 1.00 93.19 342 MET A N 1
ATOM 2672 C CA . MET A 1 342 ? -11.498 -6.996 -5.081 1.00 93.19 342 MET A CA 1
ATOM 2673 C C . MET A 1 342 ? -12.288 -5.726 -4.718 1.00 93.19 342 MET A C 1
ATOM 2675 O O . MET A 1 342 ? -12.691 -5.570 -3.565 1.00 93.19 342 MET A O 1
ATOM 2679 N N . ILE A 1 343 ? -12.585 -4.849 -5.684 1.00 91.75 343 ILE A N 1
ATOM 2680 C CA . ILE A 1 343 ? -13.442 -3.667 -5.474 1.00 91.75 343 ILE A CA 1
ATOM 2681 C C . ILE A 1 343 ? -14.875 -4.086 -5.114 1.00 91.75 343 ILE A C 1
ATOM 2683 O O . ILE A 1 343 ? -15.475 -3.511 -4.202 1.00 91.75 343 ILE A O 1
ATOM 2687 N N . ILE A 1 344 ? -15.421 -5.106 -5.786 1.00 90.88 344 ILE A N 1
ATOM 2688 C CA . ILE A 1 344 ? -16.762 -5.642 -5.496 1.00 90.88 344 ILE A CA 1
ATOM 2689 C C . ILE A 1 344 ? -16.833 -6.175 -4.059 1.00 90.88 344 ILE A C 1
ATOM 2691 O O . ILE A 1 344 ? -17.786 -5.872 -3.337 1.00 90.88 344 ILE A O 1
ATOM 2695 N N . LEU A 1 345 ? -15.816 -6.919 -3.616 1.00 90.56 345 LEU A N 1
ATOM 2696 C CA . LEU A 1 345 ? -15.707 -7.399 -2.236 1.00 90.56 345 LEU A CA 1
ATOM 2697 C C . LEU A 1 345 ? -15.588 -6.242 -1.230 1.00 90.56 345 LEU A C 1
ATOM 2699 O O . LEU A 1 345 ? -16.256 -6.256 -0.194 1.00 90.56 345 LEU A O 1
ATOM 2703 N N . GLY A 1 346 ? -14.831 -5.194 -1.567 1.00 89.88 346 GLY A N 1
ATOM 2704 C CA . GLY A 1 346 ? -14.742 -3.975 -0.761 1.00 89.88 346 GLY A CA 1
ATOM 2705 C C . GLY A 1 346 ? -16.104 -3.300 -0.558 1.00 89.88 346 GLY A C 1
ATOM 2706 O O . GLY A 1 346 ? -16.470 -2.973 0.573 1.00 89.88 346 GLY A O 1
ATOM 2707 N N . LYS A 1 347 ? -16.902 -3.170 -1.627 1.00 89.38 347 LYS A N 1
ATOM 2708 C CA . LYS A 1 347 ? -18.281 -2.659 -1.546 1.00 89.38 347 LYS A CA 1
ATOM 2709 C C . LYS A 1 347 ? -19.179 -3.568 -0.707 1.00 89.38 347 LYS A C 1
ATOM 2711 O O . LYS A 1 347 ? -19.909 -3.080 0.149 1.00 89.38 347 LYS A O 1
ATOM 2716 N N . TYR A 1 348 ? -19.083 -4.884 -0.897 1.00 90.81 348 TYR A N 1
ATOM 2717 C CA . TYR A 1 348 ? -19.811 -5.851 -0.077 1.00 90.81 348 TYR A CA 1
ATOM 2718 C C . TYR A 1 348 ? -19.497 -5.680 1.418 1.00 90.81 348 TYR A C 1
ATOM 2720 O O . TYR A 1 348 ? -20.410 -5.669 2.243 1.00 90.81 348 TYR A O 1
ATOM 2728 N N . ASN A 1 349 ? -18.225 -5.504 1.788 1.00 89.44 349 ASN A N 1
ATOM 2729 C CA . ASN A 1 349 ? -17.845 -5.249 3.177 1.00 89.44 349 ASN A CA 1
ATOM 2730 C C . ASN A 1 349 ? -18.399 -3.929 3.696 1.00 89.44 349 ASN A C 1
ATOM 2732 O O . ASN A 1 349 ? -18.879 -3.889 4.827 1.00 89.44 349 ASN A O 1
ATOM 2736 N N . GLN A 1 350 ? -18.354 -2.875 2.884 1.00 86.88 350 GLN A N 1
ATOM 2737 C CA . GLN A 1 350 ? -18.906 -1.573 3.237 1.00 86.88 350 GLN A CA 1
ATOM 2738 C C . GLN A 1 350 ? -20.404 -1.671 3.557 1.00 86.88 350 GLN A C 1
ATOM 2740 O O . GLN A 1 350 ? -20.824 -1.245 4.630 1.00 86.88 350 GLN A O 1
ATOM 2745 N N . ASP A 1 351 ? -21.190 -2.329 2.702 1.00 85.62 351 ASP A N 1
ATOM 2746 C CA . ASP A 1 351 ? -22.630 -2.514 2.922 1.00 85.62 351 ASP A CA 1
ATOM 2747 C C . ASP A 1 351 ? -22.917 -3.316 4.211 1.00 85.62 351 ASP A C 1
ATOM 2749 O O . ASP A 1 351 ? -23.869 -3.034 4.942 1.00 85.62 351 ASP A O 1
ATOM 2753 N N . ARG A 1 352 ? -22.068 -4.300 4.545 1.00 86.00 352 ARG A N 1
ATOM 2754 C CA . ARG A 1 352 ? -22.183 -5.085 5.791 1.00 86.00 352 ARG A CA 1
ATOM 2755 C C . ARG A 1 352 ? -21.766 -4.313 7.040 1.00 86.00 352 ARG A C 1
ATOM 2757 O O . ARG A 1 352 ? -22.320 -4.557 8.111 1.00 86.00 352 ARG A O 1
ATOM 2764 N N . ILE A 1 353 ? -20.789 -3.418 6.930 1.00 83.38 353 ILE A N 1
ATOM 2765 C CA . ILE A 1 353 ? -20.393 -2.518 8.020 1.00 83.38 353 ILE A CA 1
ATOM 2766 C C . ILE A 1 353 ? -21.518 -1.515 8.290 1.00 83.38 353 ILE A C 1
ATOM 2768 O O . ILE A 1 353 ? -21.862 -1.285 9.450 1.00 83.38 353 ILE A O 1
ATOM 2772 N N . ASP A 1 354 ? -22.146 -0.996 7.235 1.00 78.94 354 ASP A N 1
ATOM 2773 C CA . ASP A 1 354 ? -23.300 -0.106 7.345 1.00 78.94 354 ASP A CA 1
ATOM 2774 C C . ASP A 1 354 ? -24.468 -0.802 8.062 1.00 78.94 354 ASP A C 1
ATOM 2776 O O . ASP A 1 354 ? -25.017 -0.252 9.018 1.00 78.94 354 ASP A O 1
ATOM 2780 N N . GLU A 1 355 ? -24.789 -2.045 7.685 1.00 80.56 355 GLU A N 1
ATOM 2781 C CA . GLU A 1 355 ? -25.808 -2.868 8.356 1.00 80.56 355 GLU A CA 1
ATOM 2782 C C . GLU A 1 355 ? -25.545 -2.997 9.870 1.00 80.56 355 GLU A C 1
ATOM 2784 O O . GLU A 1 355 ? -26.464 -2.830 10.672 1.00 80.56 355 GLU A O 1
ATOM 2789 N N . LEU A 1 356 ? -24.287 -3.230 10.269 1.00 75.19 356 LEU A N 1
ATOM 2790 C CA . LEU A 1 356 ? -23.874 -3.318 11.677 1.00 75.19 356 LEU A CA 1
ATOM 2791 C C . LEU A 1 356 ? -23.988 -1.988 12.434 1.00 75.19 356 LEU A C 1
ATOM 2793 O O . LEU A 1 356 ? -24.217 -1.980 13.645 1.00 75.19 356 LEU A O 1
ATOM 2797 N N . SER A 1 357 ? -23.770 -0.863 11.755 1.00 69.69 357 SER A N 1
ATOM 2798 C CA . SER A 1 357 ? -23.858 0.458 12.380 1.00 69.69 357 SER A CA 1
ATOM 2799 C C . SER A 1 357 ? -25.309 0.847 12.688 1.00 69.69 357 SER A C 1
ATOM 2801 O O . SER A 1 357 ? -25.600 1.293 13.798 1.00 69.69 357 SER A O 1
ATOM 2803 N N . HIS A 1 358 ? -26.237 0.582 11.762 1.00 69.88 358 HIS A N 1
ATOM 2804 C CA . HIS A 1 358 ? -27.660 0.884 11.934 1.00 69.88 358 HIS A CA 1
ATOM 2805 C C . HIS A 1 358 ? -28.326 0.026 13.012 1.00 69.88 358 HIS A C 1
ATOM 2807 O O . HIS A 1 358 ? -29.109 0.547 13.807 1.00 69.88 358 HIS A O 1
ATOM 2813 N N . THR A 1 359 ? -28.001 -1.270 13.090 1.00 66.06 359 THR A N 1
ATOM 2814 C CA . THR A 1 359 ? -28.519 -2.122 14.172 1.00 66.06 359 THR A CA 1
ATOM 2815 C C . THR A 1 359 ? -28.064 -1.626 15.537 1.00 66.06 359 THR A C 1
ATOM 2817 O O . THR A 1 359 ? -28.834 -1.700 16.489 1.00 66.06 359 THR A O 1
ATOM 2820 N N . ARG A 1 360 ? -26.848 -1.078 15.649 1.00 62.97 360 ARG A N 1
ATOM 2821 C CA . ARG A 1 360 ? -26.354 -0.533 16.915 1.00 62.97 360 ARG A CA 1
ATOM 2822 C C . ARG A 1 360 ? -27.051 0.765 17.315 1.00 62.97 360 ARG A C 1
ATOM 2824 O O . ARG A 1 360 ? -27.394 0.883 18.485 1.00 62.97 360 ARG A O 1
ATOM 2831 N N . ILE A 1 361 ? -27.274 1.696 16.386 1.00 59.44 361 ILE A N 1
ATOM 2832 C CA . ILE A 1 361 ? -28.017 2.937 16.675 1.00 59.44 361 ILE A CA 1
ATOM 2833 C C . ILE A 1 361 ? -29.383 2.607 17.287 1.00 59.44 361 ILE A C 1
ATOM 2835 O O . ILE A 1 361 ? -29.718 3.101 18.356 1.00 59.44 361 ILE A O 1
ATOM 2839 N N . ASN A 1 362 ? -30.132 1.696 16.660 1.00 59.62 362 ASN A N 1
ATOM 2840 C CA . ASN A 1 362 ? -31.469 1.327 17.131 1.00 59.62 362 ASN A CA 1
ATOM 2841 C C . ASN A 1 362 ? -31.475 0.683 18.533 1.00 59.62 362 ASN A C 1
ATOM 2843 O O . ASN A 1 362 ? -32.534 0.609 19.151 1.00 59.62 362 ASN A O 1
ATOM 2847 N N . ARG A 1 363 ? -30.327 0.205 19.043 1.00 58.97 363 ARG A N 1
ATOM 2848 C CA . ARG A 1 363 ? -30.201 -0.284 20.428 1.00 58.97 363 ARG A CA 1
ATOM 2849 C C . ARG A 1 363 ? -30.082 0.837 21.453 1.00 58.97 363 ARG A C 1
ATOM 2851 O O . ARG A 1 363 ? -30.476 0.616 22.589 1.00 58.97 363 ARG A O 1
ATOM 2858 N N . VAL A 1 364 ? -29.506 1.982 21.083 1.00 58.12 364 VAL A N 1
ATOM 2859 C CA . VAL A 1 364 ? -29.367 3.133 21.993 1.00 58.12 364 VAL A CA 1
ATOM 2860 C C . VAL A 1 364 ? -30.736 3.782 22.223 1.00 58.12 364 VAL A C 1
ATOM 2862 O O . VAL A 1 364 ? -31.063 4.117 23.355 1.00 58.12 364 VAL A O 1
ATOM 2865 N N . ASP A 1 365 ? -31.577 3.829 21.185 1.00 54.53 365 ASP A N 1
ATOM 2866 C CA . ASP A 1 365 ? -32.899 4.472 21.228 1.00 54.53 365 ASP A CA 1
ATOM 2867 C C . ASP A 1 365 ? -34.012 3.631 21.895 1.00 54.53 365 ASP A C 1
ATOM 2869 O O . ASP A 1 365 ? -35.096 4.148 22.164 1.00 54.53 365 ASP A O 1
ATOM 2873 N N . ILE A 1 366 ? -33.810 2.328 22.152 1.00 58.50 366 ILE A N 1
ATOM 2874 C CA . ILE A 1 366 ? -34.888 1.421 22.592 1.00 58.50 366 ILE A CA 1
ATOM 2875 C C . ILE A 1 366 ? -34.459 0.616 23.828 1.00 58.50 366 ILE A C 1
ATOM 2877 O O . ILE A 1 366 ? -33.436 -0.062 23.814 1.00 58.50 366 ILE A O 1
ATOM 2881 N N . GLN A 1 367 ? -35.290 0.587 24.880 1.00 56.28 367 GLN A N 1
ATOM 2882 C CA . GLN A 1 367 ? -35.205 -0.424 25.948 1.00 56.28 367 GLN A CA 1
ATOM 2883 C C . GLN A 1 367 ? -35.548 -1.809 25.366 1.00 56.28 367 GLN A C 1
ATOM 2885 O O . GLN A 1 367 ? -36.689 -2.270 25.393 1.00 56.28 367 GLN A O 1
ATOM 2890 N N . VAL A 1 368 ? -34.562 -2.455 24.744 1.00 60.38 368 VAL A N 1
ATOM 2891 C CA . VAL A 1 368 ? -34.748 -3.715 24.019 1.00 60.38 368 VAL A CA 1
ATOM 2892 C C . VAL A 1 368 ? -34.931 -4.885 24.997 1.00 60.38 368 VAL A C 1
ATOM 2894 O O . VAL A 1 368 ? -34.136 -5.102 25.906 1.00 60.38 368 VAL A O 1
ATOM 2897 N N . ASN A 1 369 ? -35.978 -5.686 24.771 1.00 67.81 369 ASN A N 1
ATOM 2898 C CA . ASN A 1 369 ? -36.219 -6.965 25.448 1.00 67.81 369 ASN A CA 1
ATOM 2899 C C . ASN A 1 369 ? -34.980 -7.888 25.352 1.00 67.81 369 ASN A C 1
ATOM 2901 O O . ASN A 1 369 ? -34.466 -8.111 24.253 1.00 67.81 369 ASN A O 1
ATOM 2905 N N . LYS A 1 370 ? -34.548 -8.489 26.473 1.00 66.31 370 LYS A N 1
ATOM 2906 C CA . LYS A 1 370 ? -33.368 -9.380 26.572 1.00 66.31 370 LYS A CA 1
ATOM 2907 C C . LYS A 1 370 ? -33.310 -10.469 25.487 1.00 66.31 370 LYS A C 1
ATOM 2909 O O . LYS A 1 370 ? -32.231 -10.787 24.989 1.00 66.31 370 LYS A O 1
ATOM 2914 N N . ASN A 1 371 ? -34.458 -11.011 25.068 1.00 66.44 371 ASN A N 1
ATOM 2915 C CA . ASN A 1 371 ? -34.512 -12.032 24.011 1.00 66.44 371 ASN A CA 1
ATOM 2916 C C . ASN A 1 371 ? -34.141 -11.476 22.624 1.00 66.44 371 ASN A C 1
ATOM 2918 O O . ASN A 1 371 ? -33.472 -12.149 21.838 1.00 66.44 371 ASN A O 1
ATOM 2922 N N . ARG A 1 372 ? -34.532 -10.231 22.327 1.00 68.81 372 ARG A N 1
ATOM 2923 C CA . ARG A 1 372 ? -34.196 -9.547 21.071 1.00 68.81 372 ARG A CA 1
ATOM 2924 C C . ARG A 1 372 ? -32.722 -9.139 21.047 1.00 68.81 372 ARG A C 1
ATOM 2926 O O . ARG A 1 372 ? -32.061 -9.332 20.030 1.00 68.81 372 ARG A O 1
ATOM 2933 N N . GLU A 1 373 ? -32.182 -8.696 22.182 1.00 68.38 373 GLU A N 1
ATOM 2934 C CA . GLU A 1 373 ? -30.754 -8.390 22.335 1.00 68.38 373 GLU A CA 1
ATOM 2935 C C . GLU A 1 373 ? -29.868 -9.618 22.040 1.00 68.38 373 GLU A C 1
ATOM 2937 O O . GLU A 1 373 ? -28.879 -9.519 21.310 1.00 68.38 373 GLU A O 1
ATOM 2942 N N . TYR A 1 374 ? -30.247 -10.803 22.534 1.00 68.69 374 TYR A N 1
ATOM 2943 C CA . TYR A 1 374 ? -29.511 -12.047 22.280 1.00 68.69 374 TYR A CA 1
ATOM 2944 C C . TYR A 1 374 ? -29.491 -12.445 20.793 1.00 68.69 374 TYR A C 1
ATOM 2946 O O . TYR A 1 374 ? -28.435 -12.809 20.253 1.00 68.69 374 TYR A O 1
ATOM 2954 N N . LEU A 1 375 ? -30.642 -12.366 20.116 1.00 72.25 375 LEU A N 1
ATOM 2955 C CA . LEU A 1 375 ? -30.766 -12.690 18.690 1.00 72.25 375 LEU A CA 1
ATOM 2956 C C . LEU A 1 375 ? -29.940 -11.733 17.824 1.00 72.25 375 LEU A C 1
ATOM 2958 O O . LEU A 1 375 ? -29.190 -12.169 16.947 1.00 72.25 375 LEU A O 1
ATOM 2962 N N . GLU A 1 376 ? -30.007 -10.433 18.104 1.00 71.44 376 GLU A N 1
ATOM 2963 C CA . GLU A 1 376 ? -29.238 -9.431 17.370 1.00 71.44 376 GLU A CA 1
ATOM 2964 C C . GLU A 1 376 ? -27.729 -9.545 17.637 1.00 71.44 376 GLU A C 1
ATOM 2966 O O . GLU A 1 376 ? -26.930 -9.457 16.706 1.00 71.44 376 GLU A O 1
ATOM 2971 N N . ARG A 1 377 ? -27.309 -9.844 18.873 1.00 70.38 377 ARG A N 1
ATOM 2972 C CA . ARG A 1 377 ? -25.893 -10.089 19.202 1.00 70.38 377 ARG A CA 1
ATOM 2973 C C . ARG A 1 377 ? -25.348 -11.337 18.506 1.00 70.38 377 ARG A C 1
ATOM 2975 O O . ARG A 1 377 ? -24.174 -11.381 18.131 1.00 70.38 377 ARG A O 1
ATOM 2982 N N . SER A 1 378 ? -26.189 -12.350 18.312 1.00 73.19 378 SER A N 1
ATOM 2983 C CA . SER A 1 378 ? -25.850 -13.541 17.526 1.00 73.19 378 SER A CA 1
ATOM 2984 C C . SER A 1 378 ? -25.705 -13.210 16.037 1.00 73.19 378 SER A C 1
ATOM 2986 O O . SER A 1 378 ? -24.743 -13.655 15.406 1.00 73.19 378 SER A O 1
ATOM 2988 N N . ARG A 1 379 ? -26.578 -12.352 15.489 1.00 78.50 379 ARG A N 1
ATOM 2989 C CA . ARG A 1 379 ? -26.469 -11.826 14.117 1.00 78.50 379 ARG A CA 1
ATOM 2990 C C . ARG A 1 379 ? -25.185 -11.016 13.910 1.00 78.50 379 ARG A C 1
ATOM 2992 O O . ARG A 1 379 ? -24.456 -11.296 12.959 1.00 78.50 379 ARG A O 1
ATOM 2999 N N . ASP A 1 380 ? -24.849 -10.095 14.814 1.00 77.06 380 ASP A N 1
ATOM 3000 C CA . ASP A 1 380 ? -23.626 -9.278 14.725 1.00 77.06 380 ASP A CA 1
ATOM 3001 C C . ASP A 1 380 ? -22.366 -10.148 14.657 1.00 77.06 380 ASP A C 1
ATOM 3003 O O . ASP A 1 380 ? -21.477 -9.916 13.836 1.00 77.06 380 ASP A O 1
ATOM 3007 N N . LYS A 1 381 ? -22.296 -11.199 15.486 1.00 78.25 381 LYS A N 1
ATOM 3008 C CA . LYS A 1 381 ? -21.181 -12.160 15.475 1.00 78.25 381 LYS A CA 1
ATOM 3009 C C . LYS A 1 381 ? -21.036 -12.846 14.117 1.00 78.25 381 LYS A C 1
ATOM 3011 O O . LYS A 1 381 ? -19.913 -13.031 13.644 1.00 78.25 381 LYS A O 1
ATOM 3016 N N . ILE A 1 382 ? -22.150 -13.218 13.483 1.00 82.25 382 ILE A N 1
ATOM 3017 C CA . ILE A 1 382 ? -22.149 -13.836 12.151 1.00 82.25 382 ILE A CA 1
ATOM 3018 C C . ILE A 1 382 ? -21.640 -12.841 11.104 1.00 82.25 382 ILE A C 1
ATOM 3020 O O . ILE A 1 382 ? -20.782 -13.205 10.295 1.00 82.25 382 ILE A O 1
ATOM 3024 N N . ILE A 1 383 ? -22.114 -11.593 11.129 1.00 83.00 383 ILE A N 1
ATOM 3025 C CA . ILE A 1 383 ? -21.689 -10.561 10.174 1.00 83.00 383 ILE A CA 1
ATOM 3026 C C . ILE A 1 383 ? -20.19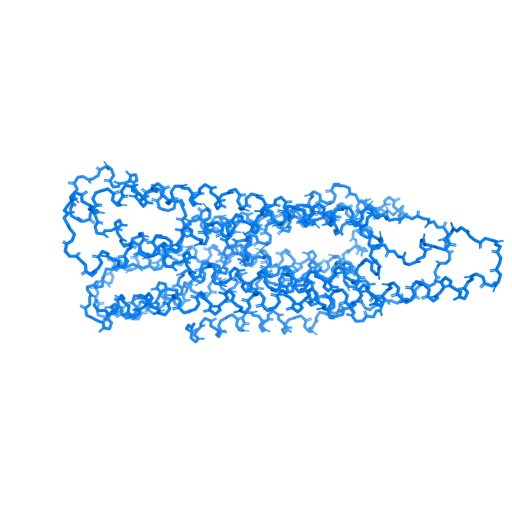5 -10.254 10.345 1.00 83.00 383 ILE A C 1
ATOM 3028 O O . ILE A 1 383 ? -19.451 -10.295 9.366 1.00 83.00 383 ILE A O 1
ATOM 3032 N N . ILE A 1 384 ? -19.712 -10.071 11.578 1.00 81.44 384 ILE A N 1
ATOM 3033 C CA . ILE A 1 384 ? -18.285 -9.842 11.867 1.00 81.44 384 ILE A CA 1
ATOM 3034 C C . ILE A 1 384 ? -17.426 -11.016 11.384 1.00 81.44 384 ILE A C 1
ATOM 3036 O O . ILE A 1 384 ? -16.355 -10.805 10.813 1.00 81.44 384 ILE A O 1
ATOM 3040 N N . LYS A 1 385 ? -17.886 -12.263 11.554 1.00 83.88 385 LYS A N 1
ATOM 3041 C CA . LYS A 1 385 ? -17.176 -13.446 11.040 1.00 83.88 385 LYS A CA 1
ATOM 3042 C C . LYS A 1 385 ? -17.077 -13.426 9.510 1.00 83.88 385 LYS A C 1
ATOM 3044 O O . LYS A 1 385 ? -16.023 -13.775 8.978 1.00 83.88 385 LYS A O 1
ATOM 3049 N N . LYS A 1 386 ? -18.141 -13.012 8.811 1.00 87.50 386 LYS A N 1
ATOM 3050 C CA . LYS A 1 386 ? -18.145 -12.864 7.346 1.00 87.50 386 LYS A CA 1
ATOM 3051 C C . LYS A 1 386 ? -17.194 -11.754 6.890 1.00 87.50 386 LYS A C 1
ATOM 3053 O O . LYS A 1 386 ? -16.355 -12.032 6.040 1.00 87.50 386 LYS A O 1
ATOM 3058 N N . ILE A 1 387 ? -17.251 -10.571 7.510 1.00 86.44 387 ILE A N 1
ATOM 3059 C CA . ILE A 1 387 ? -16.334 -9.449 7.231 1.00 86.44 387 ILE A CA 1
ATOM 3060 C C . ILE A 1 387 ? -14.884 -9.889 7.444 1.00 86.44 387 ILE A C 1
ATOM 3062 O O . ILE A 1 387 ? -14.046 -9.721 6.568 1.00 86.44 387 ILE A O 1
ATOM 3066 N N . LYS A 1 388 ? -14.585 -10.553 8.567 1.00 87.44 388 LYS A N 1
ATOM 3067 C CA . LYS A 1 388 ? -13.239 -11.065 8.860 1.00 87.44 388 LYS A CA 1
ATOM 3068 C C . LYS A 1 388 ? -12.718 -12.015 7.783 1.00 87.44 388 LYS A C 1
ATOM 3070 O O . LYS A 1 388 ? -11.529 -11.989 7.475 1.00 87.44 388 LYS A O 1
ATOM 3075 N N . LYS A 1 389 ? -13.581 -12.881 7.245 1.00 88.88 389 LYS A N 1
ATOM 3076 C CA . LYS A 1 389 ? -13.211 -13.789 6.154 1.00 88.88 389 LYS A CA 1
ATOM 3077 C C . LYS A 1 389 ? -12.993 -13.015 4.851 1.00 88.88 389 LYS A C 1
ATOM 3079 O O . LYS A 1 389 ? -11.985 -13.256 4.199 1.00 88.88 389 LYS A O 1
ATOM 3084 N N . SER A 1 390 ? -13.887 -12.086 4.510 1.00 92.19 390 SER A N 1
ATOM 3085 C CA . SER A 1 390 ? -13.786 -11.283 3.284 1.00 92.19 390 SER A CA 1
ATOM 3086 C C . SER A 1 390 ? -12.531 -10.416 3.270 1.00 92.19 390 SER A C 1
ATOM 3088 O O . SER A 1 390 ? -11.742 -10.526 2.345 1.00 92.19 390 SER A O 1
ATOM 3090 N N . VAL A 1 391 ? -12.255 -9.670 4.347 1.00 91.50 391 VAL A N 1
ATOM 3091 C CA . VAL A 1 391 ? -11.057 -8.816 4.454 1.00 91.50 391 VAL A CA 1
ATOM 3092 C C . VAL A 1 391 ? -9.762 -9.628 4.334 1.00 91.50 391 VAL A C 1
ATOM 3094 O O . VAL A 1 391 ? -8.790 -9.164 3.746 1.00 91.50 391 VAL A O 1
ATOM 3097 N N . LYS A 1 392 ? -9.734 -10.866 4.848 1.00 91.44 392 LYS A N 1
ATOM 3098 C CA . LYS A 1 392 ? -8.590 -11.773 4.650 1.00 91.44 392 LYS A CA 1
ATOM 3099 C C . LYS A 1 392 ? -8.403 -12.157 3.185 1.00 91.44 392 LYS A C 1
ATOM 3101 O O . LYS A 1 392 ? -7.272 -12.177 2.713 1.00 91.44 392 LYS A O 1
ATOM 3106 N N . ILE A 1 393 ? -9.499 -12.457 2.489 1.00 91.88 393 ILE A N 1
ATOM 3107 C CA . ILE A 1 393 ? -9.484 -12.777 1.058 1.00 91.88 393 ILE A CA 1
ATOM 3108 C C . ILE A 1 393 ? -9.047 -11.550 0.251 1.00 91.88 393 ILE A C 1
ATOM 3110 O O . ILE A 1 393 ? -8.161 -11.670 -0.582 1.00 91.88 393 ILE A O 1
ATOM 3114 N N . GLU A 1 394 ? -9.591 -10.367 0.539 1.00 94.19 394 GLU A N 1
ATOM 3115 C CA . GLU A 1 394 ? -9.208 -9.106 -0.111 1.00 94.19 394 GLU A CA 1
ATOM 3116 C C . GLU A 1 394 ? -7.741 -8.755 0.120 1.00 94.19 394 GLU A C 1
ATOM 3118 O O . GLU A 1 394 ? -7.059 -8.342 -0.808 1.00 94.19 394 GLU A O 1
ATOM 3123 N N . SER A 1 395 ? -7.228 -8.956 1.336 1.00 93.69 395 SER A N 1
ATOM 3124 C CA . SER A 1 395 ? -5.811 -8.740 1.628 1.00 93.69 395 SER A CA 1
ATOM 3125 C C . SER A 1 395 ? -4.915 -9.700 0.842 1.00 93.69 395 SER A C 1
ATOM 3127 O O . SER A 1 395 ? -3.866 -9.272 0.370 1.00 93.69 395 SER A O 1
ATOM 3129 N N . LEU A 1 396 ? -5.315 -10.967 0.684 1.00 92.81 396 LEU A N 1
ATOM 3130 C CA . LEU A 1 396 ? -4.566 -11.938 -0.116 1.00 92.81 396 LEU A CA 1
ATOM 3131 C C . LEU A 1 396 ? -4.619 -11.589 -1.609 1.00 92.81 396 LEU A C 1
ATOM 3133 O O . LEU A 1 396 ? -3.579 -11.574 -2.257 1.00 92.81 396 LEU A O 1
ATOM 3137 N N . LEU A 1 397 ? -5.801 -11.236 -2.125 1.00 93.38 397 LEU A N 1
ATOM 3138 C CA . LEU A 1 397 ? -5.974 -10.750 -3.497 1.00 93.38 397 LEU A CA 1
ATOM 3139 C C . LEU A 1 397 ? -5.126 -9.505 -3.760 1.00 93.38 397 LEU A C 1
ATOM 3141 O O . LEU A 1 397 ? -4.478 -9.422 -4.797 1.00 93.38 397 LEU A O 1
ATOM 3145 N N . GLY A 1 398 ? -5.073 -8.569 -2.812 1.00 95.31 398 GLY A N 1
ATOM 3146 C CA . GLY A 1 398 ? -4.237 -7.379 -2.913 1.00 95.31 398 GLY A CA 1
ATOM 3147 C C . GLY A 1 398 ? -2.747 -7.708 -3.019 1.00 95.31 398 GLY A C 1
ATOM 3148 O O . GLY A 1 398 ? -2.059 -7.136 -3.860 1.00 95.31 398 GLY A O 1
ATOM 3149 N N . ILE A 1 399 ? -2.255 -8.672 -2.231 1.00 93.62 399 ILE A N 1
ATOM 3150 C CA . ILE A 1 399 ? -0.877 -9.175 -2.353 1.00 93.62 399 ILE A CA 1
ATOM 3151 C C . ILE A 1 399 ? -0.661 -9.786 -3.744 1.00 93.62 399 ILE A C 1
ATOM 3153 O O . ILE A 1 399 ? 0.309 -9.432 -4.405 1.00 93.62 399 ILE A O 1
ATOM 3157 N N . THR A 1 400 ? -1.585 -10.622 -4.231 1.00 91.88 400 THR A N 1
ATOM 3158 C CA . THR A 1 400 ? -1.513 -11.211 -5.580 1.00 91.88 400 THR A CA 1
ATOM 3159 C C . THR A 1 400 ? -1.476 -10.148 -6.682 1.00 91.88 400 THR A C 1
ATOM 3161 O O . THR A 1 400 ? -0.679 -10.259 -7.610 1.00 91.88 400 THR A O 1
ATOM 3164 N N . ILE A 1 401 ? -2.289 -9.093 -6.578 1.00 95.31 401 ILE A N 1
ATOM 3165 C CA . ILE A 1 401 ? -2.311 -7.978 -7.536 1.00 95.31 401 ILE A CA 1
ATOM 3166 C C . ILE A 1 401 ? -0.963 -7.249 -7.555 1.00 95.31 401 ILE A C 1
ATOM 3168 O O . ILE A 1 401 ? -0.463 -6.931 -8.632 1.00 95.31 401 ILE A O 1
ATOM 3172 N N . ILE A 1 402 ? -0.353 -7.008 -6.389 1.00 95.12 402 ILE A N 1
ATOM 3173 C CA . ILE A 1 402 ? 0.976 -6.383 -6.295 1.00 95.12 402 ILE A CA 1
ATOM 3174 C C . ILE A 1 402 ? 2.052 -7.306 -6.874 1.00 95.12 402 ILE A C 1
ATOM 3176 O O . ILE A 1 402 ? 2.928 -6.836 -7.596 1.00 95.12 402 ILE A O 1
ATOM 3180 N N . THR A 1 403 ? 1.971 -8.613 -6.615 1.00 91.56 403 THR A N 1
ATOM 3181 C CA . THR A 1 403 ? 2.877 -9.597 -7.218 1.00 91.56 403 THR A CA 1
ATOM 3182 C C . THR A 1 403 ? 2.781 -9.581 -8.737 1.00 91.56 403 THR A C 1
ATOM 3184 O O . THR A 1 403 ? 3.803 -9.568 -9.396 1.00 91.56 403 THR A O 1
ATOM 3187 N N . ILE A 1 404 ? 1.585 -9.510 -9.318 1.00 88.94 404 ILE A N 1
ATOM 3188 C CA . ILE A 1 404 ? 1.435 -9.397 -10.778 1.00 88.94 404 ILE A CA 1
ATOM 3189 C C . ILE A 1 404 ? 1.944 -8.040 -11.277 1.00 88.94 404 ILE A C 1
ATOM 3191 O O . ILE A 1 404 ? 2.554 -7.955 -12.338 1.00 88.94 404 ILE A O 1
ATOM 3195 N N . ALA A 1 405 ? 1.760 -6.972 -10.499 1.00 91.44 405 ALA A N 1
ATOM 3196 C CA . ALA A 1 405 ? 2.278 -5.656 -10.848 1.00 91.44 405 ALA A CA 1
ATOM 3197 C C . ALA A 1 405 ? 3.817 -5.598 -10.884 1.00 91.44 405 ALA A C 1
ATOM 3199 O O . ALA A 1 405 ? 4.350 -4.781 -11.630 1.00 91.44 405 ALA A O 1
ATOM 3200 N N . SER A 1 406 ? 4.544 -6.454 -10.154 1.00 90.38 406 SER A N 1
ATOM 3201 C CA . SER A 1 406 ? 6.012 -6.485 -10.254 1.00 90.38 406 SER A CA 1
ATOM 3202 C C . SER A 1 406 ? 6.492 -6.958 -11.629 1.00 90.38 406 SER A C 1
ATOM 3204 O O . SER A 1 406 ? 7.526 -6.485 -12.098 1.00 90.38 406 SER A O 1
ATOM 3206 N N . PHE A 1 407 ? 5.714 -7.804 -12.315 1.00 86.31 407 PHE A N 1
ATOM 3207 C CA . PHE A 1 407 ? 6.005 -8.244 -13.682 1.00 86.31 407 PHE A CA 1
ATOM 3208 C C . PHE A 1 407 ? 5.908 -7.092 -14.687 1.00 86.31 407 PHE A C 1
ATOM 3210 O O . PHE A 1 407 ? 6.720 -7.023 -15.605 1.00 86.31 407 PHE A O 1
ATOM 3217 N N . LEU A 1 408 ? 4.997 -6.132 -14.474 1.00 86.81 408 LEU A N 1
ATOM 3218 C CA . LEU A 1 408 ? 4.939 -4.906 -15.287 1.00 86.81 408 LEU A CA 1
ATOM 3219 C C . LEU A 1 408 ? 6.191 -4.043 -15.144 1.00 86.81 408 LEU A C 1
ATOM 3221 O O . LEU A 1 408 ? 6.451 -3.219 -16.006 1.00 86.81 408 LEU A O 1
ATOM 3225 N N . SER A 1 409 ? 6.943 -4.190 -14.053 1.00 84.31 409 SER A N 1
ATOM 3226 C CA . SER A 1 409 ? 8.136 -3.382 -13.818 1.00 84.31 409 SER A CA 1
ATOM 3227 C C . SER A 1 409 ? 9.417 -3.983 -14.402 1.00 84.31 409 SER A C 1
ATOM 3229 O O . SER A 1 409 ? 10.437 -3.297 -14.398 1.00 84.31 409 SER A O 1
ATOM 3231 N N . VAL A 1 410 ? 9.387 -5.245 -14.835 1.00 80.81 410 VAL A N 1
ATOM 3232 C CA . VAL A 1 410 ? 10.502 -5.906 -15.541 1.00 80.81 410 VAL A CA 1
ATOM 3233 C C . VAL A 1 410 ? 10.194 -6.142 -17.022 1.00 80.81 410 VAL A C 1
ATOM 3235 O O . VAL A 1 410 ? 11.029 -6.676 -17.745 1.00 80.81 410 VAL A O 1
ATOM 3238 N N . THR A 1 411 ? 8.983 -5.783 -17.455 1.00 83.56 411 THR A N 1
ATOM 3239 C CA . THR A 1 411 ? 8.526 -5.887 -18.842 1.00 83.56 411 THR A CA 1
ATOM 3240 C C . THR A 1 411 ? 8.535 -4.493 -19.438 1.00 83.56 411 THR A C 1
ATOM 3242 O O . THR A 1 411 ? 7.784 -3.632 -18.980 1.00 83.56 411 THR A O 1
ATOM 3245 N N . SER A 1 412 ? 9.360 -4.266 -20.456 1.00 81.75 412 SER A N 1
ATOM 3246 C CA . SER A 1 412 ? 9.426 -2.964 -21.121 1.00 81.75 412 SER A CA 1
ATOM 3247 C C . SER A 1 412 ? 8.065 -2.564 -21.715 1.00 81.75 412 SER A C 1
ATOM 3249 O O . SER A 1 412 ? 7.402 -3.401 -22.333 1.00 81.75 412 SER A O 1
ATOM 3251 N N . PRO A 1 413 ? 7.629 -1.299 -21.554 1.00 81.62 413 PRO A N 1
ATOM 3252 C CA . PRO A 1 413 ? 6.419 -0.809 -22.196 1.00 81.62 413 PRO A CA 1
ATOM 3253 C C . PRO A 1 413 ? 6.579 -0.819 -23.725 1.00 81.62 413 PRO A C 1
ATOM 3255 O O . PRO A 1 413 ? 7.698 -0.677 -24.229 1.00 81.62 413 PRO A O 1
ATOM 3258 N N . PRO A 1 414 ? 5.478 -0.963 -24.477 1.00 79.00 414 PRO A N 1
ATOM 3259 C CA . PRO A 1 414 ? 5.524 -0.985 -25.932 1.00 79.00 414 PRO A CA 1
ATOM 3260 C C . PRO A 1 414 ? 6.010 0.355 -26.501 1.00 79.00 414 PRO A C 1
ATOM 3262 O O . PRO A 1 414 ? 5.507 1.422 -26.147 1.00 79.00 414 PRO A O 1
ATOM 3265 N N . SER A 1 415 ? 6.977 0.306 -27.419 1.00 67.31 415 SER A N 1
ATOM 3266 C CA . SER A 1 415 ? 7.429 1.467 -28.187 1.00 67.31 415 SER A CA 1
ATOM 3267 C C . SER A 1 415 ? 6.653 1.587 -29.504 1.00 67.31 415 SER A C 1
ATOM 3269 O O . SER A 1 415 ? 6.338 0.592 -30.160 1.00 67.31 415 SER A O 1
ATOM 3271 N N . LEU A 1 416 ? 6.377 2.824 -29.940 1.00 54.00 416 LEU A N 1
ATOM 3272 C CA . LEU A 1 416 ? 5.648 3.116 -31.188 1.00 54.00 416 LEU A CA 1
ATOM 3273 C C . LEU A 1 416 ? 6.317 2.554 -32.464 1.00 54.00 416 LEU A C 1
ATOM 3275 O O . LEU A 1 416 ? 5.708 2.572 -33.530 1.00 54.00 416 LEU A O 1
ATOM 3279 N N . SER A 1 417 ? 7.551 2.047 -32.381 1.00 45.38 417 SER A N 1
ATOM 3280 C CA . SER A 1 417 ? 8.299 1.485 -33.512 1.00 45.38 417 SER A CA 1
ATOM 3281 C C . SER A 1 417 ? 7.724 0.171 -34.056 1.00 45.38 417 SER A C 1
ATOM 3283 O O . SER A 1 417 ? 8.033 -0.199 -35.187 1.00 45.38 417 SER A O 1
ATOM 3285 N N . ASN A 1 418 ? 6.883 -0.530 -33.289 1.00 43.12 418 ASN A N 1
ATOM 3286 C CA . ASN A 1 418 ? 6.477 -1.905 -33.607 1.00 43.12 418 ASN A CA 1
ATOM 3287 C C . ASN A 1 418 ? 5.231 -2.032 -34.508 1.00 43.12 418 ASN A C 1
ATOM 3289 O O . ASN A 1 418 ? 4.861 -3.149 -34.852 1.00 43.12 418 ASN A O 1
ATOM 3293 N N . MET A 1 419 ? 4.605 -0.929 -34.939 1.00 40.81 419 MET A N 1
ATOM 3294 C CA . MET A 1 419 ? 3.487 -0.953 -35.908 1.00 40.81 419 MET A CA 1
ATOM 3295 C C . MET A 1 419 ? 3.878 -0.550 -37.338 1.00 40.81 419 MET A C 1
ATOM 3297 O O . MET A 1 419 ? 3.014 -0.483 -38.202 1.00 40.81 419 MET A O 1
ATOM 3301 N N . ASN A 1 420 ? 5.165 -0.311 -37.610 1.00 39.47 420 ASN A N 1
ATOM 3302 C CA . ASN A 1 420 ? 5.637 0.119 -38.935 1.00 39.47 420 ASN A CA 1
ATOM 3303 C C . ASN A 1 420 ? 6.225 -1.021 -39.788 1.00 39.47 420 ASN A C 1
ATOM 3305 O O . ASN A 1 420 ? 6.720 -0.779 -40.886 1.00 39.47 420 ASN A O 1
ATOM 3309 N N . ILE A 1 421 ? 6.205 -2.266 -39.304 1.00 41.72 421 ILE A N 1
ATOM 3310 C CA . ILE A 1 421 ? 6.848 -3.399 -39.987 1.00 41.72 421 ILE A CA 1
ATOM 3311 C C . ILE A 1 421 ? 5.788 -4.228 -40.711 1.00 41.72 421 ILE A C 1
ATOM 3313 O O . ILE A 1 421 ? 5.503 -5.360 -40.336 1.00 41.72 421 ILE A O 1
ATOM 3317 N N . SER A 1 422 ? 5.166 -3.642 -41.732 1.00 38.88 422 SER A N 1
ATOM 3318 C CA . SER A 1 422 ? 4.475 -4.371 -42.808 1.00 38.88 422 SER A CA 1
ATOM 3319 C C . SER A 1 422 ? 4.293 -3.507 -44.060 1.00 38.88 422 SER A C 1
ATOM 3321 O O . SER A 1 422 ? 3.312 -3.687 -44.754 1.00 38.88 422 SER A O 1
ATOM 3323 N N . GLU A 1 423 ? 5.182 -2.562 -44.389 1.00 41.69 423 GLU A N 1
ATOM 3324 C CA . GLU A 1 423 ? 4.944 -1.728 -45.580 1.00 41.69 423 GLU A CA 1
ATOM 3325 C C . GLU A 1 423 ? 6.245 -1.259 -46.241 1.00 41.69 423 GLU A C 1
ATOM 3327 O O . GLU A 1 423 ? 6.744 -0.154 -46.042 1.00 41.69 423 GLU A O 1
ATOM 3332 N N . SER A 1 424 ? 6.813 -2.133 -47.072 1.00 39.75 424 SER A N 1
ATOM 3333 C CA . SER A 1 424 ? 7.799 -1.755 -48.088 1.00 39.75 424 SER A CA 1
ATOM 3334 C C . SER A 1 424 ? 7.149 -1.416 -49.437 1.00 39.75 424 SER A C 1
ATOM 3336 O O . SER A 1 424 ? 7.784 -1.582 -50.476 1.00 39.75 424 SER A O 1
ATOM 3338 N N . GLN A 1 425 ? 5.913 -0.905 -49.460 1.00 41.16 425 GLN A N 1
ATOM 3339 C CA . GLN A 1 425 ? 5.241 -0.444 -50.679 1.00 41.16 425 GLN A CA 1
ATOM 3340 C C . GLN A 1 425 ? 4.236 0.674 -50.352 1.00 41.16 425 GLN A C 1
ATOM 3342 O O . GLN A 1 425 ? 3.356 0.472 -49.540 1.00 41.16 425 GLN A O 1
ATOM 3347 N N . GLY A 1 426 ? 4.355 1.840 -51.008 1.00 41.03 426 GLY A N 1
ATOM 3348 C CA . GLY A 1 426 ? 3.263 2.827 -51.099 1.00 41.03 426 GLY A CA 1
ATOM 3349 C C . GLY A 1 426 ? 3.454 4.164 -50.363 1.00 41.03 426 GLY A C 1
ATOM 3350 O O . GLY A 1 426 ? 2.961 4.374 -49.263 1.00 41.03 426 GLY A O 1
ATOM 3351 N N . ARG A 1 427 ? 4.047 5.168 -51.028 1.00 41.50 427 ARG A N 1
ATOM 3352 C CA . ARG A 1 427 ? 4.176 6.564 -50.531 1.00 41.50 427 ARG A CA 1
ATOM 3353 C C . ARG A 1 427 ? 2.843 7.320 -50.305 1.00 41.50 427 ARG A C 1
ATOM 3355 O O . ARG A 1 427 ? 2.887 8.466 -49.870 1.00 41.50 427 ARG A O 1
ATOM 3362 N N . ALA A 1 428 ? 1.687 6.712 -50.586 1.00 46.72 428 ALA A N 1
ATOM 3363 C CA . ALA A 1 428 ? 0.360 7.305 -50.378 1.00 46.72 428 ALA A CA 1
ATOM 3364 C C . ALA A 1 428 ? -0.372 6.760 -49.131 1.00 46.72 428 ALA A C 1
ATOM 3366 O O . ALA A 1 428 ? -1.155 7.495 -48.534 1.00 46.72 428 ALA A O 1
ATOM 3367 N N . GLU A 1 429 ? -0.070 5.534 -48.682 1.00 46.38 429 GLU A N 1
ATOM 3368 C CA . GLU A 1 429 ? -0.700 4.912 -47.499 1.00 46.38 429 GLU A CA 1
ATOM 3369 C C . GLU A 1 429 ? -0.139 5.455 -46.173 1.00 46.38 429 GLU A C 1
ATOM 3371 O O . GLU A 1 429 ? -0.861 5.558 -45.179 1.00 46.38 429 GLU A O 1
ATOM 3376 N N . ILE A 1 430 ? 1.101 5.956 -46.188 1.00 49.38 430 ILE A N 1
ATOM 3377 C CA . ILE A 1 430 ? 1.795 6.545 -45.028 1.00 49.38 430 ILE A CA 1
ATOM 3378 C C . ILE A 1 430 ? 1.066 7.789 -44.484 1.00 49.38 430 ILE A C 1
ATOM 3380 O O . ILE A 1 430 ? 0.998 7.993 -43.270 1.00 49.38 430 ILE A O 1
ATOM 3384 N N . ALA A 1 431 ? 0.479 8.616 -45.357 1.00 50.44 431 ALA A N 1
ATOM 3385 C CA . ALA A 1 431 ? -0.274 9.798 -44.930 1.00 50.44 431 ALA A CA 1
ATOM 3386 C C . ALA A 1 431 ? -1.611 9.410 -44.278 1.00 50.44 431 ALA A C 1
ATOM 3388 O O . ALA A 1 431 ? -1.995 9.984 -43.260 1.00 50.44 431 ALA A O 1
ATOM 3389 N N . THR A 1 432 ? -2.299 8.400 -44.814 1.00 51.66 432 THR A N 1
ATOM 3390 C CA . THR A 1 432 ? -3.551 7.887 -44.246 1.00 51.66 432 THR A CA 1
ATOM 3391 C C . THR A 1 432 ? -3.323 7.129 -42.934 1.00 51.66 432 THR A C 1
ATOM 3393 O O . THR A 1 432 ? -4.048 7.376 -41.974 1.00 51.66 432 THR A O 1
ATOM 3396 N N . MET A 1 433 ? -2.280 6.297 -42.816 1.00 46.56 433 MET A N 1
ATOM 3397 C CA . MET A 1 433 ? -1.933 5.584 -41.571 1.00 46.56 433 MET A CA 1
ATOM 3398 C C . MET A 1 433 ? -1.402 6.508 -40.469 1.00 46.56 433 MET A C 1
ATOM 3400 O O . MET A 1 433 ? -1.716 6.309 -39.292 1.00 46.56 433 MET A O 1
ATOM 3404 N N . GLY A 1 434 ? -0.673 7.570 -40.824 1.00 54.94 434 GLY A N 1
ATOM 3405 C CA . GLY A 1 434 ? -0.306 8.634 -39.885 1.00 54.94 434 GLY A CA 1
ATOM 3406 C C . GLY A 1 434 ? -1.533 9.349 -39.308 1.00 54.94 434 GLY A C 1
ATOM 3407 O O . GLY A 1 434 ? -1.593 9.616 -38.110 1.00 54.94 434 GLY A O 1
ATOM 3408 N N . VAL A 1 435 ? -2.560 9.586 -40.129 1.00 58.06 435 VAL A N 1
ATOM 3409 C CA . VAL A 1 435 ? -3.830 10.175 -39.676 1.00 58.06 435 VAL A CA 1
ATOM 3410 C C . VAL A 1 435 ? -4.620 9.196 -38.800 1.00 58.06 435 VAL A C 1
ATOM 3412 O O . VAL A 1 435 ? -5.096 9.598 -37.742 1.00 58.06 435 VAL A O 1
ATOM 3415 N N . PHE A 1 436 ? -4.716 7.912 -39.164 1.00 58.09 436 PHE A N 1
ATOM 3416 C CA . PHE A 1 436 ? -5.412 6.904 -38.347 1.00 58.09 436 PHE A CA 1
ATOM 3417 C C . PHE A 1 436 ? -4.739 6.659 -36.988 1.00 58.09 436 PHE A C 1
ATOM 3419 O O . PHE A 1 436 ? -5.428 6.626 -35.971 1.00 58.09 436 PHE A O 1
ATOM 3426 N N . SER A 1 437 ? -3.408 6.554 -36.937 1.00 60.16 437 SER A N 1
ATOM 3427 C CA . SER A 1 437 ? -2.666 6.396 -35.674 1.00 60.16 437 SER A CA 1
ATOM 3428 C C . SER A 1 437 ? -2.764 7.634 -34.775 1.00 60.16 437 SER A C 1
ATOM 3430 O O . SER A 1 437 ? -2.905 7.512 -33.555 1.00 60.16 437 SER A O 1
ATOM 3432 N N . TYR A 1 438 ? -2.769 8.833 -35.363 1.00 61.81 438 TYR A N 1
ATOM 3433 C CA . TYR A 1 438 ? -2.988 10.082 -34.635 1.00 61.81 438 TYR A CA 1
ATOM 3434 C C . TYR A 1 438 ? -4.419 10.192 -34.084 1.00 61.81 438 TYR A C 1
ATOM 3436 O O . TYR A 1 438 ? -4.617 10.572 -32.927 1.00 61.81 438 TYR A O 1
ATOM 3444 N N . LEU A 1 439 ? -5.422 9.812 -34.880 1.00 63.25 439 LEU A N 1
ATOM 3445 C CA . LEU A 1 439 ? -6.821 9.770 -34.452 1.00 63.25 439 LEU A CA 1
ATOM 3446 C C . LEU A 1 439 ? -7.041 8.753 -33.325 1.00 63.25 439 LEU A C 1
ATOM 3448 O O . LEU A 1 439 ? -7.725 9.079 -32.358 1.00 63.25 439 LEU A O 1
ATOM 3452 N N . ASP A 1 440 ? -6.423 7.572 -33.396 1.00 70.81 440 ASP A N 1
ATOM 3453 C CA . ASP A 1 440 ? -6.539 6.530 -32.368 1.00 70.81 440 ASP A CA 1
ATOM 3454 C C . ASP A 1 440 ? -5.837 6.924 -31.054 1.00 70.81 440 ASP A C 1
ATOM 3456 O O . ASP A 1 440 ? -6.392 6.778 -29.964 1.00 70.81 440 ASP A O 1
ATOM 3460 N N . SER A 1 441 ? -4.658 7.548 -31.142 1.00 73.81 441 SER A N 1
ATOM 3461 C CA . SER A 1 441 ? -3.942 8.114 -29.987 1.00 73.81 441 SER A CA 1
ATOM 3462 C C . SER A 1 441 ? -4.756 9.203 -29.273 1.00 73.81 441 SER A C 1
ATOM 3464 O O . SER A 1 441 ? -4.806 9.247 -28.036 1.00 73.81 441 SER A O 1
ATOM 3466 N N . ASN A 1 442 ? -5.442 10.058 -30.038 1.00 81.50 442 ASN A N 1
ATOM 3467 C CA . ASN A 1 442 ? -6.326 11.093 -29.501 1.00 81.50 442 ASN A CA 1
ATOM 3468 C C . ASN A 1 442 ? -7.621 10.510 -28.928 1.00 81.50 442 ASN A C 1
ATOM 3470 O O . ASN A 1 442 ? -8.053 10.934 -27.854 1.00 81.50 442 ASN A O 1
ATOM 3474 N N . ALA A 1 443 ? -8.215 9.517 -29.593 1.00 84.12 443 ALA A N 1
ATOM 3475 C CA . ALA A 1 443 ? -9.384 8.802 -29.092 1.00 84.12 443 ALA A CA 1
ATOM 3476 C C . ALA A 1 443 ? -9.073 8.099 -27.763 1.00 84.12 443 ALA A C 1
ATOM 3478 O O . ALA A 1 443 ? -9.861 8.186 -26.820 1.00 84.12 443 ALA A O 1
ATOM 3479 N N . PHE A 1 444 ? -7.892 7.486 -27.641 1.00 85.44 444 PHE A N 1
ATOM 3480 C CA . PHE A 1 444 ? -7.439 6.872 -26.397 1.00 85.44 444 PHE A CA 1
ATOM 3481 C C . PHE A 1 444 ? -7.237 7.906 -25.282 1.00 85.44 444 PHE A C 1
ATOM 3483 O O . PHE A 1 444 ? -7.699 7.699 -24.159 1.00 85.44 444 PHE A O 1
ATOM 3490 N N . SER A 1 445 ? -6.624 9.056 -25.580 1.00 87.31 445 SER A N 1
ATOM 3491 C CA . SER A 1 445 ? -6.513 10.165 -24.618 1.00 87.31 445 SER A CA 1
ATOM 3492 C C . SER A 1 445 ? -7.884 10.665 -24.150 1.00 87.31 445 SER A C 1
ATOM 3494 O O . SER A 1 445 ? -8.094 10.871 -22.955 1.00 87.31 445 SER A O 1
ATOM 3496 N N . LEU A 1 446 ? -8.841 10.815 -25.068 1.00 88.19 446 LEU A N 1
ATOM 3497 C CA . LEU A 1 446 ? -10.199 11.254 -24.752 1.00 88.19 446 LEU A CA 1
ATOM 3498 C C . LEU A 1 446 ? -10.937 10.219 -23.889 1.00 88.19 446 LEU A C 1
ATOM 3500 O O . LEU A 1 446 ? -11.572 10.591 -22.902 1.00 88.19 446 LEU A O 1
ATOM 3504 N N . LEU A 1 447 ? -10.787 8.926 -24.189 1.00 89.50 447 LEU A N 1
ATOM 3505 C CA . LEU A 1 447 ? -11.317 7.833 -23.370 1.00 89.50 447 LEU A CA 1
ATOM 3506 C C . LEU A 1 447 ? -10.768 7.882 -21.937 1.00 89.50 447 LEU A C 1
ATOM 3508 O O . LEU A 1 447 ? -11.532 7.782 -20.977 1.00 89.50 447 LEU A O 1
ATOM 3512 N N . VAL A 1 448 ? -9.455 8.075 -21.788 1.00 89.88 448 VAL A N 1
ATOM 3513 C CA . VAL A 1 448 ? -8.776 8.193 -20.487 1.00 89.88 448 VAL A CA 1
ATOM 3514 C C . VAL A 1 448 ? -9.310 9.382 -19.688 1.00 89.88 448 VAL A C 1
ATOM 3516 O O . VAL A 1 448 ? -9.570 9.246 -18.489 1.00 89.88 448 VAL A O 1
ATOM 3519 N N . ILE A 1 449 ? -9.536 10.525 -20.340 1.00 91.56 449 ILE A N 1
ATOM 3520 C CA . ILE A 1 449 ? -10.114 11.719 -19.709 1.00 91.56 449 ILE A CA 1
ATOM 3521 C C . ILE A 1 449 ? -11.550 11.446 -19.249 1.00 91.56 449 ILE A C 1
ATOM 3523 O O . ILE A 1 449 ? -11.870 11.691 -18.085 1.00 91.56 449 ILE A O 1
ATOM 3527 N N . ILE A 1 450 ? -12.401 10.892 -20.119 1.00 93.25 450 ILE A N 1
ATOM 3528 C CA . ILE A 1 450 ? -13.793 10.562 -19.778 1.00 93.25 450 ILE A CA 1
ATOM 3529 C C . ILE A 1 450 ? -13.842 9.600 -18.591 1.00 93.25 450 ILE A C 1
ATOM 3531 O O . ILE A 1 450 ? -14.568 9.843 -17.626 1.00 93.25 450 ILE A O 1
ATOM 3535 N N . LEU A 1 451 ? -13.048 8.530 -18.623 1.00 93.44 451 LEU A N 1
ATOM 3536 C CA . LEU A 1 451 ? -13.039 7.539 -17.554 1.00 93.44 451 LEU A CA 1
ATOM 3537 C C . LEU A 1 451 ? -12.520 8.132 -16.237 1.00 93.44 451 LEU A C 1
ATOM 3539 O O . LEU A 1 451 ? -13.078 7.847 -15.178 1.00 93.44 451 LEU A O 1
ATOM 3543 N N . SER A 1 452 ? -11.522 9.016 -16.295 1.00 93.38 452 SER A N 1
ATOM 3544 C CA . SER A 1 452 ? -11.031 9.743 -15.119 1.00 93.38 452 SER A CA 1
ATOM 3545 C C . SER A 1 452 ? -12.121 10.628 -14.508 1.00 93.38 452 SER A C 1
ATOM 3547 O O . SER A 1 452 ? -12.317 10.601 -13.293 1.00 93.38 452 SER A O 1
ATOM 3549 N N . ILE A 1 453 ? -12.890 11.350 -15.332 1.00 93.00 453 ILE A N 1
ATOM 3550 C CA . ILE A 1 453 ? -14.033 12.159 -14.877 1.00 93.00 453 ILE A CA 1
ATOM 3551 C C . ILE A 1 453 ? -15.089 11.271 -14.209 1.00 93.00 453 ILE A C 1
ATOM 3553 O O . ILE A 1 453 ? -15.568 11.598 -13.123 1.00 93.00 453 ILE A O 1
ATOM 3557 N N . ILE A 1 454 ? -15.420 10.122 -14.807 1.00 94.50 454 ILE A N 1
ATOM 3558 C CA . ILE A 1 454 ? -16.376 9.161 -14.235 1.00 94.50 454 ILE A CA 1
ATOM 3559 C C . ILE A 1 454 ? -15.899 8.666 -12.864 1.00 94.50 454 ILE A C 1
ATOM 3561 O O . ILE A 1 454 ? -16.688 8.638 -11.916 1.00 94.50 454 ILE A O 1
ATOM 3565 N N . ILE A 1 455 ? -14.616 8.315 -12.730 1.00 93.50 455 ILE A N 1
ATOM 3566 C CA . ILE A 1 455 ? -14.026 7.858 -11.463 1.00 93.50 455 ILE A CA 1
ATOM 3567 C C . ILE A 1 455 ? -14.103 8.956 -10.399 1.00 93.50 455 ILE A C 1
ATOM 3569 O O . ILE A 1 455 ? -14.507 8.674 -9.270 1.00 93.50 455 ILE A O 1
ATOM 3573 N N . VAL A 1 456 ? -13.780 10.204 -10.750 1.00 92.50 456 VAL A N 1
ATOM 3574 C CA . VAL A 1 456 ? -13.883 11.353 -9.835 1.00 92.50 456 VAL A CA 1
ATOM 3575 C C . VAL A 1 456 ? -15.324 11.547 -9.371 1.00 92.50 456 VAL A C 1
ATOM 3577 O O . VAL A 1 456 ? -15.571 11.627 -8.167 1.00 92.50 456 VAL A O 1
ATOM 3580 N N . LEU A 1 457 ? -16.286 11.576 -10.297 1.00 92.25 457 LEU A N 1
ATOM 3581 C CA . LEU A 1 457 ? -17.703 11.754 -9.971 1.00 92.25 457 LEU A CA 1
ATOM 3582 C C . LEU A 1 457 ? -18.214 10.627 -9.068 1.00 92.25 457 LEU A C 1
ATOM 3584 O O . LEU A 1 457 ? -18.851 10.891 -8.046 1.00 92.25 457 LEU A O 1
ATOM 3588 N N . PHE A 1 458 ? -17.894 9.374 -9.393 1.00 90.56 458 PHE A N 1
ATOM 3589 C CA . PHE A 1 458 ? -18.275 8.220 -8.581 1.00 90.56 458 PHE A CA 1
ATOM 3590 C C . PHE A 1 458 ? -17.641 8.264 -7.183 1.00 90.56 458 PHE A C 1
ATOM 3592 O O . PHE A 1 458 ? -18.322 8.017 -6.183 1.00 90.56 458 PHE A O 1
ATOM 3599 N N . GLY A 1 459 ? -16.360 8.634 -7.093 1.00 88.62 459 GLY A N 1
ATOM 3600 C CA . GLY A 1 459 ? -15.655 8.854 -5.832 1.00 88.62 459 GLY A CA 1
ATOM 3601 C C . GLY A 1 459 ? -16.336 9.928 -4.983 1.00 88.62 459 GLY A C 1
ATOM 3602 O O . GLY A 1 459 ? -16.693 9.670 -3.833 1.00 88.62 459 GLY A O 1
ATOM 3603 N N . MET A 1 460 ? -16.613 11.101 -5.558 1.00 88.88 460 MET A N 1
ATOM 3604 C CA . MET A 1 460 ? -17.286 12.212 -4.873 1.00 88.88 460 MET A CA 1
ATOM 3605 C C . MET A 1 460 ? -18.682 11.837 -4.365 1.00 88.88 460 MET A C 1
ATOM 3607 O O . MET A 1 460 ? -19.023 12.144 -3.220 1.00 88.88 460 MET A O 1
ATOM 3611 N N . LEU A 1 461 ? -19.487 11.148 -5.180 1.00 89.69 461 LEU A N 1
ATOM 3612 C CA . LEU A 1 461 ? -20.825 10.693 -4.791 1.00 89.69 461 LEU A CA 1
ATOM 3613 C C . LEU A 1 461 ? -20.769 9.726 -3.602 1.00 89.69 461 LEU A C 1
ATOM 3615 O O . LEU A 1 461 ? -21.517 9.889 -2.633 1.00 89.69 461 LEU A O 1
ATOM 3619 N N . ASN A 1 462 ? -19.855 8.753 -3.638 1.00 86.75 462 ASN A N 1
ATOM 3620 C CA . ASN A 1 462 ? -19.688 7.795 -2.547 1.00 86.75 462 ASN A CA 1
ATOM 3621 C C . ASN A 1 462 ? -19.155 8.454 -1.272 1.00 86.75 462 ASN A C 1
ATOM 3623 O O . ASN A 1 462 ? -19.661 8.162 -0.187 1.00 86.75 462 ASN A O 1
ATOM 3627 N N . LEU A 1 463 ? -18.195 9.378 -1.385 1.00 86.56 463 LEU A N 1
ATOM 3628 C CA . LEU A 1 463 ? -17.678 10.137 -0.244 1.00 86.56 463 LEU A CA 1
ATOM 3629 C C . LEU A 1 463 ? -18.772 10.977 0.408 1.00 86.56 463 LEU A C 1
ATOM 3631 O O . LEU A 1 463 ? -18.894 10.960 1.631 1.00 86.56 463 LEU A O 1
ATOM 3635 N N . ARG A 1 464 ? -19.608 11.658 -0.386 1.00 87.25 464 ARG A N 1
ATOM 3636 C CA . ARG A 1 464 ? -20.733 12.449 0.130 1.00 87.25 464 ARG A CA 1
ATOM 3637 C C . ARG A 1 464 ? -21.731 11.567 0.875 1.00 87.25 464 ARG A C 1
ATOM 3639 O O . ARG A 1 464 ? -22.066 11.871 2.016 1.00 87.25 464 ARG A O 1
ATOM 3646 N N . LYS A 1 465 ? -22.149 10.448 0.272 1.00 85.31 465 LYS A N 1
ATOM 3647 C CA . LYS A 1 465 ? -23.065 9.484 0.905 1.00 85.31 465 LYS A CA 1
ATOM 3648 C C . LYS A 1 465 ? -22.501 8.960 2.228 1.00 85.31 465 LYS A C 1
ATOM 3650 O O . LYS A 1 465 ? -23.230 8.851 3.210 1.00 85.31 465 LYS A O 1
ATOM 3655 N N . HIS A 1 466 ? -21.209 8.651 2.264 1.00 80.62 466 HIS A N 1
ATOM 3656 C CA . HIS A 1 466 ? -20.547 8.133 3.456 1.00 80.62 466 HIS A CA 1
ATOM 3657 C C . HIS A 1 466 ? -20.358 9.206 4.542 1.00 80.62 466 HIS A C 1
ATOM 3659 O O . HIS A 1 466 ? -20.551 8.930 5.722 1.00 80.62 466 HIS A O 1
ATOM 3665 N N . ALA A 1 467 ? -20.031 10.444 4.165 1.00 81.69 467 ALA A N 1
ATOM 3666 C CA . ALA A 1 467 ? -19.888 11.561 5.097 1.00 81.69 467 ALA A CA 1
ATOM 3667 C C . ALA A 1 467 ? -21.212 11.898 5.798 1.00 81.69 467 ALA A C 1
ATOM 3669 O O . ALA A 1 467 ? -21.220 12.084 7.015 1.00 81.69 467 ALA A O 1
ATOM 3670 N N . THR A 1 468 ? -22.328 11.910 5.060 1.00 81.31 468 THR A N 1
ATOM 3671 C CA . THR A 1 468 ? -23.667 12.098 5.639 1.00 81.31 468 THR A CA 1
ATOM 3672 C C . THR A 1 468 ? -23.981 11.010 6.665 1.00 81.31 468 THR A C 1
ATOM 3674 O O . THR A 1 468 ? -24.364 11.329 7.784 1.00 81.31 468 THR A O 1
ATOM 3677 N N . LYS A 1 469 ? -23.703 9.741 6.345 1.00 75.50 469 LYS A N 1
ATOM 3678 C CA . LYS A 1 469 ? -23.901 8.618 7.278 1.00 75.50 469 LYS A CA 1
ATOM 3679 C C . LYS A 1 469 ? -23.058 8.730 8.547 1.00 75.50 469 LYS A C 1
ATOM 3681 O O . LYS A 1 469 ? -23.567 8.522 9.643 1.00 75.50 469 LYS A O 1
ATOM 3686 N N . ILE A 1 470 ? -21.772 9.074 8.424 1.00 73.62 470 ILE A N 1
ATOM 3687 C CA . ILE A 1 470 ? -20.905 9.292 9.595 1.00 73.62 470 ILE A CA 1
ATOM 3688 C C . ILE A 1 470 ? -21.470 10.417 10.471 1.00 73.62 470 ILE A C 1
ATOM 3690 O O . ILE A 1 470 ? -21.411 10.318 11.696 1.00 73.62 470 ILE A O 1
ATOM 3694 N N . LYS A 1 471 ? -21.990 11.486 9.858 1.00 79.31 471 LYS A N 1
ATOM 3695 C CA . LYS A 1 471 ? -22.583 12.615 10.579 1.00 79.31 471 LYS A CA 1
ATOM 3696 C C . LYS A 1 471 ? -23.833 12.186 11.354 1.00 79.31 471 LYS A C 1
ATOM 3698 O O . LYS A 1 471 ? -23.871 12.406 12.558 1.00 79.31 471 LYS A O 1
ATOM 3703 N N . GLU A 1 472 ? -24.763 11.484 10.708 1.00 74.88 472 GLU A N 1
ATOM 3704 C CA . GLU A 1 472 ? -25.960 10.918 11.356 1.00 74.88 472 GLU A CA 1
ATOM 3705 C C . GLU A 1 472 ? -25.597 9.991 12.528 1.00 74.88 472 GLU A C 1
ATOM 3707 O O . GLU A 1 472 ? -26.219 10.029 13.588 1.00 74.88 472 GLU A O 1
ATOM 3712 N N . LEU A 1 473 ? -24.552 9.173 12.365 1.00 68.06 473 LEU A N 1
ATOM 3713 C CA . LEU A 1 473 ? -24.049 8.290 13.417 1.00 68.06 473 LEU A CA 1
ATOM 3714 C C . LEU A 1 473 ? -23.468 9.046 14.612 1.00 68.06 473 LEU A C 1
ATOM 3716 O O . LEU A 1 473 ? -23.583 8.565 15.735 1.00 68.06 473 LEU A O 1
ATOM 3720 N N . LYS A 1 474 ? -22.812 10.187 14.395 1.00 68.62 474 LYS A N 1
ATOM 3721 C CA . LYS A 1 474 ? -22.286 11.004 15.497 1.00 68.62 474 LYS A CA 1
ATOM 3722 C C . LYS A 1 474 ? -23.411 11.698 16.250 1.00 68.62 474 LYS A C 1
ATOM 3724 O O . LYS A 1 474 ? -23.472 11.568 17.463 1.00 68.62 474 LYS A O 1
ATOM 3729 N N . GLU A 1 475 ? -24.333 12.324 15.525 1.00 69.12 475 GLU A N 1
ATOM 3730 C CA . GLU A 1 475 ? -25.476 13.036 16.111 1.00 69.12 475 GLU A CA 1
ATOM 3731 C C . GLU A 1 475 ? -26.340 12.128 16.998 1.00 69.12 475 GLU A C 1
ATOM 3733 O O . GLU A 1 475 ? -26.847 12.578 18.017 1.00 69.12 475 GLU A O 1
ATOM 3738 N N . LYS A 1 476 ? -26.458 10.837 16.660 1.00 62.47 476 LYS A N 1
ATOM 3739 C CA . LYS A 1 476 ? -27.213 9.864 17.464 1.00 62.47 476 LYS A CA 1
ATOM 3740 C C . LYS A 1 476 ? -26.443 9.213 18.618 1.00 62.47 476 LYS A C 1
ATOM 3742 O O . LYS A 1 476 ? -27.074 8.628 19.485 1.00 62.47 476 LYS A O 1
ATOM 3747 N N . ASN A 1 477 ? -25.108 9.250 18.624 1.00 52.47 477 ASN A N 1
ATOM 3748 C CA . ASN A 1 477 ? -24.302 8.713 19.735 1.00 52.47 477 ASN A CA 1
ATOM 3749 C C . ASN A 1 477 ? -23.974 9.775 20.806 1.00 52.47 477 ASN A C 1
ATOM 3751 O O . ASN A 1 477 ? -23.465 9.407 21.863 1.00 52.47 477 ASN A O 1
ATOM 3755 N N . ASP A 1 478 ? -24.244 11.057 20.528 1.00 40.81 478 ASP A N 1
ATOM 3756 C CA . ASP A 1 478 ? -24.056 12.190 21.449 1.00 40.81 478 ASP A CA 1
ATOM 3757 C C . ASP A 1 478 ? -25.325 12.533 22.276 1.00 40.81 478 ASP A C 1
ATOM 3759 O O . ASP A 1 478 ? -25.351 13.570 22.939 1.00 40.81 478 ASP A O 1
ATOM 3763 N N . PHE A 1 479 ? -26.346 11.660 22.284 1.00 31.67 479 PHE A N 1
ATOM 3764 C CA . PHE A 1 479 ? -27.494 11.706 23.208 1.00 31.67 479 PHE A CA 1
ATOM 3765 C C . PHE A 1 479 ? -27.416 10.612 24.280 1.00 31.67 479 PHE A C 1
ATOM 3767 O O . PHE A 1 479 ? -27.105 9.448 23.933 1.00 31.67 479 PHE A O 1
#